Protein AF-A0A517Q427-F1 (afdb_monomer_lite)

pLDDT: mean 87.47, std 11.5, range [41.94, 98.62]

Foldseek 3Di:
DPPPDDDDDDDDCPPPPDDDDDDDDDDDDDDVPPQAWDKWKAFPPRTDDFPDAEAEQEEAEAQGKGKIKMKIAGQTQAKKFKDDKDADDDPQKDFPADWPDRIHHHGDMTMTMIMGHDQADWFKDKDKIWIAIRGPPPGGRIHIYIYTYAQKDKDWCPHPQKDKDWDWDKQAQCLLFPVRIWTKAWPPTWMKIKGKFWQDAFAWKWKKAFFRAAQFWWLFWWKQKPPPGTWGFGSNDGQFLDDDPSGRIHTSDLTDFAHGRGMIMIMTTPPDPTPGMDIGTMMMMGGAGFAFAPVKADPAAAAFDDVVLLVVLLVVLLVLVVVLPDDPVLSVLSVQAAEDEDQDDMGGQWGGRGSYIYGYRARSRQREDRDPCSVPLPQFDQDPNWTFGDPVGPQASHFYSNLSSNLNSCSSLSDGADCDPRESRHSYDYGRTHHGDHNCSVCSNLVSVVPPRTPVND

Organism: NCBI:txid2527978

Sequence (458 aa):
MTAGGTLTVTITDDGADGDLAADAMRLELIPPGLTAPEIDVQAGATALTSGVSNVDLGTAFFDETLSQTFTITNTGTNTLNLGAISLPGSGEYTVSSPLGTTNLAAGHSTTFEISFSSTGVAGPVGGVVSIVTNDSDENPFTFNIAAEMTDVLIIDDGDAAYNSVGNWDTQIFDSRYFQDDGQTLNFGQSGTATWDFTGLAAGTYTVSATWYGYPSPSSYAEFNVSGVGPVVIDQQVAPNDFTADGADWEILSAAVVVGGGGSITVTLSDSGPVDGALIADAIRIQRTGPLLAAAGASSTSAPSITQSDLDSVVDAALSYWESAGLSDAQLELLQSVNFVLADLPDAMLGGAAGTTVLIDVNAAGYGWFVDGTPLDSSEFTLIDGSLLAGSGSAAFGQMDLLTVVMHELGHTLGLEDLATDGTLMSDSLDVSERRLPTEDDLDAFFSAISGGDNPLLD

Secondary structure (DSSP, 8-state):
--TTPPP------TT--S-------------TT-----EEEEETTEEE-TTT-EEEEEEEETT-EEEEEEEEEE-SSS-EEEEEEE-STTTTEEEEE--S-SEE-TT-EEEEEEEEE--S-SEEEEEEEEEEES-SSSSSEEEEEEEEEESEEEE-TTSTTEEEEE-EEEEES-TTSGGGEEEEE-TT--EEEEEEEEEEPSEEEEEEE-----SSB-TTEEEEETTTEEEEE-TTSPP-SEEETTEEEEEEEEEEEE-TTEEEEEEEES-S---SBEEE--EEEEEPPPPEETT-S-SS-PPPPPHHHHHHHHHHHHHHHHHHT--HHHHHHHHTPEEEEE--STTB-EEEETTEEEEESSTTTT-EE--SSTTT-TT-EEETTEEE--TTSTTTTSEEHHHHHHHHHHHHTTPPPBSSTTSTTBSEE-TTEE----HHHHHHHHHHHTTSS-TTT-

InterPro domains:
  IPR013783 Immunoglobulin-like fold [G3DSA:2.60.40.10] (43-149)
  IPR024079 Metallopeptidase, catalytic domain superfamily [G3DSA:3.40.390.10] (295-448)
  IPR053879 HYDIN/VesB/CFA65-like, Ig-like domain [PF22544] (54-139)

Radius of gyration: 28.68 Å; chains: 1; bounding box: 87×37×72 Å

Structure (mmCIF, N/CA/C/O backbone):
data_AF-A0A517Q427-F1
#
_entry.id   AF-A0A517Q427-F1
#
loop_
_atom_site.group_PDB
_atom_site.id
_atom_site.type_symbol
_atom_site.label_atom_id
_atom_site.label_alt_id
_atom_site.label_comp_id
_atom_site.label_asym_id
_atom_site.label_entity_id
_atom_site.label_seq_id
_atom_site.pdbx_PDB_ins_code
_atom_site.Cartn_x
_atom_site.Cartn_y
_atom_site.Cartn_z
_atom_site.occupancy
_atom_site.B_iso_or_equiv
_atom_site.auth_seq_id
_atom_site.auth_comp_id
_atom_site.auth_asym_id
_atom_site.auth_atom_id
_atom_site.pdbx_PDB_model_num
ATOM 1 N N . MET A 1 1 ? -52.466 -9.907 24.251 1.00 53.50 1 MET A N 1
ATOM 2 C CA . MET A 1 1 ? -53.380 -11.067 24.144 1.00 53.50 1 MET A CA 1
ATOM 3 C C . MET A 1 1 ? -53.610 -11.656 25.528 1.00 53.50 1 MET A C 1
ATOM 5 O O . MET A 1 1 ? -52.717 -11.557 26.360 1.00 53.50 1 MET A O 1
ATOM 9 N N . THR A 1 2 ? -54.785 -12.216 25.812 1.00 43.97 2 THR A N 1
ATOM 10 C CA . THR A 1 2 ? -55.004 -12.999 27.040 1.00 43.97 2 THR A CA 1
ATOM 11 C C . THR A 1 2 ? -54.177 -14.285 26.998 1.00 43.97 2 THR A C 1
ATOM 13 O O . THR A 1 2 ? -53.948 -14.836 25.920 1.00 43.97 2 THR A O 1
ATOM 16 N N . ALA A 1 3 ? -53.726 -14.768 28.159 1.00 52.75 3 ALA A N 1
ATOM 17 C CA . ALA A 1 3 ? -53.042 -16.056 28.257 1.00 52.75 3 ALA A CA 1
ATOM 18 C C . ALA A 1 3 ? -53.906 -17.164 27.623 1.00 52.75 3 ALA A C 1
ATOM 20 O O . ALA A 1 3 ? -55.095 -17.268 27.926 1.00 52.75 3 ALA A O 1
ATOM 21 N N . GLY A 1 4 ? -53.313 -17.954 26.721 1.00 67.19 4 GLY A N 1
ATOM 22 C CA . GLY A 1 4 ? -54.007 -19.015 25.980 1.00 67.19 4 GLY A CA 1
ATOM 23 C C . GLY A 1 4 ? -54.699 -18.584 24.677 1.00 67.19 4 GLY A C 1
ATOM 24 O O . GLY A 1 4 ? -55.450 -19.377 24.118 1.00 67.19 4 GLY A O 1
ATOM 25 N N . GLY A 1 5 ? -54.483 -17.356 24.190 1.00 72.50 5 GLY A N 1
ATOM 26 C CA . GLY A 1 5 ? -54.934 -16.931 22.859 1.00 72.50 5 GLY A CA 1
ATOM 27 C C . GLY A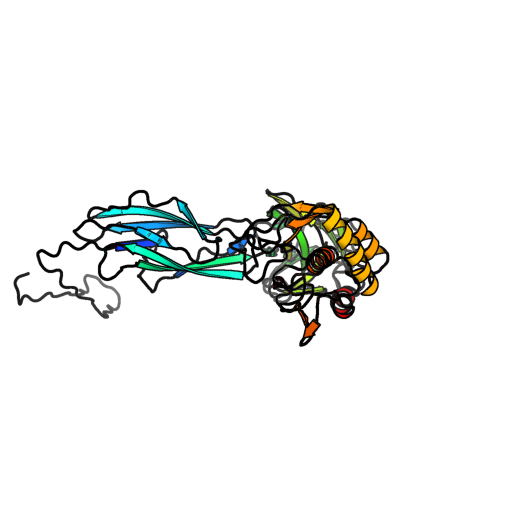 1 5 ? -54.071 -17.493 21.721 1.00 72.50 5 GLY A C 1
ATOM 28 O O . GLY A 1 5 ? -52.885 -17.757 21.906 1.00 72.50 5 GLY A O 1
ATOM 29 N N . THR A 1 6 ? -54.660 -17.652 20.535 1.00 78.38 6 THR A N 1
ATOM 30 C CA . THR A 1 6 ? -53.955 -18.083 19.318 1.00 78.38 6 THR A CA 1
ATOM 31 C C . THR A 1 6 ? -53.550 -16.863 18.490 1.00 78.38 6 THR A C 1
ATOM 33 O O . THR A 1 6 ? -54.405 -16.043 18.160 1.00 78.38 6 THR A O 1
ATOM 36 N N . LEU A 1 7 ? -52.262 -16.751 18.143 1.00 75.25 7 LEU A N 1
ATOM 37 C CA . LEU A 1 7 ? -51.790 -15.863 17.078 1.00 75.25 7 LEU A CA 1
ATOM 38 C C . LEU A 1 7 ? -51.803 -16.652 15.770 1.00 75.25 7 LEU A C 1
ATOM 40 O O . LEU A 1 7 ? -51.189 -17.715 15.690 1.00 75.25 7 LEU A O 1
ATOM 44 N N . THR A 1 8 ? -52.487 -16.141 14.754 1.00 82.25 8 THR A N 1
ATOM 45 C CA . THR A 1 8 ? -52.505 -16.752 13.425 1.00 82.25 8 THR A CA 1
ATOM 46 C C . THR A 1 8 ? -51.884 -15.779 12.440 1.00 82.25 8 THR A C 1
ATOM 48 O O . THR A 1 8 ? -52.422 -14.696 12.221 1.00 82.25 8 THR A O 1
ATOM 51 N N . VAL A 1 9 ? -50.756 -16.171 11.852 1.00 80.31 9 VAL A N 1
ATOM 52 C CA . VAL A 1 9 ? -50.171 -15.492 10.694 1.00 80.31 9 VAL A CA 1
ATOM 53 C C . VAL A 1 9 ? -50.677 -16.222 9.458 1.00 80.31 9 VAL A C 1
ATOM 55 O O . VAL A 1 9 ? -50.561 -17.442 9.376 1.00 80.31 9 VAL A O 1
ATOM 58 N N . THR A 1 10 ? -51.292 -15.487 8.535 1.00 86.00 10 THR A N 1
ATOM 59 C CA . THR A 1 10 ? -51.840 -16.049 7.297 1.00 86.00 10 THR A CA 1
ATOM 60 C C . THR A 1 10 ? -51.176 -15.347 6.130 1.00 86.00 10 THR A C 1
ATOM 62 O O . THR A 1 10 ? -51.262 -14.126 6.034 1.00 86.00 10 THR A O 1
ATOM 65 N N . ILE A 1 11 ? -50.527 -16.114 5.258 1.00 82.62 11 ILE A N 1
ATOM 66 C CA . ILE A 1 11 ? -50.197 -15.647 3.915 1.00 82.62 11 ILE A CA 1
ATOM 67 C C . ILE A 1 11 ? -51.430 -15.872 3.034 1.00 82.62 11 ILE A C 1
ATOM 69 O O . ILE A 1 11 ? -52.028 -16.950 3.063 1.00 82.62 11 ILE A O 1
ATOM 73 N N . THR A 1 12 ? -51.857 -14.833 2.323 1.00 82.00 12 THR A N 1
ATOM 74 C CA . THR A 1 12 ? -53.040 -14.844 1.453 1.00 82.00 12 THR A CA 1
ATOM 75 C C . THR A 1 12 ? -52.633 -14.558 0.020 1.00 82.00 12 THR A C 1
ATOM 77 O O . THR A 1 12 ? -51.691 -13.809 -0.223 1.00 82.00 12 THR A O 1
ATOM 80 N N . ASP A 1 13 ? -53.371 -15.116 -0.926 1.00 82.50 13 ASP A N 1
ATOM 81 C CA . ASP A 1 13 ? -53.101 -15.049 -2.358 1.00 82.50 13 ASP A CA 1
ATOM 82 C C . ASP A 1 13 ? -53.740 -13.848 -3.064 1.00 82.50 13 ASP A C 1
ATOM 84 O O . ASP A 1 13 ? -53.962 -13.932 -4.266 1.00 82.50 13 ASP A O 1
ATOM 88 N N . ASP A 1 14 ? -54.014 -12.749 -2.340 1.00 75.12 14 ASP A N 1
ATOM 89 C CA . ASP A 1 14 ? -54.729 -11.523 -2.759 1.00 75.12 14 ASP A CA 1
ATOM 90 C C . ASP A 1 14 ? -54.223 -10.919 -4.094 1.00 75.12 14 ASP A C 1
ATOM 92 O O . ASP A 1 14 ? -53.577 -9.874 -4.148 1.00 75.12 14 ASP A O 1
ATOM 96 N N . GLY A 1 15 ? -54.555 -11.570 -5.209 1.00 75.88 15 GLY A N 1
ATOM 97 C CA . GLY A 1 15 ? -54.102 -11.214 -6.552 1.00 75.88 15 GLY A CA 1
ATOM 98 C C . GLY A 1 15 ? -52.698 -11.699 -6.930 1.00 75.88 15 GLY A C 1
ATOM 99 O O . GLY A 1 15 ? -52.150 -11.164 -7.890 1.00 75.88 15 GLY A O 1
ATOM 100 N N . ALA A 1 16 ? -52.117 -12.676 -6.226 1.00 72.44 16 ALA A N 1
ATOM 101 C CA . ALA A 1 16 ? -50.817 -13.234 -6.603 1.00 72.44 16 ALA A CA 1
ATOM 102 C C . ALA A 1 16 ? -50.910 -13.986 -7.948 1.00 72.44 16 ALA A C 1
ATOM 104 O O . ALA A 1 16 ? -51.765 -14.852 -8.132 1.00 72.44 16 ALA A O 1
ATOM 105 N N . ASP A 1 17 ? -50.027 -13.657 -8.891 1.00 79.31 17 ASP A N 1
ATOM 106 C CA . ASP A 1 17 ? -49.939 -14.252 -10.232 1.00 79.31 17 ASP A CA 1
ATOM 107 C C . ASP A 1 17 ? -48.834 -15.326 -10.353 1.00 79.31 17 ASP A C 1
ATOM 109 O O . ASP A 1 17 ? -48.548 -15.804 -11.453 1.00 79.31 17 ASP A O 1
ATOM 113 N N . GLY A 1 18 ? -48.266 -15.755 -9.217 1.00 81.56 18 GLY A N 1
ATOM 114 C CA . GLY A 1 18 ? -47.233 -16.791 -9.097 1.00 81.56 18 GLY A CA 1
ATOM 115 C C . GLY A 1 18 ? -47.295 -17.580 -7.777 1.00 81.56 18 GLY A C 1
ATOM 116 O O . GLY A 1 18 ? -48.220 -17.409 -6.982 1.00 81.56 18 GLY A O 1
ATOM 117 N N . ASP A 1 19 ? -46.316 -18.466 -7.552 1.00 87.88 19 ASP A N 1
ATOM 118 C CA . ASP A 1 19 ? -46.279 -19.361 -6.384 1.00 87.88 19 ASP A CA 1
ATOM 119 C C . ASP A 1 19 ? -45.961 -18.611 -5.078 1.00 87.88 19 ASP A C 1
ATOM 121 O O . ASP A 1 19 ? -45.018 -17.822 -4.998 1.00 87.88 19 ASP A O 1
ATOM 125 N N . LEU A 1 20 ? -46.719 -18.912 -4.020 1.00 83.69 20 LEU A N 1
ATOM 126 C CA . LEU A 1 20 ? -46.460 -18.432 -2.661 1.00 83.69 20 LEU A CA 1
ATOM 127 C C . LEU A 1 20 ? -45.621 -19.462 -1.901 1.00 83.69 20 LEU A C 1
ATOM 129 O O . LEU A 1 20 ? -46.064 -20.591 -1.682 1.00 83.69 20 LEU A O 1
ATOM 133 N N . ALA A 1 21 ? -44.434 -19.057 -1.453 1.00 81.88 21 ALA A N 1
ATOM 134 C CA . ALA A 1 21 ? -43.584 -19.851 -0.573 1.00 81.88 21 ALA A CA 1
ATOM 135 C C . ALA A 1 21 ? -43.605 -19.272 0.848 1.00 81.88 21 ALA A C 1
ATOM 137 O O . ALA A 1 21 ? -43.517 -18.060 1.037 1.00 81.88 21 ALA A O 1
ATOM 138 N N . ALA A 1 22 ? -43.713 -20.146 1.846 1.00 83.69 22 ALA A N 1
ATOM 139 C CA . ALA A 1 22 ? -43.570 -19.798 3.253 1.00 83.69 22 ALA A CA 1
ATOM 140 C C . ALA A 1 22 ? -42.511 -20.703 3.889 1.00 83.69 22 ALA A C 1
ATOM 142 O O . ALA A 1 22 ? -42.450 -21.894 3.578 1.00 83.69 22 ALA A O 1
ATOM 143 N N . ASP A 1 23 ? -41.715 -20.131 4.787 1.00 85.88 23 ASP A N 1
ATOM 144 C CA . ASP A 1 23 ? -40.697 -20.828 5.573 1.00 85.88 23 ASP A CA 1
ATOM 145 C C . ASP A 1 23 ? -40.924 -20.549 7.077 1.00 85.88 23 ASP A C 1
ATOM 147 O O . ASP A 1 23 ? -42.062 -20.335 7.512 1.00 85.88 23 ASP A O 1
ATOM 151 N N . ALA A 1 24 ? -39.879 -20.581 7.902 1.00 81.94 24 ALA A N 1
ATOM 152 C CA . ALA A 1 24 ? -39.974 -20.381 9.339 1.00 81.94 24 ALA A CA 1
ATOM 153 C C . ALA A 1 24 ? -40.437 -18.965 9.733 1.00 81.94 24 ALA A C 1
ATOM 155 O O . ALA A 1 24 ? -39.979 -17.954 9.209 1.00 81.94 24 ALA A O 1
ATOM 156 N N . MET A 1 25 ? -41.301 -18.908 10.752 1.00 78.56 25 MET A N 1
ATOM 157 C CA . MET A 1 25 ? -41.709 -17.677 11.431 1.00 78.56 25 MET A CA 1
ATOM 158 C C . MET A 1 25 ? -41.160 -17.691 12.862 1.00 78.56 25 MET A C 1
ATOM 160 O O . MET A 1 25 ? -41.495 -18.589 13.640 1.00 78.56 25 MET A O 1
ATOM 164 N N . ARG A 1 26 ? -40.345 -16.696 13.235 1.00 80.75 26 ARG A N 1
ATOM 165 C CA . ARG A 1 26 ? -39.911 -16.487 14.628 1.00 80.75 26 ARG A CA 1
ATOM 166 C C . ARG A 1 26 ? -41.033 -15.789 15.402 1.00 80.75 26 ARG A C 1
ATOM 168 O O . ARG A 1 26 ? -41.533 -14.753 14.973 1.00 80.75 26 ARG A O 1
ATOM 175 N N . LEU A 1 27 ? -41.435 -16.365 16.536 1.00 73.31 27 LEU A N 1
ATOM 176 C CA . LEU A 1 27 ? -42.409 -15.777 17.457 1.00 73.31 27 LEU A CA 1
ATOM 177 C C . LEU A 1 27 ? -41.733 -15.478 18.793 1.00 73.31 27 LEU A C 1
ATOM 179 O O . LEU A 1 27 ? -41.248 -16.390 19.457 1.00 73.31 27 LEU A O 1
ATOM 183 N N . GLU A 1 28 ? -41.778 -14.216 19.202 1.00 68.38 28 GLU A N 1
ATOM 184 C CA . GLU A 1 28 ? -41.182 -13.730 20.444 1.00 68.38 28 GLU A CA 1
ATOM 185 C C . GLU A 1 28 ? -42.276 -13.238 21.399 1.00 68.38 28 GLU A C 1
ATOM 187 O O . GLU A 1 28 ? -43.166 -12.471 21.021 1.00 68.38 28 GLU A O 1
ATOM 192 N N . LEU A 1 29 ? -42.257 -13.719 22.644 1.00 63.53 29 LEU A N 1
ATOM 193 C CA . LEU A 1 29 ? -43.195 -13.280 23.673 1.00 63.53 29 LEU A CA 1
ATOM 194 C C . LEU A 1 29 ? -42.644 -12.020 24.340 1.00 63.53 29 LEU A C 1
ATOM 196 O O . LEU A 1 29 ? -41.681 -12.119 25.086 1.00 63.53 29 LEU A O 1
ATOM 200 N N . ILE A 1 30 ? -43.319 -10.881 24.171 1.00 58.25 30 ILE A N 1
ATOM 201 C CA . ILE A 1 30 ? -43.039 -9.660 24.942 1.00 58.25 30 ILE A CA 1
ATOM 202 C C . ILE A 1 30 ? -43.959 -9.640 26.175 1.00 58.25 30 ILE A C 1
ATOM 204 O O . ILE A 1 30 ? -45.173 -9.435 26.030 1.00 58.25 30 ILE A O 1
ATOM 208 N N . PRO A 1 31 ? -43.457 -9.879 27.401 1.00 51.69 31 PRO A N 1
ATOM 209 C CA . PRO A 1 31 ? -44.303 -9.883 28.586 1.00 51.69 31 PRO A CA 1
ATOM 210 C C . PRO A 1 31 ? -44.805 -8.461 28.888 1.00 51.69 31 PRO A C 1
ATOM 212 O O . PRO A 1 31 ? -44.014 -7.516 28.879 1.00 51.69 31 PRO A O 1
ATOM 215 N N . PRO A 1 32 ? -46.100 -8.266 29.202 1.00 44.81 32 PRO A N 1
ATOM 216 C CA . PRO A 1 32 ? -46.593 -6.959 29.614 1.00 44.81 32 PRO A CA 1
ATOM 217 C C . PRO A 1 32 ? -45.878 -6.513 30.899 1.00 44.81 32 PRO A C 1
ATOM 219 O O . PRO A 1 32 ? -46.051 -7.129 31.949 1.00 44.81 32 PRO A O 1
ATOM 222 N N . GLY A 1 33 ? -45.076 -5.446 30.800 1.00 49.59 33 GLY A N 1
ATOM 223 C CA . GLY A 1 33 ? -44.271 -4.894 31.899 1.00 49.59 33 GLY A CA 1
ATOM 224 C C . GLY A 1 33 ? -42.757 -5.121 31.793 1.00 49.59 33 GLY A C 1
ATOM 225 O O . GLY A 1 33 ? -42.032 -4.620 32.649 1.00 49.59 33 GLY A O 1
ATOM 226 N N . LEU A 1 34 ? -42.265 -5.819 30.765 1.00 51.22 34 LEU A N 1
ATOM 227 C CA . LEU A 1 34 ? -40.833 -5.907 30.472 1.00 51.22 34 LEU A CA 1
ATOM 228 C C . LEU A 1 34 ? -40.431 -4.718 29.592 1.00 51.22 34 LEU A C 1
ATOM 230 O O . LEU A 1 34 ? -40.510 -4.760 28.370 1.00 51.22 34 LEU A O 1
ATOM 234 N N . THR A 1 35 ? -40.067 -3.613 30.240 1.00 71.06 35 THR A N 1
ATOM 235 C CA . THR A 1 35 ? -39.369 -2.504 29.591 1.00 71.06 35 THR A CA 1
ATOM 236 C C . THR A 1 35 ? -37.917 -2.927 29.393 1.00 71.06 35 THR A C 1
ATOM 238 O O . THR A 1 35 ? -37.104 -2.757 30.309 1.00 71.06 35 THR A O 1
ATOM 241 N N . ALA A 1 36 ? -37.595 -3.488 28.232 1.00 84.69 36 ALA A N 1
ATOM 242 C CA . ALA A 1 36 ? -36.223 -3.800 27.844 1.00 84.69 36 ALA A CA 1
ATOM 243 C C . ALA A 1 36 ? -35.714 -2.773 26.813 1.00 84.69 36 ALA A C 1
ATOM 245 O O . ALA A 1 36 ? -36.508 -2.301 25.986 1.00 84.69 36 ALA A O 1
ATOM 246 N N . PRO A 1 37 ? -34.446 -2.346 26.907 1.00 94.44 37 PRO A N 1
ATOM 247 C CA . PRO A 1 37 ? -33.752 -1.782 25.754 1.00 94.44 37 PRO A CA 1
ATOM 248 C C . PRO A 1 37 ? -33.576 -2.871 24.684 1.00 94.44 37 PRO A C 1
ATOM 250 O O . PRO A 1 37 ? -33.459 -4.033 25.054 1.00 94.44 37 PRO A O 1
ATOM 253 N N . GLU A 1 38 ? -33.580 -2.479 23.412 1.00 95.19 38 GLU A N 1
ATOM 254 C CA . GLU A 1 38 ? -33.263 -3.352 22.269 1.00 95.19 38 GLU A CA 1
ATOM 255 C C . GLU A 1 38 ? -32.366 -2.551 21.321 1.00 95.19 38 GLU A C 1
ATOM 257 O O . GLU A 1 38 ? -32.733 -1.424 20.954 1.00 95.19 38 GLU A O 1
ATOM 262 N N . ILE A 1 39 ? -31.196 -3.075 20.970 1.00 98.25 39 ILE A N 1
ATOM 263 C CA . ILE A 1 39 ? -30.254 -2.437 20.051 1.00 98.25 39 ILE A CA 1
ATOM 264 C C . ILE A 1 39 ? -30.494 -2.901 18.608 1.00 98.25 39 ILE A C 1
ATOM 266 O O . ILE A 1 39 ? -30.569 -4.078 18.311 1.00 98.25 39 ILE A O 1
ATOM 270 N N . ASP A 1 40 ? -30.577 -1.957 17.675 1.00 97.75 40 ASP A N 1
ATOM 271 C CA . ASP A 1 40 ? -30.531 -2.229 16.235 1.00 97.75 40 ASP A CA 1
ATOM 272 C C . ASP A 1 40 ? -29.382 -1.419 15.637 1.00 97.75 40 ASP A C 1
ATOM 274 O O . ASP A 1 40 ? -29.303 -0.207 15.863 1.00 97.75 40 ASP A O 1
ATOM 278 N N . VAL A 1 41 ? -28.477 -2.070 14.904 1.00 98.56 41 VAL A N 1
ATOM 279 C CA . VAL A 1 41 ? -27.304 -1.421 14.299 1.00 98.56 41 VAL A CA 1
ATOM 280 C C . VAL A 1 41 ? -27.350 -1.579 12.785 1.00 98.56 41 VAL A C 1
ATOM 282 O O . VAL A 1 41 ? -27.556 -2.674 12.272 1.00 98.56 41 VAL A O 1
ATOM 285 N N . GLN A 1 42 ? -27.119 -0.486 12.059 1.00 98.31 42 GLN A N 1
ATOM 286 C CA . GLN A 1 42 ? -27.082 -0.458 10.597 1.00 98.31 42 GLN A CA 1
ATOM 287 C C . GLN A 1 42 ? -25.766 0.147 10.101 1.00 98.31 42 GLN A C 1
ATOM 289 O O . GLN A 1 42 ? -25.346 1.188 10.606 1.00 98.31 42 GLN A O 1
ATOM 294 N N . ALA A 1 43 ? -25.146 -0.468 9.092 1.00 97.44 43 ALA A N 1
ATOM 295 C CA . ALA A 1 43 ? -24.049 0.111 8.314 1.00 97.44 43 ALA A CA 1
ATOM 296 C C . ALA A 1 43 ? -24.629 0.719 7.030 1.00 97.44 43 ALA A C 1
ATOM 298 O O . ALA A 1 43 ? -25.104 -0.001 6.147 1.00 97.44 43 ALA A O 1
ATOM 299 N N . GLY A 1 44 ? -24.673 2.050 6.944 1.00 93.44 44 GLY A N 1
ATOM 300 C CA . GLY A 1 44 ? -25.408 2.729 5.877 1.00 93.44 44 GLY A CA 1
ATOM 301 C C . GLY A 1 44 ? -26.893 2.344 5.904 1.00 93.44 44 GLY A C 1
ATOM 302 O O . GLY A 1 44 ? -27.604 2.712 6.833 1.00 93.44 44 GLY A O 1
ATOM 303 N N . ALA A 1 45 ? -27.354 1.603 4.892 1.00 89.31 45 ALA A N 1
ATOM 304 C CA . ALA A 1 45 ? -28.730 1.096 4.801 1.00 89.31 45 ALA A CA 1
ATOM 305 C C . ALA A 1 45 ? -28.876 -0.396 5.176 1.00 89.31 45 ALA A C 1
ATOM 307 O O . ALA A 1 45 ? -29.983 -0.934 5.133 1.00 89.31 45 ALA A O 1
ATOM 308 N N . THR A 1 46 ? -27.777 -1.074 5.513 1.00 95.12 46 THR A N 1
ATOM 309 C CA . THR A 1 46 ? -27.748 -2.519 5.765 1.00 95.12 46 THR A CA 1
ATOM 310 C C . THR A 1 46 ? -27.864 -2.800 7.259 1.00 95.12 46 THR A C 1
ATOM 312 O O . THR A 1 46 ? -27.010 -2.373 8.032 1.00 95.12 46 THR A O 1
ATOM 315 N N . ALA A 1 47 ? -28.895 -3.542 7.669 1.00 96.38 47 ALA A N 1
ATOM 316 C CA . ALA A 1 47 ? -29.053 -3.994 9.052 1.00 96.38 47 ALA A CA 1
ATOM 317 C C . ALA A 1 47 ? -28.026 -5.073 9.416 1.00 96.38 47 ALA A C 1
ATOM 319 O O . ALA A 1 47 ? -27.772 -5.993 8.633 1.00 96.38 47 ALA A O 1
ATOM 320 N N . LEU A 1 48 ? -27.452 -4.956 10.611 1.00 97.94 48 LEU A N 1
ATOM 321 C CA . LEU A 1 48 ? -26.454 -5.873 11.143 1.00 97.94 48 LEU A CA 1
ATOM 322 C C . LEU A 1 48 ? -27.083 -6.804 12.182 1.00 97.94 48 LEU A C 1
ATOM 324 O O . LEU A 1 48 ? -27.965 -6.417 12.938 1.00 97.94 48 LEU A O 1
ATOM 328 N N . THR A 1 49 ? -26.603 -8.042 12.229 1.00 97.62 49 THR A N 1
ATOM 329 C CA . THR A 1 49 ? -26.959 -9.050 13.230 1.00 97.62 49 THR A CA 1
ATOM 330 C C . THR A 1 49 ? -25.758 -9.301 14.132 1.00 97.62 49 THR A C 1
ATOM 332 O O . THR A 1 49 ? -24.673 -9.629 13.633 1.00 97.62 49 THR A O 1
ATOM 335 N N . SER A 1 50 ? -25.955 -9.177 15.449 1.00 98.00 50 SER A N 1
ATOM 336 C CA . SER A 1 50 ? -24.885 -9.349 16.432 1.00 98.00 50 SER A CA 1
ATOM 337 C C . SER A 1 50 ? -24.220 -10.727 16.321 1.00 98.00 50 SER A C 1
ATOM 339 O O . SER A 1 50 ? -24.886 -11.757 16.210 1.00 98.00 50 SER A O 1
ATOM 341 N N . GLY A 1 51 ? -22.888 -10.749 16.325 1.00 96.31 51 GLY A N 1
ATOM 342 C CA . GLY A 1 51 ? -22.050 -11.944 16.227 1.00 96.31 51 GLY A CA 1
ATOM 343 C C . GLY A 1 51 ? -22.024 -12.615 14.850 1.00 96.31 51 GLY A C 1
ATOM 344 O O . GLY A 1 51 ? -21.399 -13.666 14.717 1.00 96.31 51 GLY A O 1
ATOM 345 N N . VAL A 1 52 ? -22.698 -12.049 13.839 1.00 96.94 52 VAL A N 1
ATOM 346 C CA . VAL A 1 52 ? -22.861 -12.678 12.514 1.00 96.94 52 VAL A CA 1
ATOM 347 C C . VAL A 1 52 ? -22.422 -11.768 11.374 1.00 96.94 52 VAL A C 1
ATOM 349 O O . VAL A 1 52 ? -21.752 -12.232 10.453 1.00 96.94 52 VAL A O 1
ATOM 352 N N . SER A 1 53 ? -22.823 -10.497 11.392 1.00 97.75 53 SER A N 1
ATOM 353 C CA . SER A 1 53 ? -22.589 -9.608 10.254 1.00 97.75 53 SER A CA 1
ATOM 354 C C . SER A 1 53 ? -21.109 -9.310 10.019 1.00 97.75 53 SER A C 1
ATOM 356 O O . SER A 1 53 ? -20.319 -9.209 10.958 1.00 97.75 53 SER A O 1
ATOM 358 N N . ASN A 1 54 ? -20.775 -9.115 8.744 1.00 96.88 54 ASN A N 1
ATOM 359 C CA . ASN A 1 54 ? -19.492 -8.613 8.278 1.00 96.88 54 ASN A CA 1
ATOM 360 C C . ASN A 1 54 ? -19.711 -7.295 7.533 1.00 96.88 54 ASN A C 1
ATOM 362 O O . ASN A 1 54 ? -20.639 -7.196 6.728 1.00 96.88 54 ASN A O 1
ATOM 366 N N . VAL A 1 55 ? -18.862 -6.310 7.795 1.00 98.00 55 VAL A N 1
ATOM 367 C CA . VAL A 1 55 ? -18.829 -5.030 7.092 1.00 98.00 55 VAL A CA 1
ATOM 368 C C . VAL A 1 55 ? -17.481 -4.920 6.404 1.00 98.00 55 VAL A C 1
ATOM 370 O O . VAL A 1 55 ? -16.452 -4.928 7.066 1.00 98.00 55 VAL A O 1
ATOM 373 N N . ASP A 1 56 ? -17.506 -4.839 5.083 1.00 97.38 56 ASP A N 1
ATOM 374 C CA . ASP A 1 56 ? -16.321 -4.618 4.267 1.00 97.38 56 ASP A CA 1
ATOM 375 C C . ASP A 1 56 ? -16.293 -3.148 3.844 1.00 97.38 56 ASP A C 1
ATOM 377 O O . ASP A 1 56 ? -17.271 -2.653 3.274 1.00 97.38 56 ASP A O 1
ATOM 381 N N . LEU A 1 57 ? -15.220 -2.440 4.195 1.00 97.38 57 LEU A N 1
ATOM 382 C CA . LEU A 1 57 ? -15.008 -1.052 3.790 1.00 97.38 57 LEU A CA 1
ATOM 383 C C . LEU A 1 57 ? -14.464 -0.947 2.360 1.00 97.38 57 LEU A C 1
ATOM 385 O O . LEU A 1 57 ? -14.571 0.125 1.765 1.00 97.38 57 LEU A O 1
ATOM 389 N N . GLY A 1 58 ? -13.938 -2.044 1.810 1.00 96.31 58 GLY A N 1
ATOM 390 C CA . GLY A 1 58 ? -13.263 -2.101 0.521 1.00 96.31 58 GLY A CA 1
ATOM 391 C C . GLY A 1 58 ? -11.748 -1.946 0.634 1.00 96.31 58 GLY A C 1
ATOM 392 O O . GLY A 1 58 ? -11.154 -2.133 1.700 1.00 96.31 58 GLY A O 1
ATOM 393 N N . THR A 1 59 ? -11.135 -1.602 -0.494 1.00 94.19 59 THR A N 1
ATOM 394 C CA . THR A 1 59 ? -9.687 -1.450 -0.644 1.00 94.19 59 THR A CA 1
ATOM 395 C C . THR A 1 59 ? -9.299 0.023 -0.559 1.00 94.19 59 THR A C 1
ATOM 397 O O . THR A 1 59 ? -9.922 0.859 -1.213 1.00 94.19 59 THR A O 1
ATOM 400 N N . ALA A 1 60 ? -8.295 0.336 0.255 1.00 92.88 60 ALA A N 1
ATOM 401 C CA . ALA A 1 60 ? -7.696 1.657 0.389 1.00 92.88 60 ALA A CA 1
ATOM 402 C C . ALA A 1 60 ? -6.270 1.604 -0.151 1.00 92.88 60 ALA A C 1
ATOM 404 O O . ALA A 1 60 ? -5.513 0.696 0.208 1.00 92.88 60 ALA A O 1
ATOM 405 N N . PHE A 1 61 ? -5.887 2.587 -0.959 1.00 89.75 61 PHE A N 1
ATOM 406 C CA . PHE A 1 61 ? -4.475 2.787 -1.252 1.00 89.75 61 PHE A CA 1
ATOM 407 C C . PHE A 1 61 ? -3.724 3.294 -0.007 1.00 89.75 61 PHE A C 1
ATOM 409 O O . PHE A 1 61 ? -4.330 3.825 0.925 1.00 89.75 61 PHE A O 1
ATOM 416 N N . PHE A 1 62 ? -2.399 3.157 0.026 1.00 84.19 62 PHE A N 1
ATOM 417 C CA . PHE A 1 62 ? -1.556 3.707 1.094 1.00 84.19 62 PHE A CA 1
ATOM 418 C C . PHE A 1 62 ? -1.899 5.182 1.403 1.00 84.19 62 PHE A C 1
ATOM 420 O O . PHE A 1 62 ? -1.939 6.008 0.490 1.00 84.19 62 PHE A O 1
ATOM 427 N N . ASP A 1 63 ? -2.103 5.518 2.687 1.00 79.44 63 ASP A N 1
ATOM 428 C CA . ASP A 1 63 ? -2.512 6.859 3.179 1.00 79.44 63 ASP A CA 1
ATOM 429 C C . ASP A 1 63 ? -3.917 7.324 2.715 1.00 79.44 63 ASP A C 1
ATOM 431 O O . ASP A 1 63 ? -4.337 8.457 2.964 1.00 79.44 63 ASP A O 1
ATOM 435 N N . GLU A 1 64 ? -4.696 6.450 2.070 1.00 88.75 64 GLU A N 1
ATOM 436 C CA . GLU A 1 64 ? -6.117 6.671 1.816 1.00 88.75 64 GLU A CA 1
ATOM 437 C C . GLU A 1 64 ? -6.951 6.307 3.052 1.00 88.75 64 GLU A C 1
ATOM 439 O O . GLU A 1 64 ? -6.641 5.392 3.818 1.00 88.75 64 GLU A O 1
ATOM 444 N N . THR A 1 65 ? -8.049 7.036 3.254 1.00 92.56 65 THR A N 1
ATOM 445 C CA . THR A 1 65 ? -8.998 6.766 4.335 1.00 92.56 65 THR A CA 1
ATOM 446 C C . THR A 1 65 ? -10.329 6.274 3.784 1.00 92.56 65 THR A C 1
ATOM 448 O O . THR A 1 65 ? -11.007 6.992 3.047 1.00 92.56 65 THR A O 1
ATOM 451 N N . LEU A 1 66 ? -10.762 5.101 4.243 1.00 96.56 66 LEU A N 1
ATOM 452 C CA . LEU A 1 66 ? -12.122 4.597 4.053 1.00 96.56 66 LEU A CA 1
ATOM 453 C C . LEU A 1 66 ? -12.956 4.890 5.297 1.00 96.56 66 LEU A C 1
ATOM 455 O O . LEU A 1 66 ? -12.454 4.813 6.415 1.00 96.56 66 LEU A O 1
ATOM 459 N N . SER A 1 67 ? -14.244 5.182 5.132 1.00 97.06 67 SER A N 1
ATOM 460 C CA . SER A 1 67 ? -15.130 5.492 6.260 1.00 97.06 67 SER A CA 1
ATOM 461 C C . SER A 1 67 ? -16.509 4.878 6.086 1.00 97.06 67 SER A C 1
ATOM 463 O O . SER A 1 67 ? -17.098 4.934 5.007 1.00 97.06 67 SER A O 1
ATOM 465 N N . GLN A 1 68 ? -17.072 4.372 7.183 1.00 98.00 68 GLN A N 1
ATOM 466 C CA . GLN A 1 68 ? -18.451 3.900 7.244 1.00 98.00 68 GLN A CA 1
ATOM 467 C C . GLN A 1 68 ? -19.173 4.507 8.444 1.00 98.00 68 GLN A C 1
ATOM 469 O O . GLN A 1 68 ? -18.785 4.337 9.601 1.00 98.00 68 GLN A O 1
ATOM 474 N N . THR A 1 69 ? -20.291 5.178 8.162 1.00 97.75 69 THR A N 1
ATOM 475 C CA . THR A 1 69 ? -21.227 5.635 9.192 1.00 97.75 69 THR A CA 1
ATOM 476 C C . THR A 1 69 ? -22.140 4.489 9.625 1.00 97.75 69 THR A C 1
ATOM 478 O O . THR A 1 69 ? -22.789 3.840 8.797 1.00 97.75 69 THR A O 1
ATOM 481 N N . PHE A 1 70 ? -22.246 4.296 10.933 1.00 98.50 70 PHE A N 1
ATOM 482 C CA . PHE A 1 70 ? -23.139 3.350 11.580 1.00 98.50 70 PHE A CA 1
ATOM 483 C C . PHE A 1 70 ? -24.261 4.092 12.298 1.00 98.50 70 PHE A C 1
ATOM 485 O O . PHE A 1 70 ? -24.030 5.103 12.965 1.00 98.50 70 PHE A O 1
ATOM 492 N N . THR A 1 71 ? -25.478 3.567 12.195 1.00 98.38 71 THR A N 1
ATOM 493 C CA . THR A 1 71 ? -26.649 4.072 12.917 1.00 98.38 71 THR A CA 1
ATOM 494 C C . THR A 1 71 ? -27.075 3.052 13.956 1.00 98.38 71 THR A C 1
ATOM 496 O O . THR A 1 71 ? -27.324 1.901 13.616 1.00 98.38 71 THR A O 1
ATOM 499 N N . ILE A 1 72 ? -27.187 3.480 15.212 1.00 98.62 72 ILE A N 1
ATOM 500 C CA . ILE A 1 72 ? -27.747 2.682 16.303 1.00 98.62 72 ILE A CA 1
ATOM 501 C C . ILE A 1 72 ? -29.133 3.221 16.620 1.00 98.62 72 ILE A C 1
ATOM 503 O O . ILE A 1 72 ? -29.273 4.406 16.924 1.00 98.62 72 ILE A O 1
ATOM 507 N N . THR A 1 73 ? -30.142 2.359 16.611 1.00 97.94 73 THR A N 1
ATOM 508 C CA . THR A 1 73 ? -31.521 2.682 16.980 1.00 97.94 73 THR A CA 1
ATOM 509 C C . THR A 1 73 ? -31.938 1.859 18.186 1.00 97.94 73 THR A C 1
ATOM 511 O O . THR A 1 73 ? -31.673 0.666 18.255 1.00 97.94 73 THR A O 1
ATOM 514 N N . ASN A 1 74 ? -32.627 2.486 19.138 1.00 97.44 74 ASN A N 1
ATOM 515 C CA . ASN A 1 74 ? -33.294 1.754 20.206 1.00 97.44 74 ASN A CA 1
ATOM 516 C C . ASN A 1 74 ? -34.698 1.340 19.750 1.00 97.44 74 ASN A C 1
ATOM 518 O O . ASN A 1 74 ? -35.626 2.154 19.787 1.00 97.44 74 ASN A O 1
ATOM 522 N N . THR A 1 75 ? -34.865 0.094 19.319 1.00 95.44 75 THR A N 1
ATOM 523 C CA . THR A 1 75 ? -36.160 -0.470 18.883 1.00 95.44 75 THR A CA 1
ATOM 524 C C . THR A 1 75 ? -36.993 -0.999 20.056 1.00 95.44 75 THR A C 1
ATOM 526 O O . THR A 1 75 ? -38.153 -1.384 19.883 1.00 95.44 75 THR A O 1
ATOM 529 N N . GLY A 1 76 ? -36.427 -0.957 21.264 1.00 91.50 76 GLY A N 1
ATOM 530 C CA . GLY 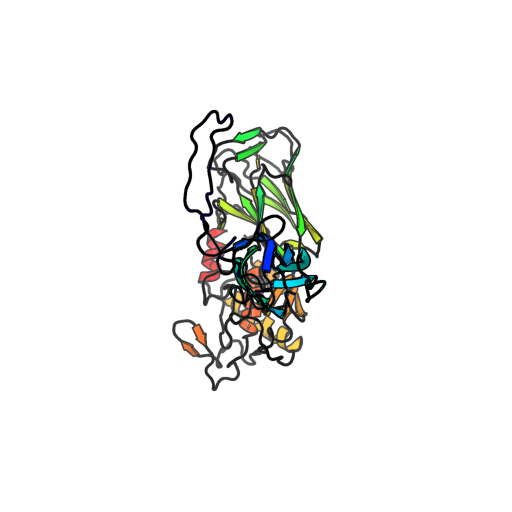A 1 76 ? -37.023 -1.449 22.492 1.00 91.50 76 GLY A CA 1
ATOM 531 C C . GLY A 1 76 ? -37.997 -0.459 23.117 1.00 91.50 76 GLY A C 1
ATOM 532 O O . GLY A 1 76 ? -38.493 0.487 22.504 1.00 91.50 76 GLY A O 1
ATOM 533 N N . THR A 1 77 ? -38.294 -0.681 24.395 1.00 89.44 77 THR A N 1
ATOM 534 C CA . THR A 1 77 ? -39.299 0.100 25.140 1.00 89.44 77 THR A CA 1
ATOM 535 C C . THR A 1 77 ? -38.744 0.795 26.384 1.00 89.44 77 THR A C 1
ATOM 537 O O . THR A 1 77 ? -39.457 1.579 27.014 1.00 89.44 77 THR A O 1
ATOM 540 N N . ASN A 1 78 ? -37.478 0.547 26.734 1.00 92.62 78 ASN A N 1
ATOM 541 C CA . ASN A 1 78 ? -36.738 1.231 27.800 1.00 92.62 78 ASN A CA 1
ATOM 542 C C . ASN A 1 78 ? -35.540 2.000 27.234 1.00 92.62 78 ASN A C 1
ATOM 544 O O . ASN A 1 78 ? -35.242 1.878 26.055 1.00 92.62 78 ASN A O 1
ATOM 548 N N . THR A 1 79 ? -34.837 2.773 28.060 1.00 95.44 79 THR A N 1
ATOM 549 C CA . THR A 1 79 ? -33.607 3.461 27.647 1.00 95.44 79 THR A CA 1
ATOM 550 C C . THR A 1 79 ? -32.478 2.466 27.361 1.00 95.44 79 THR A C 1
ATOM 552 O O . THR A 1 79 ? -32.074 1.707 28.249 1.00 95.44 79 THR A O 1
ATOM 555 N N . LEU A 1 80 ? -31.944 2.535 26.142 1.00 97.69 80 LEU A N 1
ATOM 556 C CA . LEU A 1 80 ? -30.725 1.863 25.701 1.00 97.69 80 LEU A CA 1
ATOM 557 C C . LEU A 1 80 ? -29.514 2.725 26.085 1.00 97.69 80 LEU A C 1
ATOM 559 O O . LEU A 1 80 ? -29.448 3.904 25.732 1.00 97.69 80 LEU A O 1
ATOM 563 N N . ASN A 1 81 ? -28.586 2.143 26.838 1.00 98.25 81 ASN A N 1
ATOM 564 C CA . ASN A 1 81 ? -27.351 2.766 27.297 1.00 98.25 81 ASN A CA 1
ATOM 565 C C . ASN A 1 81 ? -26.173 2.141 26.554 1.00 98.25 81 ASN A C 1
ATOM 567 O O . ASN A 1 81 ? -25.949 0.939 26.669 1.00 98.25 81 ASN A O 1
ATOM 571 N N . LEU A 1 82 ? -25.414 2.969 25.846 1.00 98.44 82 LEU A N 1
ATOM 572 C CA . LEU A 1 82 ? -24.240 2.582 25.073 1.00 98.44 82 LEU A CA 1
ATOM 573 C C . LEU A 1 82 ? -22.962 2.910 25.855 1.00 98.44 82 LEU A C 1
ATOM 575 O O . LEU A 1 82 ? -22.870 3.941 26.528 1.00 98.44 82 LEU A O 1
ATOM 579 N N . GLY A 1 83 ? -21.984 2.018 25.777 1.00 96.56 83 GLY A N 1
ATOM 580 C CA . GLY A 1 83 ? -20.676 2.138 26.409 1.00 96.56 83 GLY A CA 1
ATOM 581 C C . GLY A 1 83 ? -19.554 2.320 25.391 1.00 96.56 83 GLY A C 1
ATOM 582 O O . GLY A 1 83 ? -19.729 2.958 24.356 1.00 96.56 83 GLY A O 1
ATOM 583 N N . ALA A 1 84 ? -18.377 1.787 25.723 1.00 95.50 84 ALA A N 1
ATOM 584 C CA . ALA A 1 84 ? -17.211 1.850 24.851 1.00 95.50 84 ALA A CA 1
ATOM 585 C C . ALA A 1 84 ? -17.440 1.063 23.551 1.00 95.50 84 ALA A C 1
ATOM 587 O O . ALA A 1 84 ? -18.066 0.001 23.565 1.00 95.50 84 ALA A O 1
ATOM 588 N N . ILE A 1 85 ? -16.885 1.595 22.463 1.00 97.81 85 ILE A N 1
ATOM 589 C CA . ILE A 1 85 ? -16.716 0.899 21.190 1.00 97.81 85 ILE A CA 1
ATOM 590 C C . ILE A 1 85 ? -15.259 0.445 21.141 1.00 97.81 85 ILE A C 1
ATOM 592 O O . ILE A 1 85 ? -14.353 1.271 21.261 1.00 97.81 85 ILE A O 1
ATOM 596 N N . SER A 1 86 ? -15.036 -0.857 21.018 1.00 97.00 86 SER A N 1
ATOM 597 C CA . SER A 1 86 ? -13.715 -1.445 20.803 1.00 97.00 86 SER A CA 1
ATOM 598 C C . SER A 1 86 ? -13.576 -1.832 19.338 1.00 97.00 86 SER A C 1
ATOM 600 O O . SER A 1 86 ? -14.471 -2.476 18.788 1.00 97.00 86 SER A O 1
ATOM 602 N N . LEU A 1 87 ? -12.470 -1.414 18.727 1.00 96.94 87 LEU A N 1
ATOM 603 C CA . LEU A 1 87 ? -12.132 -1.668 17.330 1.00 96.94 87 LEU A CA 1
ATOM 604 C C . LEU A 1 87 ? -11.031 -2.736 17.241 1.00 96.94 87 LEU A C 1
ATOM 606 O O . LEU A 1 87 ? -10.276 -2.894 18.207 1.00 96.94 87 LEU A O 1
ATOM 610 N N . PRO A 1 88 ? -10.953 -3.480 16.126 1.00 92.00 88 PRO A N 1
ATOM 611 C CA . PRO A 1 88 ? -9.840 -4.384 15.870 1.00 92.00 88 PRO A CA 1
ATOM 612 C C . PRO A 1 88 ? -8.577 -3.621 15.448 1.00 92.00 88 PRO A C 1
ATOM 614 O O . PRO A 1 88 ? -8.618 -2.413 15.215 1.00 92.00 88 PRO A O 1
ATOM 617 N N . GLY A 1 89 ? -7.475 -4.359 15.306 1.00 78.25 89 GLY A N 1
ATOM 618 C CA . GLY A 1 89 ? -6.193 -3.820 14.856 1.00 78.25 89 GLY A CA 1
ATOM 619 C C . GLY A 1 89 ? -5.373 -3.167 15.968 1.00 78.25 89 GLY A C 1
ATOM 620 O O . GLY A 1 89 ? -5.712 -3.245 17.154 1.00 78.25 89 GLY A O 1
ATOM 621 N N . SER A 1 90 ? -4.275 -2.544 15.556 1.00 74.88 90 SER A N 1
ATOM 622 C CA . SER A 1 90 ? -3.307 -1.857 16.418 1.00 74.88 90 SER A CA 1
ATOM 623 C C . SER A 1 90 ? -3.354 -0.332 16.265 1.00 74.88 90 SER A C 1
ATOM 625 O O . SER A 1 90 ? -2.609 0.368 16.948 1.00 74.88 90 SER A O 1
ATOM 627 N N . GLY A 1 91 ? -4.254 0.190 15.426 1.00 83.12 91 GLY A N 1
ATOM 628 C CA . GLY A 1 91 ? -4.462 1.632 15.238 1.00 83.12 91 GLY A CA 1
ATOM 629 C C . GLY A 1 91 ? -5.105 2.027 13.906 1.00 83.12 91 GLY A C 1
ATOM 630 O O . GLY A 1 91 ? -5.543 3.165 13.765 1.00 83.12 91 GLY A O 1
ATOM 631 N N . GLU A 1 92 ? -5.220 1.085 12.970 1.00 90.06 92 GLU A N 1
ATOM 632 C CA . GLU A 1 92 ? -5.698 1.293 11.599 1.00 90.06 92 GLU A CA 1
ATOM 633 C C . GLU A 1 92 ? -7.180 1.685 11.565 1.00 90.06 92 GLU A C 1
ATOM 635 O O . GLU A 1 92 ? -7.620 2.446 10.705 1.00 90.06 92 GLU A O 1
ATOM 640 N N . TYR A 1 93 ? -7.958 1.183 12.529 1.00 95.06 93 TYR A N 1
ATOM 641 C CA . TYR A 1 93 ? -9.356 1.543 12.717 1.00 95.06 93 TYR A CA 1
ATOM 642 C C . TYR A 1 93 ? -9.513 2.578 13.826 1.00 95.06 93 TYR A C 1
ATOM 644 O O . TYR A 1 93 ? -9.120 2.361 14.975 1.00 95.06 93 TYR A O 1
ATOM 652 N N . THR A 1 94 ? -10.201 3.676 13.519 1.00 95.69 94 THR A N 1
ATOM 653 C CA . THR A 1 94 ? -10.516 4.728 14.492 1.00 95.69 94 THR A CA 1
ATOM 654 C C . THR A 1 94 ? -11.999 5.075 14.487 1.00 95.69 94 THR A C 1
ATOM 656 O O . THR A 1 94 ? -12.686 4.959 13.475 1.00 95.69 94 THR A O 1
ATOM 659 N N . VAL A 1 95 ? -12.517 5.523 15.636 1.00 97.00 95 VAL A N 1
ATOM 660 C CA . VAL A 1 95 ? -13.843 6.153 15.696 1.00 97.00 95 VAL A CA 1
ATOM 661 C C . VAL A 1 95 ? -13.671 7.626 15.327 1.00 97.00 95 VAL A C 1
ATOM 663 O O . VAL A 1 95 ? -13.423 8.462 16.200 1.00 97.00 95 VAL A O 1
ATOM 666 N N . SER A 1 96 ? -13.765 7.936 14.035 1.00 95.56 96 SER A N 1
ATOM 667 C CA . SER A 1 96 ? -13.558 9.285 13.483 1.00 95.56 96 SER A CA 1
ATOM 668 C C . SER A 1 96 ? -14.651 10.270 13.917 1.00 95.56 96 SER A C 1
ATOM 670 O O . SER A 1 96 ? -14.385 11.449 14.160 1.00 95.56 96 SER A O 1
ATOM 672 N N . SER A 1 97 ? -15.879 9.774 14.088 1.00 96.81 97 SER A N 1
ATOM 673 C CA . SER A 1 97 ? -17.014 10.517 14.635 1.00 96.81 97 SER A CA 1
ATOM 674 C C . SER A 1 97 ? -17.650 9.715 15.772 1.00 96.81 97 SER A C 1
ATOM 676 O O . SER A 1 97 ? -18.258 8.672 15.517 1.00 96.81 97 SER A O 1
ATOM 678 N N . PRO A 1 98 ? -17.507 10.140 17.041 1.00 95.81 98 PRO A N 1
ATOM 679 C CA . PRO A 1 98 ? -18.039 9.393 18.174 1.00 95.81 98 PRO A CA 1
ATOM 680 C C . PRO A 1 98 ? -19.569 9.472 18.251 1.00 95.81 98 PRO A C 1
ATOM 682 O O . PRO A 1 98 ? -20.201 10.340 17.649 1.00 95.81 98 PRO A O 1
ATOM 685 N N . LEU A 1 99 ? -20.162 8.596 19.070 1.00 95.56 99 LEU A N 1
ATOM 686 C CA . LEU A 1 99 ? -21.601 8.594 19.348 1.00 95.56 99 LEU A CA 1
ATOM 687 C C . LEU A 1 99 ? -22.089 9.985 19.780 1.00 95.56 99 LEU A C 1
ATOM 689 O O . LEU A 1 99 ? -21.608 10.549 20.766 1.00 95.56 99 LEU A O 1
ATOM 693 N N . GLY A 1 100 ? -23.108 10.506 19.095 1.00 89.69 100 GLY A N 1
ATOM 694 C CA . GLY A 1 100 ? -23.722 11.790 19.452 1.00 89.69 100 GLY A CA 1
ATOM 695 C C . GLY A 1 100 ? -24.436 11.775 20.814 1.00 89.69 100 GLY A C 1
ATOM 696 O O . GLY A 1 100 ? -24.538 12.805 21.479 1.00 89.69 100 GLY A O 1
ATOM 697 N N . THR A 1 101 ? -24.931 10.611 21.249 1.00 94.38 101 THR A N 1
ATOM 698 C CA . THR A 1 101 ? -25.458 10.368 22.601 1.00 94.38 101 THR A CA 1
ATOM 699 C C . THR A 1 101 ? -25.279 8.901 22.979 1.00 94.38 101 THR A C 1
ATOM 701 O O . THR A 1 101 ? -25.392 8.018 22.136 1.00 94.38 101 THR A O 1
ATOM 704 N N . THR A 1 102 ? -25.052 8.626 24.261 1.00 97.31 102 THR A N 1
ATOM 705 C CA . THR A 1 102 ? -24.948 7.259 24.798 1.00 97.31 102 THR A CA 1
ATOM 706 C C . THR A 1 102 ? -26.221 6.778 25.490 1.00 97.31 102 THR A C 1
ATOM 708 O O . THR A 1 102 ? -26.268 5.651 25.964 1.00 97.31 102 THR A O 1
ATOM 711 N N . ASN A 1 103 ? -27.258 7.616 25.577 1.00 97.56 103 ASN A N 1
ATOM 712 C CA . ASN A 1 103 ? -28.540 7.266 26.190 1.00 97.56 103 ASN A CA 1
ATOM 713 C C . ASN A 1 103 ? -29.649 7.501 25.164 1.00 97.56 103 ASN A C 1
ATOM 715 O O . ASN A 1 103 ? -29.965 8.650 24.839 1.00 97.56 103 ASN A O 1
ATOM 719 N N . LEU A 1 104 ? -30.241 6.423 24.661 1.00 97.12 104 LEU A N 1
ATOM 720 C CA . LEU A 1 104 ? -31.306 6.464 23.667 1.00 97.12 104 LEU A CA 1
ATOM 721 C C . LEU A 1 104 ? -32.634 6.080 24.308 1.00 97.12 104 LEU A C 1
ATOM 723 O O . LEU A 1 104 ? -32.814 4.953 24.766 1.00 97.12 104 LEU A O 1
ATOM 727 N N . ALA A 1 105 ? -33.593 7.004 24.317 1.00 95.19 105 ALA A N 1
ATOM 728 C CA . ALA A 1 105 ? -34.980 6.650 24.603 1.00 95.19 105 ALA A CA 1
ATOM 729 C C . ALA A 1 105 ? -35.536 5.748 23.487 1.00 95.19 105 ALA A C 1
ATOM 731 O O . ALA A 1 105 ? -35.019 5.749 22.371 1.00 95.19 105 ALA A O 1
ATOM 732 N N . ALA A 1 106 ? -36.608 5.010 23.778 1.00 92.12 106 ALA A N 1
ATOM 733 C CA . ALA A 1 106 ? -37.279 4.166 22.790 1.00 92.12 106 ALA A CA 1
ATOM 734 C C . ALA A 1 106 ? -37.579 4.944 21.491 1.00 92.12 106 ALA A C 1
ATOM 736 O O . ALA A 1 106 ? -38.050 6.088 21.534 1.00 92.12 106 ALA A O 1
ATOM 737 N N . GLY A 1 107 ? -37.266 4.334 20.348 1.00 91.19 107 GLY A N 1
ATOM 738 C CA . GLY A 1 107 ? -37.435 4.892 19.006 1.00 91.19 107 GLY A CA 1
ATOM 739 C C . GLY A 1 107 ? -36.439 5.984 18.602 1.00 91.19 107 GLY A C 1
ATOM 740 O O . GLY A 1 107 ? -36.590 6.543 17.519 1.00 91.19 107 GLY A O 1
ATOM 741 N N . HIS A 1 108 ? -35.460 6.331 19.445 1.00 95.38 108 HIS A N 1
ATOM 742 C CA . HIS A 1 108 ? -34.403 7.280 19.083 1.00 95.38 108 HIS A CA 1
ATOM 743 C C . HIS A 1 108 ? -33.171 6.559 18.541 1.00 95.38 108 HIS A C 1
ATOM 745 O O . HIS A 1 108 ? -32.899 5.414 18.909 1.00 95.38 108 HIS A O 1
ATOM 751 N N . SER A 1 109 ? -32.397 7.287 17.739 1.00 97.56 109 SER A N 1
ATOM 752 C CA . SER A 1 109 ? -31.157 6.801 17.144 1.00 97.56 109 SER A CA 1
ATOM 753 C C . SER A 1 109 ? -29.979 7.727 17.440 1.00 97.56 109 SER A C 1
ATOM 755 O O . SER A 1 109 ? -30.150 8.920 17.708 1.00 97.56 109 SER A O 1
ATOM 757 N N . THR A 1 110 ? -28.773 7.178 17.366 1.00 98.25 110 THR A N 1
ATOM 758 C CA . THR A 1 110 ? -27.512 7.920 17.291 1.00 98.25 110 THR A CA 1
ATOM 759 C C . THR A 1 110 ? -26.654 7.341 16.172 1.00 98.25 110 THR A C 1
ATOM 761 O O . THR A 1 110 ? -26.942 6.262 15.659 1.00 98.25 110 THR A O 1
ATOM 764 N N . THR A 1 111 ? -25.603 8.053 15.795 1.00 97.69 111 THR A N 1
ATOM 765 C CA . THR A 1 111 ? -24.652 7.613 14.778 1.00 97.69 111 THR A CA 1
ATOM 766 C C . THR A 1 111 ? -23.237 7.712 15.312 1.00 97.69 111 THR A C 1
ATOM 768 O O . THR A 1 111 ? -22.958 8.540 16.183 1.00 97.69 111 THR A O 1
ATOM 771 N N . PHE A 1 112 ? -22.356 6.893 14.759 1.00 98.00 112 PHE A N 1
ATOM 772 C CA . PHE A 1 112 ? -20.908 7.016 14.875 1.00 98.00 112 PHE A CA 1
ATOM 773 C C . PHE A 1 112 ? -20.284 6.641 13.529 1.00 98.00 112 PHE A C 1
ATOM 775 O O . PHE A 1 112 ? -20.939 6.013 12.698 1.00 98.00 112 PHE A O 1
ATOM 782 N N . GLU A 1 113 ? -19.043 7.034 13.295 1.00 98.25 113 GLU A N 1
ATOM 783 C CA . GLU A 1 113 ? -18.297 6.675 12.090 1.00 98.25 113 GLU A CA 1
ATOM 784 C C . GLU A 1 113 ? -17.027 5.932 12.490 1.00 98.25 113 GLU A C 1
ATOM 786 O O . GLU A 1 113 ? -16.345 6.334 13.438 1.00 98.25 113 GLU A O 1
ATOM 791 N N . ILE A 1 114 ? -16.761 4.825 11.797 1.00 98.31 114 ILE A N 1
ATOM 792 C CA . ILE A 1 114 ? -15.468 4.145 11.841 1.00 98.31 114 ILE A CA 1
ATOM 793 C C . ILE A 1 114 ? -14.736 4.503 10.555 1.00 98.31 114 ILE A C 1
ATOM 795 O O . ILE A 1 114 ? -15.309 4.369 9.472 1.00 98.31 114 ILE A O 1
ATOM 799 N N . SER A 1 115 ? -13.480 4.910 10.693 1.00 97.06 115 SER A N 1
ATOM 800 C CA . SER A 1 115 ? -12.555 5.097 9.581 1.00 97.06 115 SER A CA 1
ATOM 801 C C . SER A 1 115 ? -11.442 4.062 9.636 1.00 97.06 115 SER A C 1
ATOM 803 O O . SER A 1 115 ? -10.986 3.707 10.725 1.00 97.06 115 SER A O 1
ATOM 805 N N . PHE A 1 116 ? -11.015 3.610 8.465 1.00 96.25 116 PHE A N 1
ATOM 806 C CA . PHE A 1 116 ? -9.819 2.817 8.239 1.00 96.25 116 PHE A CA 1
ATOM 807 C C . PHE A 1 116 ? -8.787 3.677 7.515 1.00 96.25 116 PHE A C 1
ATOM 809 O O . PHE A 1 116 ? -9.108 4.283 6.496 1.00 96.25 116 PHE A O 1
ATOM 816 N N . SER A 1 117 ? -7.576 3.732 8.055 1.00 90.62 117 SER A N 1
ATOM 817 C CA . SER A 1 117 ? -6.407 4.365 7.449 1.00 90.62 117 SER A CA 1
ATOM 818 C C . SER A 1 117 ? -5.200 3.529 7.839 1.00 90.62 117 SER A C 1
ATOM 820 O O . SER A 1 117 ? -4.997 3.282 9.026 1.00 90.62 117 SER A O 1
ATOM 822 N N . SER A 1 118 ? -4.406 3.089 6.868 1.00 85.31 118 SER A N 1
ATOM 823 C CA . SER A 1 118 ? -3.208 2.297 7.140 1.00 85.31 118 SER A CA 1
ATOM 824 C C . SER A 1 118 ? -2.030 2.785 6.312 1.00 85.31 118 SER A C 1
ATOM 826 O O . SER A 1 118 ? -2.164 3.090 5.126 1.00 85.31 118 SER A O 1
ATOM 828 N N . THR A 1 119 ? -0.875 2.840 6.970 1.00 76.69 119 THR A N 1
ATOM 829 C CA . THR A 1 119 ? 0.444 3.032 6.357 1.00 76.69 119 THR A CA 1
ATOM 830 C C . THR A 1 119 ? 1.350 1.809 6.567 1.00 76.69 119 THR A C 1
ATOM 832 O O . THR A 1 119 ? 2.569 1.916 6.470 1.00 76.69 119 THR A O 1
ATOM 835 N N . GLY A 1 120 ? 0.750 0.660 6.914 1.00 73.19 120 GLY A N 1
ATOM 836 C CA . GLY A 1 120 ? 1.435 -0.599 7.227 1.00 73.19 120 GLY A CA 1
ATOM 837 C C . GLY A 1 120 ? 1.706 -1.482 6.004 1.00 73.19 120 GLY A C 1
ATOM 838 O O . GLY A 1 120 ? 1.971 -0.968 4.926 1.00 73.19 120 GLY A O 1
ATOM 839 N N . VAL A 1 121 ? 1.656 -2.811 6.177 1.00 75.38 121 VAL A N 1
ATOM 840 C CA . VAL A 1 121 ? 1.827 -3.794 5.085 1.00 75.38 121 VAL A CA 1
ATOM 841 C C . VAL A 1 121 ? 0.535 -3.893 4.281 1.00 75.38 121 VAL A C 1
ATOM 843 O O . VAL A 1 121 ? -0.557 -3.848 4.858 1.00 75.38 121 VAL A O 1
ATOM 846 N N . ALA A 1 122 ? 0.650 -4.043 2.961 1.00 83.44 122 ALA A N 1
ATOM 847 C CA . ALA A 1 122 ? -0.492 -4.329 2.105 1.00 83.44 122 ALA A CA 1
ATOM 848 C C . ALA A 1 122 ? -1.157 -5.663 2.493 1.00 83.44 122 ALA A C 1
ATOM 850 O O . ALA A 1 122 ? -0.501 -6.639 2.858 1.00 83.44 122 ALA A O 1
ATOM 851 N N . GLY A 1 123 ? -2.483 -5.710 2.420 1.00 86.44 123 GLY A N 1
ATOM 852 C CA . GLY A 1 123 ? -3.280 -6.895 2.702 1.00 86.44 123 GLY A CA 1
ATOM 853 C C . GLY A 1 123 ? -4.534 -6.628 3.537 1.00 86.44 123 GLY A C 1
ATOM 854 O O . GLY A 1 123 ? -4.860 -5.486 3.882 1.00 86.44 123 GLY A O 1
ATOM 855 N N . PRO A 1 124 ? -5.281 -7.697 3.864 1.00 91.06 124 PRO A N 1
ATOM 856 C CA . PRO A 1 124 ? -6.533 -7.588 4.594 1.00 91.06 124 PRO A CA 1
ATOM 857 C C . PRO A 1 124 ? -6.292 -7.265 6.072 1.00 91.06 124 PRO A C 1
ATOM 859 O O . PRO A 1 124 ? -5.641 -8.016 6.799 1.00 91.06 124 PRO A O 1
ATOM 862 N N . VAL A 1 125 ? -6.920 -6.194 6.552 1.00 91.88 125 VAL A N 1
ATOM 863 C CA . VAL A 1 125 ? -6.928 -5.795 7.961 1.00 91.88 125 VAL A CA 1
ATOM 864 C C . VAL A 1 125 ? -8.356 -5.890 8.475 1.00 91.88 125 VAL A C 1
ATOM 866 O O . VAL A 1 125 ? -9.263 -5.243 7.956 1.00 91.88 125 VAL A O 1
ATOM 869 N N . GLY A 1 126 ? -8.599 -6.673 9.523 1.00 94.25 126 GLY A N 1
ATOM 870 C CA . GLY A 1 126 ? -9.955 -6.831 10.038 1.00 94.25 126 GLY A CA 1
ATOM 871 C C . GLY A 1 126 ? -10.044 -7.481 11.408 1.00 94.25 126 GLY A C 1
ATOM 872 O O . GLY A 1 126 ? -9.060 -7.939 11.988 1.00 94.25 126 GLY A O 1
ATOM 873 N N . GLY A 1 127 ? -11.261 -7.515 11.939 1.00 96.69 127 GLY A N 1
ATOM 874 C CA . GLY A 1 127 ? -11.565 -8.172 13.202 1.00 96.69 127 GLY A CA 1
ATOM 875 C C . GLY A 1 127 ? -12.901 -7.741 13.793 1.00 96.69 127 GLY A C 1
ATOM 876 O O . GLY A 1 127 ? -13.753 -7.167 13.118 1.00 96.69 127 GLY A O 1
ATOM 877 N N . VAL A 1 128 ? -13.094 -8.046 15.074 1.00 98.12 128 VAL A N 1
ATOM 878 C CA . VAL A 1 128 ? -14.372 -7.828 15.760 1.00 98.12 128 VAL A CA 1
ATOM 879 C C . VAL A 1 128 ? -14.476 -6.391 16.263 1.00 98.12 128 VAL A C 1
ATOM 881 O O . VAL A 1 128 ? -13.684 -5.961 17.102 1.00 98.12 128 VAL A O 1
ATOM 884 N N . VAL A 1 129 ? -15.520 -5.687 15.831 1.00 98.56 129 VAL A N 1
ATOM 885 C CA . VAL A 1 129 ? -16.026 -4.489 16.506 1.00 98.56 129 VAL A CA 1
ATOM 886 C C . VAL A 1 129 ? -16.951 -4.924 17.637 1.00 98.56 129 VAL A C 1
ATOM 888 O O . VAL A 1 129 ? -17.806 -5.793 17.456 1.00 98.56 129 VAL A O 1
ATOM 891 N N . SER A 1 130 ? -16.797 -4.315 18.811 1.00 98.31 130 SER A N 1
ATOM 892 C CA . SER A 1 130 ? -17.602 -4.610 19.999 1.00 98.31 130 SER A CA 1
ATOM 893 C C . SER A 1 130 ? -18.166 -3.329 20.600 1.00 98.31 130 SER A C 1
ATOM 895 O O . SER A 1 130 ? -17.417 -2.413 20.940 1.00 98.31 130 SER A O 1
ATOM 897 N N . ILE A 1 131 ? -19.488 -3.264 20.739 1.00 98.56 131 ILE A N 1
ATOM 898 C CA . ILE A 1 131 ? -20.213 -2.131 21.314 1.00 98.56 131 ILE A CA 1
ATOM 899 C C . ILE A 1 131 ? -20.821 -2.586 22.637 1.00 98.56 131 ILE A C 1
ATOM 901 O O . ILE A 1 131 ? -21.719 -3.429 22.674 1.00 98.56 131 ILE A O 1
ATOM 905 N N . VAL A 1 132 ? -20.351 -2.016 23.744 1.00 98.56 132 VAL A N 1
ATOM 906 C CA . VAL A 1 132 ? -20.946 -2.282 25.060 1.00 98.56 132 VAL A CA 1
ATOM 907 C C . VAL A 1 132 ? -22.345 -1.667 25.114 1.00 98.56 132 VAL A C 1
ATOM 909 O O . VAL A 1 132 ? -22.525 -0.498 24.776 1.00 98.56 132 VAL A O 1
ATOM 912 N N . THR A 1 133 ? -23.334 -2.423 25.583 1.00 98.38 133 THR A N 1
ATOM 913 C CA . THR A 1 133 ? -24.729 -1.968 25.692 1.00 98.38 133 THR A CA 1
ATOM 914 C C . THR A 1 133 ? -25.404 -2.536 26.947 1.00 98.38 133 THR A C 1
ATOM 916 O O . THR A 1 133 ? -24.829 -3.360 27.650 1.00 98.38 133 THR A O 1
ATOM 919 N N . ASN A 1 134 ? -26.596 -2.066 27.311 1.00 97.00 134 ASN A N 1
ATOM 920 C CA . ASN A 1 134 ? -27.425 -2.676 28.361 1.00 97.00 134 ASN A CA 1
ATOM 921 C C . ASN A 1 134 ? -28.579 -3.529 27.812 1.00 97.00 134 ASN A C 1
ATOM 923 O O . ASN A 1 134 ? -29.454 -3.915 28.591 1.00 97.00 134 ASN A O 1
ATOM 927 N N . ASP A 1 135 ? -28.581 -3.788 26.507 1.00 97.00 135 ASP A N 1
ATOM 928 C CA . ASP A 1 135 ? -29.342 -4.874 25.897 1.00 97.00 135 ASP A CA 1
ATOM 929 C C . ASP A 1 135 ? -28.914 -6.217 26.514 1.00 97.00 135 ASP A C 1
ATOM 931 O O . ASP A 1 135 ? -27.728 -6.461 26.714 1.00 97.00 135 ASP A O 1
ATOM 935 N N . SER A 1 136 ? -29.856 -7.060 26.933 1.00 92.88 136 SER A N 1
ATOM 936 C CA . SER A 1 136 ? -29.522 -8.243 27.734 1.00 92.88 136 SER A CA 1
ATOM 937 C C . SER A 1 136 ? -28.988 -9.423 26.930 1.00 92.88 136 SER A C 1
ATOM 939 O O . SER A 1 136 ? -28.227 -10.223 27.479 1.00 92.88 136 SER A O 1
ATOM 941 N N . ASP A 1 137 ? -29.400 -9.552 25.676 1.00 93.12 137 ASP A N 1
ATOM 942 C CA . ASP A 1 137 ? -29.052 -10.655 24.783 1.00 93.12 137 ASP A CA 1
ATOM 943 C C . ASP A 1 137 ? -28.084 -10.236 23.678 1.00 93.12 137 ASP A C 1
ATOM 945 O O . ASP A 1 137 ? -27.426 -11.101 23.100 1.00 93.12 137 ASP A O 1
ATOM 949 N N . GLU A 1 138 ? -27.878 -8.931 23.492 1.00 96.00 138 GLU A N 1
ATOM 950 C CA . GLU A 1 138 ? -26.887 -8.382 22.566 1.00 96.00 138 GLU A CA 1
ATOM 951 C C . GLU A 1 138 ? -25.837 -7.497 23.262 1.00 96.00 138 GLU A C 1
ATOM 953 O O . GLU A 1 138 ? -25.447 -6.457 22.739 1.00 96.00 138 GLU A O 1
ATOM 958 N N . ASN A 1 139 ? -25.347 -7.898 24.445 1.00 95.88 139 ASN A N 1
ATOM 959 C CA . ASN A 1 139 ? -24.255 -7.201 25.141 1.00 95.88 139 ASN A CA 1
ATOM 960 C C . ASN A 1 139 ? -22.989 -8.063 25.339 1.00 95.88 139 ASN A C 1
ATOM 962 O O . ASN A 1 139 ? -23.000 -8.984 26.165 1.00 95.88 139 ASN A O 1
ATOM 966 N N . PRO A 1 140 ? -21.861 -7.706 24.697 1.00 98.12 140 PRO A N 1
ATOM 967 C CA . PRO A 1 140 ? -21.730 -6.622 23.716 1.00 98.12 140 PRO A CA 1
ATOM 968 C C . PRO A 1 140 ? -22.426 -6.946 22.384 1.00 98.12 140 PRO A C 1
ATOM 970 O O . PRO A 1 140 ? -22.549 -8.116 22.018 1.00 98.12 140 PRO A O 1
ATOM 973 N N . PHE A 1 141 ? -22.816 -5.908 21.637 1.00 98.62 141 PHE A N 1
ATOM 974 C CA . PHE A 1 141 ? -23.219 -6.064 20.240 1.00 98.62 141 PHE A CA 1
ATOM 975 C C . PHE A 1 141 ? -21.947 -6.158 19.405 1.00 98.62 141 PHE A C 1
ATOM 977 O O . PHE A 1 141 ? -21.079 -5.288 19.513 1.00 98.62 141 PHE A O 1
ATOM 984 N N . THR A 1 142 ? -21.811 -7.210 18.601 1.00 98.62 142 THR A N 1
ATOM 985 C CA . THR A 1 142 ? -20.563 -7.485 17.874 1.00 98.62 142 THR A CA 1
ATOM 986 C C . THR A 1 142 ? -20.796 -7.690 16.388 1.00 98.62 142 THR A C 1
ATOM 988 O O . THR A 1 142 ? -21.819 -8.228 15.984 1.00 98.62 142 THR A O 1
ATOM 991 N N . PHE A 1 143 ? -19.845 -7.282 15.560 1.00 98.62 143 PHE A N 1
ATOM 992 C CA . PHE A 1 143 ? -19.810 -7.605 14.132 1.00 98.62 143 PHE A CA 1
ATOM 993 C C . PHE A 1 143 ? -18.357 -7.590 13.655 1.00 98.62 143 PHE A C 1
ATOM 995 O O . PHE A 1 143 ? -17.503 -6.976 14.297 1.00 98.62 143 PHE A O 1
ATOM 1002 N N . ASN A 1 144 ? -18.063 -8.271 12.551 1.00 98.31 144 ASN A N 1
ATOM 1003 C CA . ASN A 1 144 ? -16.741 -8.205 11.935 1.00 98.31 144 ASN A CA 1
ATOM 1004 C C . ASN A 1 144 ? -16.660 -6.991 11.009 1.00 98.31 144 ASN A C 1
ATOM 1006 O O . ASN A 1 144 ? -17.613 -6.703 10.284 1.00 98.31 144 ASN A O 1
ATOM 1010 N N . ILE A 1 145 ? -15.526 -6.301 11.026 1.00 98.19 145 ILE A N 1
ATOM 1011 C CA . ILE A 1 145 ? -15.168 -5.277 10.048 1.00 98.19 145 ILE A CA 1
ATOM 1012 C C . ILE A 1 145 ? -13.883 -5.697 9.337 1.00 98.19 145 ILE A C 1
ATOM 1014 O O . ILE A 1 145 ? -12.998 -6.285 9.966 1.00 98.19 145 ILE A O 1
ATOM 1018 N N . ALA A 1 146 ? -13.799 -5.421 8.044 1.00 97.06 146 ALA A N 1
ATOM 1019 C CA . ALA A 1 146 ? -12.622 -5.659 7.226 1.00 97.06 146 ALA A CA 1
ATOM 1020 C C . ALA A 1 146 ? -12.414 -4.502 6.242 1.00 97.06 146 ALA A C 1
ATOM 1022 O O . ALA A 1 146 ? -13.363 -3.808 5.873 1.00 97.06 146 ALA A O 1
ATOM 1023 N N . ALA A 1 147 ? -11.163 -4.323 5.850 1.00 96.62 147 ALA A N 1
ATOM 1024 C CA . ALA A 1 147 ? -10.693 -3.449 4.793 1.00 96.62 147 ALA A CA 1
ATOM 1025 C C . ALA A 1 147 ? -9.424 -4.084 4.213 1.00 96.62 147 ALA A C 1
ATOM 1027 O O . ALA A 1 147 ? -8.780 -4.904 4.876 1.00 96.62 147 ALA A O 1
ATOM 1028 N N . GLU A 1 148 ? -9.054 -3.704 3.002 1.00 93.56 148 GLU A N 1
ATOM 1029 C CA . GLU A 1 148 ? -7.811 -4.134 2.367 1.00 93.56 148 GLU A CA 1
ATOM 1030 C C . GLU A 1 148 ? -6.911 -2.921 2.149 1.00 93.56 148 GLU A C 1
ATOM 1032 O O . GLU A 1 148 ? -7.353 -1.919 1.596 1.00 93.56 148 GLU A O 1
ATOM 1037 N N . MET A 1 149 ? -5.665 -2.984 2.614 1.00 91.12 149 MET A N 1
ATOM 1038 C CA . MET A 1 149 ? -4.648 -2.004 2.239 1.00 91.12 149 MET A CA 1
ATOM 1039 C C . MET A 1 149 ? -3.961 -2.497 0.968 1.00 91.12 149 MET A C 1
ATOM 1041 O O . MET A 1 149 ? -3.569 -3.660 0.907 1.00 91.12 149 MET A O 1
ATOM 1045 N N . THR A 1 150 ? -3.800 -1.637 -0.033 1.00 90.88 150 THR A N 1
ATOM 1046 C CA . THR A 1 150 ? -2.952 -1.925 -1.192 1.00 90.88 150 THR A CA 1
ATOM 1047 C C . THR A 1 150 ? -1.908 -0.835 -1.403 1.00 90.88 150 THR A C 1
ATOM 1049 O O . THR A 1 150 ? -2.156 0.357 -1.216 1.00 90.88 150 THR A O 1
ATOM 1052 N N . ASP A 1 151 ? -0.724 -1.260 -1.810 1.00 88.81 151 ASP A N 1
ATOM 1053 C CA . ASP A 1 151 ? 0.379 -0.435 -2.281 1.00 88.81 151 ASP A CA 1
ATOM 1054 C C . ASP A 1 151 ? 0.450 -0.407 -3.817 1.00 88.81 151 ASP A C 1
ATOM 1056 O O . ASP A 1 151 ? 1.313 0.269 -4.374 1.00 88.81 151 ASP A O 1
ATOM 1060 N N . VAL A 1 152 ? -0.489 -1.057 -4.514 1.00 92.31 152 VAL A N 1
ATOM 1061 C CA . VAL A 1 152 ? -0.541 -1.159 -5.978 1.00 92.31 152 VAL A CA 1
ATOM 1062 C C . VAL A 1 152 ? 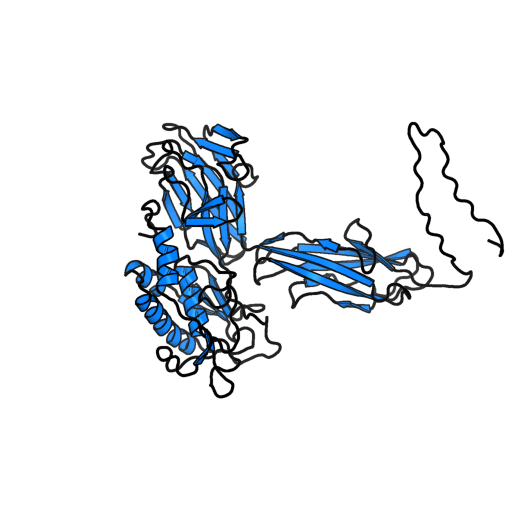-1.731 -0.385 -6.545 1.00 92.31 152 VAL A C 1
ATOM 1064 O O . VAL A 1 152 ? -2.847 -0.445 -6.033 1.00 92.31 152 VAL A O 1
ATOM 1067 N N . LEU A 1 153 ? -1.507 0.316 -7.656 1.00 95.56 153 LEU A N 1
ATOM 1068 C CA . LEU A 1 153 ? -2.557 0.842 -8.527 1.00 95.56 153 LEU A CA 1
ATOM 1069 C C . LEU A 1 153 ? -2.276 0.419 -9.965 1.00 95.56 153 LEU A C 1
ATOM 1071 O O . LEU A 1 153 ? -1.144 0.506 -10.437 1.00 95.56 153 LEU A O 1
ATOM 1075 N N . ILE A 1 154 ? -3.320 0.020 -10.683 1.00 97.69 154 ILE A N 1
ATOM 1076 C CA . ILE A 1 154 ? -3.245 -0.346 -12.098 1.00 97.69 154 ILE A CA 1
ATOM 1077 C C . ILE A 1 154 ? -4.270 0.496 -12.850 1.00 97.69 154 ILE A C 1
ATOM 1079 O O . ILE A 1 154 ? -5.391 0.671 -12.373 1.00 97.69 154 ILE A O 1
ATOM 1083 N N . ILE A 1 155 ? -3.868 1.047 -13.992 1.00 98.44 155 ILE A N 1
ATOM 1084 C CA . ILE A 1 155 ? -4.782 1.652 -14.961 1.00 98.44 155 ILE A CA 1
ATOM 1085 C C . ILE A 1 155 ? -4.645 0.841 -16.242 1.00 98.44 155 ILE A C 1
ATOM 1087 O O . ILE A 1 155 ? -3.561 0.772 -16.824 1.00 98.44 155 ILE A O 1
ATOM 1091 N N . ASP A 1 156 ? -5.752 0.251 -16.657 1.00 97.75 156 ASP A N 1
ATOM 1092 C CA . ASP A 1 156 ? -5.908 -0.481 -17.906 1.00 97.75 156 ASP A CA 1
ATOM 1093 C C . ASP A 1 156 ? -6.401 0.429 -19.052 1.00 97.75 156 ASP A C 1
ATOM 1095 O O . ASP A 1 156 ? -6.860 1.550 -18.807 1.00 97.75 156 ASP A O 1
ATOM 1099 N N . ASP A 1 157 ? -6.326 -0.003 -20.314 1.00 94.25 157 ASP A N 1
ATOM 1100 C CA . ASP A 1 157 ? -6.785 0.812 -21.449 1.00 94.25 157 ASP A CA 1
ATOM 1101 C C . ASP A 1 157 ? -8.317 0.968 -21.536 1.00 94.25 157 ASP A C 1
ATOM 1103 O O . ASP A 1 157 ? -8.816 1.850 -22.253 1.00 94.25 157 ASP A O 1
ATOM 1107 N N . GLY A 1 158 ? -9.071 0.175 -20.767 1.00 93.81 158 GLY A N 1
ATOM 1108 C CA . GLY A 1 158 ? -10.506 0.354 -20.535 1.00 93.81 158 GLY A CA 1
ATOM 1109 C C . GLY A 1 158 ? -10.866 1.351 -19.422 1.00 93.81 158 GLY A C 1
ATOM 1110 O O . GLY A 1 158 ? -12.030 1.768 -19.320 1.00 93.81 158 GLY A O 1
ATOM 1111 N N . ASP A 1 159 ? -9.901 1.758 -18.593 1.00 97.06 159 ASP A N 1
ATOM 1112 C CA . ASP A 1 159 ? -10.163 2.526 -17.377 1.00 97.06 159 ASP A CA 1
ATOM 1113 C C . ASP A 1 159 ? -10.375 4.024 -17.619 1.00 97.06 159 ASP A C 1
ATOM 1115 O O . ASP A 1 159 ? -9.866 4.647 -18.548 1.00 97.06 159 ASP A O 1
ATOM 1119 N N . ALA A 1 160 ? -11.114 4.664 -16.709 1.00 96.81 160 ALA A N 1
ATOM 1120 C CA . ALA A 1 160 ? -11.456 6.084 -16.821 1.00 96.81 160 ALA A CA 1
ATOM 1121 C C . ALA A 1 160 ? -10.239 7.030 -16.776 1.00 96.81 160 ALA A C 1
ATOM 1123 O O . ALA A 1 160 ? -10.342 8.174 -17.226 1.00 96.81 160 ALA A O 1
ATOM 1124 N N . ALA A 1 161 ? -9.126 6.576 -16.196 1.00 97.00 161 ALA A N 1
ATOM 1125 C CA . ALA A 1 161 ? -7.874 7.321 -16.089 1.00 97.00 161 ALA A CA 1
ATOM 1126 C C . ALA A 1 161 ? -6.907 7.056 -17.264 1.00 97.00 161 ALA A C 1
ATOM 1128 O O . ALA A 1 161 ? -5.812 7.622 -17.295 1.00 97.00 161 ALA A O 1
ATOM 1129 N N . TYR A 1 162 ? -7.322 6.241 -18.239 1.00 98.19 162 TYR A N 1
ATOM 1130 C CA . TYR A 1 162 ? -6.652 6.073 -19.519 1.00 98.19 162 TYR A CA 1
ATOM 1131 C C . TYR A 1 162 ? -7.237 7.011 -20.581 1.00 98.19 162 TYR A C 1
ATOM 1133 O O . TYR A 1 162 ? -8.446 7.247 -20.663 1.00 98.19 162 TYR A O 1
ATOM 1141 N N . ASN A 1 163 ? -6.377 7.542 -21.446 1.00 97.44 163 ASN A N 1
ATOM 1142 C CA . ASN A 1 163 ? -6.796 8.299 -22.616 1.00 97.44 163 ASN A CA 1
ATOM 1143 C C . ASN A 1 163 ? -5.833 8.100 -23.789 1.00 97.44 163 ASN A C 1
ATOM 1145 O O . ASN A 1 163 ? -4.617 8.179 -23.629 1.00 97.44 163 ASN A O 1
ATOM 1149 N N . SER A 1 164 ? -6.375 7.983 -25.004 1.00 96.75 164 SER A N 1
ATOM 1150 C CA . SER A 1 164 ? -5.581 7.913 -26.229 1.00 96.75 164 SER A CA 1
ATOM 1151 C C . SER A 1 164 ? -5.926 9.017 -27.237 1.00 96.75 164 SER A C 1
ATOM 1153 O O . SER A 1 164 ? -7.044 9.531 -27.320 1.00 96.75 164 SER A O 1
ATOM 1155 N N . VAL A 1 165 ? -4.921 9.440 -28.003 1.00 96.75 165 VAL A N 1
ATOM 1156 C CA . VAL A 1 165 ? -5.028 10.389 -29.118 1.00 96.75 165 VAL A CA 1
ATOM 1157 C C . VAL A 1 165 ? -4.454 9.720 -30.355 1.00 96.75 165 VAL A C 1
ATOM 1159 O O . VAL A 1 165 ? -3.379 9.136 -30.297 1.00 96.75 165 VAL A O 1
ATOM 1162 N N . GLY A 1 166 ? -5.136 9.838 -31.492 1.00 94.44 166 GLY A N 1
ATOM 1163 C CA . GLY A 1 166 ? -4.746 9.170 -32.735 1.00 94.44 166 GLY A CA 1
ATOM 1164 C C . GLY A 1 166 ? -5.706 8.040 -33.095 1.00 94.44 166 GLY A C 1
ATOM 1165 O O . GLY A 1 166 ? -6.798 7.944 -32.540 1.00 94.44 166 GLY A O 1
ATOM 1166 N N . ASN A 1 167 ? -5.319 7.219 -34.070 1.00 93.19 167 ASN A N 1
ATOM 1167 C CA . ASN A 1 167 ? -6.143 6.109 -34.554 1.00 93.19 167 ASN A CA 1
ATOM 1168 C C . ASN A 1 167 ? -5.694 4.800 -33.896 1.00 93.19 167 ASN A C 1
ATOM 1170 O O . ASN A 1 167 ? -5.046 3.982 -34.544 1.00 93.19 167 ASN A O 1
ATOM 1174 N N . TRP A 1 168 ? -6.008 4.644 -32.615 1.00 94.81 168 TRP A N 1
ATOM 1175 C CA . TRP A 1 168 ? -5.765 3.409 -31.878 1.00 94.81 168 TRP A CA 1
ATOM 1176 C C . TRP A 1 168 ? -6.877 2.395 -32.163 1.00 94.81 168 TRP A C 1
ATOM 1178 O O . TRP A 1 168 ? -8.062 2.711 -32.038 1.00 94.81 168 TRP A O 1
ATOM 1188 N N . ASP A 1 169 ? -6.492 1.192 -32.582 1.00 93.38 169 ASP A N 1
ATOM 1189 C CA . ASP A 1 169 ? -7.404 0.080 -32.840 1.00 93.38 169 ASP A CA 1
ATOM 1190 C C . ASP A 1 169 ? -7.517 -0.798 -31.586 1.00 93.38 169 ASP A C 1
ATOM 1192 O O . ASP A 1 169 ? -6.532 -1.409 -31.163 1.00 93.38 169 ASP A O 1
ATOM 1196 N 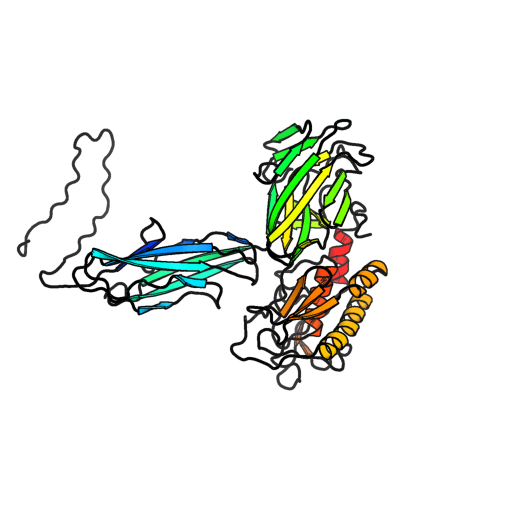N . THR A 1 170 ? -8.720 -0.895 -31.018 1.00 92.19 170 THR A N 1
ATOM 1197 C CA . THR A 1 170 ? -9.003 -1.742 -29.850 1.00 92.19 170 THR A CA 1
ATOM 1198 C C . THR A 1 170 ? -8.998 -3.228 -30.220 1.00 92.19 170 THR A C 1
ATOM 1200 O O . THR A 1 170 ? -9.675 -3.656 -31.162 1.00 92.19 170 THR A O 1
ATOM 1203 N N . GLN A 1 171 ? -8.262 -4.016 -29.449 1.00 88.19 171 GLN A N 1
ATOM 1204 C CA . GLN A 1 171 ? -8.304 -5.470 -29.380 1.00 88.19 171 GLN A CA 1
ATOM 1205 C C . GLN A 1 171 ? -9.225 -5.854 -28.221 1.00 88.19 171 GLN A C 1
ATOM 1207 O O . GLN A 1 171 ? -9.146 -5.253 -27.164 1.00 88.19 171 GLN A O 1
ATOM 1212 N N . ILE A 1 172 ? -10.128 -6.812 -28.422 1.00 87.69 172 ILE A N 1
ATOM 1213 C CA . ILE A 1 172 ? -11.098 -7.230 -27.397 1.00 87.69 172 ILE A CA 1
ATOM 1214 C C . ILE A 1 172 ? -11.201 -8.752 -27.343 1.00 87.69 172 ILE A C 1
ATOM 1216 O O . ILE A 1 172 ? -11.086 -9.415 -28.381 1.00 87.69 172 ILE A O 1
ATOM 1220 N N . PHE A 1 173 ? -11.535 -9.283 -26.165 1.00 84.75 173 PHE A N 1
ATOM 1221 C CA . PHE A 1 173 ? -11.693 -10.718 -25.892 1.00 84.75 173 PHE A CA 1
ATOM 1222 C C . PHE A 1 173 ? -10.436 -11.532 -26.207 1.00 84.75 173 PHE A C 1
ATOM 1224 O O . PHE A 1 173 ? -10.515 -12.647 -26.739 1.00 84.75 173 PHE A O 1
ATOM 1231 N N . ASP A 1 174 ? -9.281 -10.955 -25.910 1.00 86.31 174 ASP A N 1
ATOM 1232 C CA . ASP A 1 174 ? -7.980 -11.531 -26.176 1.00 86.31 174 ASP A CA 1
ATOM 1233 C C . ASP A 1 174 ? -7.194 -11.653 -24.877 1.00 86.31 174 ASP A C 1
ATOM 1235 O O . ASP A 1 174 ? -6.526 -10.720 -24.450 1.00 86.31 174 ASP A O 1
ATOM 1239 N N . SER A 1 175 ? -7.226 -12.845 -24.284 1.00 86.88 175 SER A N 1
ATOM 1240 C CA . SER A 1 175 ? -6.611 -13.155 -22.985 1.00 86.88 175 SER A CA 1
ATOM 1241 C C . SER A 1 175 ? -5.082 -13.112 -22.955 1.00 86.88 175 SER A C 1
ATOM 1243 O O . SER A 1 175 ? -4.453 -13.743 -22.107 1.00 86.88 175 SER A O 1
ATOM 1245 N N . ARG A 1 176 ? -4.472 -12.512 -23.972 1.00 88.12 176 ARG A N 1
ATOM 1246 C CA . ARG A 1 176 ? -3.041 -12.226 -24.054 1.00 88.12 176 ARG A CA 1
ATOM 1247 C C . ARG A 1 176 ? -2.721 -10.803 -23.603 1.00 88.12 176 ARG A C 1
ATOM 1249 O O . ARG A 1 176 ? -1.548 -10.525 -23.395 1.00 88.12 176 ARG A O 1
ATOM 1256 N N . TYR A 1 177 ? -3.733 -9.948 -23.514 1.00 91.12 177 TYR A N 1
ATOM 1257 C CA . TYR A 1 177 ? -3.650 -8.619 -22.932 1.00 91.12 177 TYR A CA 1
ATOM 1258 C C . TYR A 1 177 ? -4.193 -8.638 -21.503 1.00 91.12 177 TYR A C 1
ATOM 1260 O O . TYR A 1 177 ? -4.919 -9.575 -21.130 1.00 91.12 177 TYR A O 1
ATOM 1268 N N . PHE A 1 178 ? -3.844 -7.632 -20.704 1.00 94.12 178 PHE A N 1
ATOM 1269 C CA . PHE A 1 178 ? -4.443 -7.470 -19.384 1.00 94.12 178 PHE A CA 1
ATOM 1270 C C . PHE A 1 178 ? -5.962 -7.296 -19.521 1.00 94.12 178 PHE A C 1
ATOM 1272 O O . PHE A 1 178 ? -6.455 -6.766 -20.504 1.00 94.12 178 PHE A O 1
ATOM 1279 N N . GLN A 1 179 ? -6.724 -7.874 -18.589 1.00 95.00 179 GLN A N 1
ATOM 1280 C CA . GLN A 1 179 ? -8.200 -7.843 -18.586 1.00 95.00 179 GLN A CA 1
ATOM 1281 C C . GLN A 1 179 ? -8.919 -8.267 -19.893 1.00 95.00 179 GLN A C 1
ATOM 1283 O O . GLN A 1 179 ? -10.132 -8.098 -20.020 1.00 95.00 179 GLN A O 1
ATOM 1288 N N . ASP A 1 180 ? -8.221 -8.991 -20.776 1.00 93.81 180 ASP A N 1
ATOM 1289 C CA . ASP A 1 180 ? -8.692 -9.494 -22.072 1.00 93.81 180 ASP A CA 1
ATOM 1290 C C . ASP A 1 180 ? -8.891 -8.419 -23.179 1.00 93.81 180 ASP A C 1
ATOM 1292 O O . ASP A 1 180 ? -9.552 -8.710 -24.191 1.00 93.81 180 ASP A O 1
ATOM 1296 N N . ASP A 1 181 ? -8.326 -7.212 -23.056 1.00 93.56 181 ASP A N 1
ATOM 1297 C CA . ASP A 1 181 ? -8.364 -6.144 -24.072 1.00 93.56 181 ASP A CA 1
ATOM 1298 C C . ASP A 1 181 ? -7.113 -5.241 -24.104 1.00 93.56 181 ASP A C 1
ATOM 1300 O O . ASP A 1 181 ? -6.237 -5.341 -23.269 1.00 93.56 181 ASP A O 1
ATOM 1304 N N . GLY A 1 182 ? -6.948 -4.475 -25.189 1.00 93.75 182 GLY A N 1
ATOM 1305 C CA . GLY A 1 182 ? -5.768 -3.633 -25.419 1.00 93.75 182 GLY A CA 1
ATOM 1306 C C . GLY A 1 182 ? -5.930 -2.705 -26.622 1.00 93.75 182 GLY A C 1
ATOM 1307 O O . GLY A 1 182 ? -6.841 -2.868 -27.437 1.00 93.75 182 GLY A O 1
ATOM 1308 N N . GLN A 1 183 ? -5.005 -1.768 -26.847 1.00 94.75 183 GLN A N 1
ATOM 1309 C CA . GLN A 1 183 ? -4.989 -0.899 -28.033 1.00 94.75 183 GLN A CA 1
ATOM 1310 C C . GLN A 1 183 ? -3.711 -1.022 -28.857 1.00 94.75 183 GLN A C 1
ATOM 1312 O O . GLN A 1 183 ? -2.604 -1.188 -28.355 1.00 94.75 183 GLN A O 1
ATOM 1317 N N . THR A 1 184 ? -3.853 -0.897 -30.176 1.00 93.75 184 THR A N 1
ATOM 1318 C CA . THR A 1 184 ? -2.728 -0.913 -31.118 1.00 93.75 184 THR A CA 1
ATOM 1319 C C . THR A 1 184 ? -2.720 0.337 -31.990 1.00 93.75 184 THR A C 1
ATOM 1321 O O . THR A 1 184 ? -3.702 0.631 -32.671 1.00 93.75 184 THR A O 1
ATOM 1324 N N . LEU A 1 185 ? -1.593 1.046 -32.036 1.00 93.56 185 LEU A N 1
ATOM 1325 C CA . LEU A 1 185 ? -1.329 2.090 -33.024 1.00 93.56 185 LEU A CA 1
ATOM 1326 C C . LEU A 1 185 ? -0.526 1.485 -34.175 1.00 93.56 185 LEU A C 1
ATOM 1328 O O . LEU A 1 185 ? 0.611 1.046 -33.992 1.00 93.56 185 LEU A O 1
ATOM 1332 N N . ASN A 1 186 ? -1.102 1.450 -35.378 1.00 91.00 186 ASN A N 1
ATOM 1333 C CA . ASN A 1 186 ? -0.436 0.816 -36.515 1.00 91.00 186 ASN A CA 1
ATOM 1334 C C . ASN A 1 186 ? 0.806 1.604 -36.952 1.00 91.00 186 ASN A C 1
ATOM 1336 O O . ASN A 1 186 ? 0.815 2.836 -36.966 1.00 91.00 186 ASN A O 1
ATOM 1340 N N . PHE A 1 187 ? 1.822 0.881 -37.425 1.00 89.56 187 PHE A N 1
ATOM 1341 C CA . PHE A 1 187 ? 3.056 1.477 -37.931 1.00 89.56 187 PHE A CA 1
ATOM 1342 C C . PHE A 1 187 ? 2.800 2.564 -38.994 1.00 89.56 187 PHE A C 1
ATOM 1344 O O . PHE A 1 187 ? 2.052 2.367 -39.958 1.00 89.56 187 PHE A O 1
ATOM 1351 N N . GLY A 1 188 ? 3.458 3.715 -38.829 1.00 87.19 188 GLY A N 1
ATOM 1352 C CA . GLY A 1 188 ? 3.318 4.881 -39.705 1.00 87.19 188 GLY A CA 1
ATOM 1353 C C . GLY A 1 188 ? 2.110 5.777 -39.400 1.00 87.19 188 GLY A C 1
ATOM 1354 O O . GLY A 1 188 ? 1.863 6.726 -40.150 1.00 87.19 188 GLY A O 1
ATOM 1355 N N . GLN A 1 189 ? 1.355 5.489 -38.337 1.00 91.38 189 GLN A N 1
ATOM 1356 C CA . GLN A 1 189 ? 0.385 6.410 -37.742 1.00 91.38 189 GLN A CA 1
ATOM 1357 C C . GLN A 1 189 ? 1.028 7.197 -36.597 1.00 91.38 189 GLN A C 1
ATOM 1359 O O . GLN A 1 189 ? 2.080 6.812 -36.100 1.00 91.38 189 GLN A O 1
ATOM 1364 N N . SER A 1 190 ? 0.366 8.280 -36.183 1.00 92.00 190 SER A N 1
ATOM 1365 C CA . SER A 1 190 ? 0.789 9.081 -35.035 1.00 92.00 190 SER A CA 1
ATOM 1366 C C . SER A 1 190 ? -0.281 9.119 -33.966 1.00 92.00 190 SER A C 1
ATOM 1368 O O . SER A 1 190 ? -1.477 9.207 -34.278 1.00 92.00 190 SER A O 1
ATOM 1370 N N . GLY A 1 191 ? 0.159 9.075 -32.716 1.00 93.94 191 GLY A N 1
ATOM 1371 C CA . GLY A 1 191 ? -0.735 8.986 -31.579 1.00 93.94 191 GLY A CA 1
ATOM 1372 C C . GLY A 1 191 ? -0.010 8.858 -30.249 1.00 93.94 191 GLY A C 1
ATOM 1373 O O . GLY A 1 191 ? 1.188 8.599 -30.185 1.00 93.94 191 GLY A O 1
ATOM 1374 N N . THR A 1 192 ? -0.774 9.049 -29.182 1.00 96.38 192 THR A N 1
ATOM 1375 C CA . THR A 1 192 ? -0.329 8.872 -27.801 1.00 96.38 192 THR A CA 1
ATOM 1376 C C . THR A 1 192 ? -1.339 8.024 -27.043 1.00 96.38 192 THR A C 1
ATOM 1378 O O . THR A 1 192 ? -2.537 8.147 -27.296 1.00 96.38 192 THR A O 1
ATOM 1381 N N . ALA A 1 193 ? -0.867 7.214 -26.107 1.00 97.88 193 ALA A N 1
ATOM 1382 C CA . ALA A 1 193 ? -1.670 6.568 -25.074 1.00 97.88 193 ALA A CA 1
ATOM 1383 C C . ALA A 1 193 ? -1.148 7.042 -23.712 1.00 97.88 193 ALA A C 1
ATOM 1385 O O . ALA A 1 193 ? 0.066 7.122 -23.522 1.00 97.88 193 ALA A O 1
ATOM 1386 N N . THR A 1 194 ? -2.043 7.436 -22.811 1.00 98.31 194 THR A N 1
ATOM 1387 C CA . THR A 1 194 ? -1.703 8.112 -21.556 1.00 98.31 194 THR A CA 1
ATOM 1388 C C . THR A 1 194 ? -2.467 7.490 -20.395 1.00 98.31 194 THR A C 1
ATOM 1390 O O . THR A 1 194 ? -3.684 7.351 -20.478 1.00 98.31 194 THR A O 1
ATOM 1393 N N . TRP A 1 195 ? -1.749 7.183 -19.315 1.00 98.62 195 TRP A N 1
ATOM 1394 C CA . TRP A 1 195 ? -2.286 6.694 -18.045 1.00 98.62 195 TRP A CA 1
ATOM 1395 C C . TRP A 1 195 ? -1.954 7.716 -16.954 1.00 98.62 195 TRP A C 1
ATOM 1397 O O . TRP A 1 195 ? -0.776 8.032 -16.746 1.00 98.62 195 TRP A O 1
ATOM 1407 N N . ASP A 1 196 ? -2.981 8.258 -16.295 1.00 97.94 196 ASP A N 1
ATOM 1408 C CA . ASP A 1 196 ? -2.853 9.343 -15.315 1.00 97.94 196 ASP A CA 1
ATOM 1409 C C . ASP A 1 196 ? -3.201 8.877 -13.891 1.00 97.94 196 ASP A C 1
ATOM 1411 O O . ASP A 1 196 ? -4.362 8.866 -13.478 1.00 97.94 196 ASP A O 1
ATOM 1415 N N . PHE A 1 197 ? -2.178 8.576 -13.091 1.00 97.00 197 PHE A N 1
ATOM 1416 C CA . PHE A 1 197 ? -2.321 8.328 -11.657 1.00 97.00 197 PHE A CA 1
ATOM 1417 C C . PHE A 1 197 ? -2.315 9.664 -10.915 1.00 97.00 197 PHE A C 1
ATOM 1419 O O . PHE A 1 197 ? -1.360 10.433 -11.026 1.00 97.00 197 PHE A O 1
ATOM 1426 N N . THR A 1 198 ? -3.361 9.970 -10.145 1.00 95.12 198 THR A N 1
ATOM 1427 C CA . THR A 1 198 ? -3.511 11.270 -9.464 1.00 95.12 198 THR A CA 1
ATOM 1428 C C . THR A 1 198 ? -3.901 11.102 -8.001 1.00 95.12 198 THR A C 1
ATOM 1430 O O . THR A 1 198 ? -4.454 10.077 -7.621 1.00 95.12 198 THR A O 1
ATOM 1433 N N . GLY A 1 199 ? -3.624 12.116 -7.176 1.00 89.50 199 GLY A N 1
ATOM 1434 C CA . GLY A 1 199 ? -3.960 12.074 -5.750 1.00 89.50 199 GLY A CA 1
ATOM 1435 C C . GLY A 1 199 ? -3.072 11.125 -4.946 1.00 89.50 199 GLY A C 1
ATOM 1436 O O . GLY A 1 199 ? -3.472 10.687 -3.875 1.00 89.50 199 GLY A O 1
ATOM 1437 N N . LEU A 1 200 ? -1.878 10.822 -5.456 1.00 88.81 200 LEU A N 1
ATOM 1438 C CA . LEU A 1 200 ? -0.978 9.839 -4.868 1.00 88.81 200 LEU A CA 1
ATOM 1439 C C . LEU A 1 200 ? -0.416 10.312 -3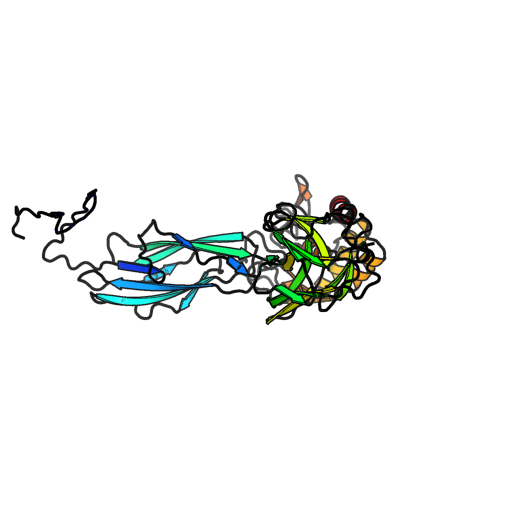.524 1.00 88.81 200 LEU A C 1
ATOM 1441 O O . LEU A 1 200 ? -0.079 11.490 -3.347 1.00 88.81 200 LEU A O 1
ATOM 1445 N N . ALA A 1 201 ? -0.270 9.371 -2.594 1.00 83.19 201 ALA A N 1
ATOM 1446 C CA . ALA A 1 201 ? 0.434 9.590 -1.341 1.00 83.19 201 ALA A CA 1
ATOM 1447 C C . ALA A 1 201 ? 1.907 9.944 -1.594 1.00 83.19 201 ALA A C 1
ATOM 1449 O O . ALA A 1 201 ? 2.487 9.597 -2.629 1.00 83.19 201 ALA A O 1
ATOM 1450 N N . ALA A 1 202 ? 2.536 10.622 -0.635 1.00 78.38 202 ALA A N 1
ATOM 1451 C CA . ALA A 1 202 ? 3.967 10.882 -0.726 1.00 78.38 202 ALA A CA 1
ATOM 1452 C C . ALA A 1 202 ? 4.753 9.559 -0.669 1.00 78.38 202 ALA A C 1
ATOM 1454 O O . ALA A 1 202 ? 4.499 8.714 0.197 1.00 78.38 202 ALA A O 1
ATOM 1455 N N . GLY A 1 203 ? 5.723 9.382 -1.562 1.00 74.69 203 GLY A N 1
ATOM 1456 C CA . GLY A 1 203 ? 6.552 8.179 -1.586 1.00 74.69 203 GLY A CA 1
ATOM 1457 C C . GLY A 1 203 ? 7.322 7.986 -2.884 1.00 74.69 203 GLY A C 1
ATOM 1458 O O . GLY A 1 203 ? 7.271 8.820 -3.795 1.00 74.69 203 GLY A O 1
ATOM 1459 N N . THR A 1 204 ? 8.041 6.870 -2.934 1.00 76.44 204 THR A N 1
ATOM 1460 C CA . THR A 1 204 ? 8.634 6.320 -4.153 1.00 76.44 204 THR A CA 1
ATOM 1461 C C . THR A 1 204 ? 7.700 5.277 -4.744 1.00 76.44 204 THR A C 1
ATOM 1463 O O . THR A 1 204 ? 7.072 4.519 -4.006 1.00 76.44 204 THR A O 1
ATOM 1466 N N . TYR A 1 205 ? 7.612 5.255 -6.069 1.00 84.50 205 TYR A N 1
ATOM 1467 C CA . TYR A 1 205 ? 6.813 4.294 -6.810 1.00 84.50 205 TYR A CA 1
ATOM 1468 C C . TYR A 1 205 ? 7.666 3.606 -7.871 1.00 84.50 205 TYR A C 1
ATOM 1470 O O . TYR A 1 205 ? 8.351 4.289 -8.640 1.00 84.50 205 TYR A O 1
ATOM 1478 N N . THR A 1 206 ? 7.562 2.286 -7.954 1.00 86.19 206 THR A N 1
ATOM 1479 C CA . THR A 1 206 ? 7.935 1.525 -9.147 1.00 86.19 206 THR A CA 1
ATOM 1480 C C . THR A 1 206 ? 6.841 1.718 -10.190 1.00 86.19 206 THR A C 1
ATOM 1482 O O . THR A 1 206 ? 5.656 1.724 -9.855 1.00 86.19 206 THR A O 1
ATOM 1485 N N . VAL A 1 207 ? 7.224 1.907 -11.451 1.00 92.31 207 VAL A N 1
ATOM 1486 C CA . VAL A 1 207 ? 6.305 2.024 -12.588 1.00 92.31 207 VAL A CA 1
ATOM 1487 C C . VAL A 1 207 ? 6.614 0.911 -13.570 1.00 92.31 207 VAL A C 1
ATOM 1489 O O . VAL A 1 207 ? 7.745 0.818 -14.048 1.00 92.31 207 VAL A O 1
ATOM 1492 N N . SER A 1 208 ? 5.597 0.131 -13.914 1.00 93.69 208 SER A N 1
ATOM 1493 C CA . SER A 1 208 ? 5.701 -1.021 -14.800 1.00 93.69 208 SER A CA 1
ATOM 1494 C C . SER A 1 208 ? 4.620 -1.000 -15.877 1.00 93.69 208 SER A C 1
ATOM 1496 O O . SER A 1 208 ? 3.546 -0.428 -15.688 1.00 93.69 208 SER A O 1
ATOM 1498 N N . ALA A 1 209 ? 4.897 -1.623 -17.014 1.00 95.81 209 ALA A N 1
ATOM 1499 C CA . ALA A 1 209 ? 3.976 -1.774 -18.129 1.00 95.81 209 ALA A CA 1
ATOM 1500 C C . ALA A 1 209 ? 3.799 -3.247 -18.479 1.00 95.81 209 ALA A C 1
ATOM 1502 O O . ALA A 1 209 ? 4.712 -4.051 -18.305 1.00 95.81 209 ALA A O 1
ATOM 1503 N N . THR A 1 210 ? 2.632 -3.589 -19.006 1.00 95.50 210 THR A N 1
ATOM 1504 C CA . THR A 1 210 ? 2.395 -4.885 -19.639 1.00 95.50 210 THR A CA 1
ATOM 1505 C C . THR A 1 210 ? 1.927 -4.672 -21.073 1.00 95.50 210 THR A C 1
ATOM 1507 O O . THR A 1 210 ? 1.496 -3.577 -21.438 1.00 95.50 210 THR A O 1
ATOM 1510 N N . TRP A 1 211 ? 2.111 -5.678 -21.922 1.00 93.56 211 TRP A N 1
ATOM 1511 C CA . TRP A 1 211 ? 1.628 -5.699 -23.300 1.00 93.56 211 TRP A CA 1
ATOM 1512 C C . TRP A 1 211 ? 1.703 -7.116 -23.862 1.00 93.56 211 TRP A C 1
ATOM 1514 O O . TRP A 1 211 ? 2.490 -7.961 -23.429 1.00 93.56 211 TRP A O 1
ATOM 1524 N N . TYR A 1 212 ? 0.965 -7.357 -24.944 1.00 89.06 212 TYR A N 1
ATOM 1525 C CA . TYR A 1 212 ? 1.141 -8.578 -25.715 1.00 89.06 212 TYR A CA 1
ATOM 1526 C C . TYR A 1 212 ? 2.399 -8.530 -26.608 1.00 89.06 212 TYR A C 1
ATOM 1528 O O . TYR A 1 212 ? 2.409 -7.886 -27.662 1.00 89.06 212 TYR A O 1
ATOM 1536 N N . GLY A 1 213 ? 3.446 -9.268 -26.220 1.00 76.56 213 GLY A N 1
ATOM 1537 C CA . GLY A 1 213 ? 4.660 -9.469 -27.021 1.00 76.56 213 GLY A CA 1
ATOM 1538 C C . GLY A 1 213 ? 4.451 -10.447 -28.186 1.00 76.56 213 GLY A C 1
ATOM 1539 O O . GLY A 1 213 ? 4.157 -11.633 -28.002 1.00 76.56 213 GLY A O 1
ATOM 1540 N N . TYR A 1 214 ? 4.614 -9.974 -29.421 1.00 70.75 214 TYR A N 1
ATOM 1541 C CA . TYR A 1 214 ? 4.636 -10.810 -30.630 1.00 70.75 214 TYR A CA 1
ATOM 1542 C C . TYR A 1 214 ? 5.570 -10.187 -31.677 1.00 70.75 214 TYR A C 1
ATOM 1544 O O . TYR A 1 214 ? 5.956 -9.047 -31.518 1.00 70.75 214 TYR A O 1
ATOM 1552 N N . PRO A 1 215 ? 5.993 -10.860 -32.759 1.00 60.69 215 PRO A N 1
ATOM 1553 C CA . PRO A 1 215 ? 7.093 -10.359 -33.603 1.00 60.69 215 PRO A CA 1
ATOM 1554 C C . PRO A 1 215 ? 6.702 -9.240 -34.605 1.00 60.69 215 PRO A C 1
ATOM 1556 O O . PRO A 1 215 ? 7.155 -9.251 -35.748 1.00 60.69 215 PRO A O 1
ATOM 1559 N N . SER A 1 216 ? 5.823 -8.303 -34.228 1.00 69.31 216 SER A N 1
ATOM 1560 C CA . SER A 1 216 ? 5.338 -7.197 -35.083 1.00 69.31 216 SER A CA 1
ATOM 1561 C C . SER A 1 216 ? 5.267 -5.793 -34.444 1.00 69.31 216 SER A C 1
ATOM 1563 O O . SER A 1 216 ? 5.200 -4.832 -35.223 1.00 69.31 216 SER A O 1
ATOM 1565 N N . PRO A 1 217 ? 5.213 -5.611 -33.111 1.00 78.88 217 PRO A N 1
ATOM 1566 C CA . PRO A 1 217 ? 5.375 -4.317 -32.467 1.00 78.88 217 PRO A CA 1
ATOM 1567 C C . PRO A 1 217 ? 6.785 -3.742 -32.633 1.00 78.88 217 PRO A C 1
ATOM 1569 O O . PRO A 1 217 ? 7.708 -4.395 -33.125 1.00 78.88 217 PRO A O 1
ATOM 1572 N N . SER A 1 218 ? 6.909 -2.471 -32.272 1.00 82.44 218 SER A N 1
ATOM 1573 C CA . SER A 1 218 ? 8.141 -1.695 -32.348 1.00 82.44 218 SER A CA 1
ATOM 1574 C C . SER A 1 218 ? 9.172 -2.189 -31.339 1.00 82.44 218 SER A C 1
ATOM 1576 O O . SER A 1 218 ? 8.828 -2.384 -30.175 1.00 82.44 218 SER A O 1
ATOM 1578 N N . SER A 1 219 ? 10.438 -2.278 -31.750 1.00 84.81 219 SER A N 1
ATOM 1579 C CA . SER A 1 219 ? 11.558 -2.436 -30.812 1.00 84.81 219 SER A CA 1
ATOM 1580 C C . SER A 1 219 ? 12.025 -1.099 -30.209 1.00 84.81 219 SER A C 1
ATOM 1582 O O . SER A 1 219 ? 13.070 -1.018 -29.573 1.00 84.81 219 SER A O 1
ATOM 1584 N N . TYR A 1 220 ? 11.297 -0.014 -30.497 1.00 85.81 220 TYR A N 1
ATOM 1585 C CA . TYR A 1 220 ? 11.588 1.360 -30.080 1.00 85.81 220 TYR A CA 1
ATOM 1586 C C . TYR A 1 220 ? 10.342 2.052 -29.507 1.00 85.81 220 TYR A C 1
ATOM 1588 O O . TYR A 1 220 ? 10.055 3.203 -29.848 1.00 85.81 220 TYR A O 1
ATOM 1596 N N . ALA A 1 221 ? 9.531 1.341 -28.723 1.00 89.19 221 ALA A N 1
ATOM 1597 C CA . ALA A 1 221 ? 8.374 1.943 -28.066 1.00 89.19 221 ALA A CA 1
ATOM 1598 C C . ALA A 1 221 ? 8.853 2.922 -26.982 1.00 89.19 221 ALA A C 1
ATOM 1600 O O . ALA A 1 221 ? 9.561 2.525 -26.063 1.00 89.19 221 ALA A O 1
ATOM 1601 N N . GLU A 1 222 ? 8.509 4.207 -27.102 1.00 91.31 222 GLU A N 1
ATOM 1602 C CA . GLU A 1 222 ? 8.947 5.236 -26.153 1.00 91.31 222 GLU A CA 1
ATOM 1603 C C . GLU A 1 222 ? 7.860 5.486 -25.101 1.00 91.31 222 GLU A C 1
ATOM 1605 O O . GLU A 1 222 ? 6.831 6.107 -25.391 1.00 91.31 222 GLU A O 1
ATOM 1610 N N . PHE A 1 223 ? 8.111 5.021 -23.878 1.00 93.25 223 PHE A N 1
ATOM 1611 C CA . PHE A 1 223 ? 7.317 5.316 -22.691 1.00 93.25 223 PHE A CA 1
ATOM 1612 C C . PHE A 1 223 ? 7.931 6.496 -21.946 1.00 93.25 223 PHE A C 1
ATOM 1614 O O . PHE A 1 223 ? 9.007 6.400 -21.371 1.00 93.25 223 PHE A O 1
ATOM 1621 N N . ASN A 1 224 ? 7.245 7.630 -21.921 1.00 93.38 224 ASN A N 1
ATOM 1622 C CA . ASN A 1 224 ? 7.656 8.781 -21.133 1.00 93.38 224 ASN A CA 1
ATOM 1623 C C . ASN A 1 224 ? 6.980 8.754 -19.760 1.00 93.38 224 ASN A C 1
ATOM 1625 O O . ASN A 1 224 ? 5.768 8.965 -19.665 1.00 93.38 224 ASN A O 1
ATOM 1629 N N . VAL A 1 225 ? 7.770 8.542 -18.707 1.00 92.94 225 VAL A N 1
ATOM 1630 C CA . VAL A 1 225 ? 7.313 8.555 -17.311 1.00 92.94 225 VAL A CA 1
ATOM 1631 C C . VAL A 1 225 ? 7.567 9.941 -16.714 1.00 92.94 225 VAL A C 1
ATOM 1633 O O . VAL A 1 225 ? 8.696 10.445 -16.718 1.00 92.94 225 VAL A O 1
ATOM 1636 N N . SER A 1 226 ? 6.522 10.603 -16.213 1.00 89.25 226 SER A N 1
ATOM 1637 C CA . SER A 1 226 ? 6.629 11.960 -15.666 1.00 89.25 226 SER A CA 1
ATOM 1638 C C . SER A 1 226 ? 7.647 12.035 -14.523 1.00 89.25 226 SER A C 1
ATOM 1640 O O . SER A 1 226 ? 7.533 11.305 -13.545 1.00 89.25 226 SER A O 1
ATOM 1642 N N . GLY A 1 227 ? 8.614 12.950 -14.622 1.00 76.62 227 GLY A N 1
ATOM 1643 C CA . GLY A 1 227 ? 9.673 13.114 -13.619 1.00 76.62 227 GLY A CA 1
ATOM 1644 C C . GLY A 1 227 ? 10.923 12.263 -13.862 1.00 76.62 227 GLY A C 1
ATOM 1645 O O . GLY A 1 227 ? 11.962 12.583 -13.293 1.00 76.62 227 GLY A O 1
ATOM 1646 N N . VAL A 1 228 ? 10.852 11.271 -14.755 1.00 82.94 228 VAL A N 1
ATOM 1647 C CA . VAL A 1 228 ? 11.991 10.430 -15.163 1.00 82.94 228 VAL A CA 1
ATOM 1648 C C . VAL A 1 228 ? 12.427 10.784 -16.584 1.00 82.94 228 VAL A C 1
ATOM 1650 O O . VAL A 1 228 ? 13.566 11.192 -16.803 1.00 82.94 228 VAL A O 1
ATOM 1653 N N . GLY A 1 229 ? 11.498 10.740 -17.539 1.00 83.19 229 GLY A N 1
ATOM 1654 C CA . GLY A 1 229 ? 11.771 10.952 -18.959 1.00 83.19 229 GLY A CA 1
ATOM 1655 C C . GLY A 1 229 ? 11.432 9.726 -19.814 1.00 83.19 229 GLY A C 1
ATOM 1656 O O . GLY A 1 229 ? 10.736 8.825 -19.339 1.00 83.19 229 GLY A O 1
ATOM 1657 N N . PRO A 1 230 ? 11.870 9.711 -21.085 1.00 86.81 230 PRO A N 1
ATOM 1658 C CA . PRO A 1 230 ? 11.576 8.629 -22.014 1.00 86.81 230 PRO A CA 1
ATOM 1659 C C . PRO A 1 230 ? 12.408 7.379 -21.719 1.00 86.81 230 PRO A C 1
ATOM 1661 O O . PRO A 1 230 ? 13.626 7.454 -21.552 1.00 86.81 230 PRO A O 1
ATOM 1664 N N . VAL A 1 231 ? 11.734 6.236 -21.741 1.00 85.62 231 VAL A N 1
ATOM 1665 C CA . VAL A 1 231 ? 12.275 4.881 -21.655 1.00 85.62 231 VAL A CA 1
ATOM 1666 C C . VAL A 1 231 ? 11.931 4.183 -22.961 1.00 85.62 231 VAL A C 1
ATOM 1668 O O . VAL A 1 231 ? 10.785 4.232 -23.409 1.00 85.62 231 VAL A O 1
ATOM 1671 N N . VAL A 1 232 ? 12.930 3.597 -23.612 1.00 87.50 232 VAL A N 1
ATOM 1672 C CA . VAL A 1 232 ? 12.747 2.897 -24.886 1.00 87.50 232 VAL A CA 1
ATOM 1673 C C . VAL A 1 232 ? 12.679 1.408 -24.597 1.00 87.50 232 VAL A C 1
ATOM 1675 O O . VAL A 1 232 ? 13.638 0.873 -24.055 1.00 87.50 232 VAL A O 1
ATOM 1678 N N . ILE A 1 233 ? 11.569 0.783 -24.982 1.00 87.19 233 ILE A N 1
ATOM 1679 C CA . ILE A 1 233 ? 11.251 -0.622 -24.719 1.00 87.19 233 ILE A CA 1
ATOM 1680 C C . ILE A 1 233 ? 11.093 -1.387 -26.036 1.00 87.19 233 ILE A C 1
ATOM 1682 O O . ILE A 1 233 ? 10.515 -0.869 -27.005 1.00 87.19 233 ILE A O 1
ATOM 1686 N N . ASP A 1 234 ? 11.576 -2.633 -26.063 1.00 87.56 234 ASP A N 1
ATOM 1687 C CA . ASP A 1 234 ? 11.348 -3.566 -27.167 1.00 87.56 234 ASP A CA 1
ATOM 1688 C C . ASP A 1 234 ? 10.058 -4.378 -26.970 1.00 87.56 234 ASP A C 1
ATOM 1690 O O . ASP A 1 234 ? 10.053 -5.437 -26.350 1.00 87.56 234 ASP A O 1
ATOM 1694 N N . GLN A 1 235 ? 8.950 -3.927 -27.570 1.00 90.69 235 GLN A N 1
ATOM 1695 C CA . GLN A 1 235 ? 7.660 -4.620 -27.452 1.00 90.69 235 GLN A CA 1
ATOM 1696 C C . GLN A 1 235 ? 7.573 -5.934 -28.255 1.00 90.69 235 GLN A C 1
ATOM 1698 O O . GLN A 1 235 ? 6.528 -6.595 -28.256 1.00 90.69 235 GLN A O 1
ATOM 1703 N N . GLN A 1 236 ? 8.626 -6.333 -28.978 1.00 87.69 236 GLN A N 1
ATOM 1704 C CA . GLN A 1 236 ? 8.694 -7.662 -29.601 1.00 87.69 236 GLN A CA 1
ATOM 1705 C C . GLN A 1 236 ? 8.972 -8.751 -28.567 1.00 87.69 236 GLN A C 1
ATOM 1707 O O . GLN A 1 236 ? 8.606 -9.914 -28.783 1.00 87.69 236 GLN A O 1
ATOM 1712 N N . VAL A 1 237 ? 9.606 -8.369 -27.461 1.00 86.94 237 VAL A N 1
ATOM 1713 C CA . VAL A 1 237 ? 9.778 -9.195 -26.276 1.00 86.94 237 VAL A CA 1
ATOM 1714 C C . VAL A 1 237 ? 8.522 -9.031 -25.419 1.00 86.94 237 VAL A C 1
ATOM 1716 O O . VAL A 1 237 ? 7.939 -7.951 -25.341 1.00 86.94 237 VAL A O 1
ATOM 1719 N N . ALA A 1 238 ? 8.007 -10.136 -24.881 1.00 87.81 238 ALA A N 1
ATOM 1720 C CA . ALA A 1 238 ? 6.922 -10.051 -23.908 1.00 87.81 238 ALA A CA 1
ATOM 1721 C C . ALA A 1 238 ? 7.491 -9.516 -22.583 1.00 87.81 238 ALA A C 1
ATOM 1723 O O . ALA A 1 238 ? 8.638 -9.866 -22.285 1.00 87.81 238 ALA A O 1
ATOM 1724 N N . PRO A 1 239 ? 6.714 -8.742 -21.801 1.00 89.75 239 PRO A N 1
ATOM 1725 C CA . PRO A 1 239 ? 7.127 -8.324 -20.463 1.00 89.75 239 PRO A CA 1
ATOM 1726 C C . PRO A 1 239 ? 7.633 -9.524 -19.667 1.00 89.75 239 PRO A C 1
ATOM 1728 O O . PRO A 1 239 ? 7.025 -10.600 -19.739 1.00 89.75 239 PRO A O 1
ATOM 1731 N N . ASN A 1 240 ? 8.765 -9.381 -18.983 1.00 85.06 240 ASN A N 1
ATOM 1732 C CA . ASN A 1 240 ? 9.413 -10.540 -18.368 1.00 85.06 240 ASN A CA 1
ATOM 1733 C C . ASN A 1 240 ? 10.180 -10.263 -17.065 1.00 85.06 240 ASN A C 1
ATOM 1735 O O . ASN A 1 240 ? 10.774 -11.202 -16.531 1.00 85.06 240 ASN A O 1
ATOM 1739 N N . ASP A 1 241 ? 10.089 -9.054 -16.504 1.00 74.69 241 ASP A N 1
ATOM 1740 C CA . ASP A 1 241 ? 10.783 -8.714 -15.257 1.00 74.69 241 ASP A CA 1
ATOM 1741 C C . ASP A 1 241 ? 10.158 -9.406 -14.038 1.00 74.69 241 ASP A C 1
ATOM 1743 O O . ASP A 1 241 ? 10.868 -9.916 -13.170 1.00 74.69 241 ASP A O 1
ATOM 1747 N N . PHE A 1 242 ? 8.823 -9.457 -13.961 1.00 78.50 242 PHE A N 1
ATOM 1748 C CA . PHE A 1 242 ? 8.105 -10.166 -12.896 1.00 78.50 242 PHE A CA 1
ATOM 1749 C C . PHE A 1 242 ? 6.666 -10.525 -13.286 1.00 78.50 242 PHE A C 1
ATOM 1751 O O . PHE A 1 242 ? 6.104 -9.985 -14.236 1.00 78.50 242 PHE A O 1
ATOM 1758 N N . THR A 1 243 ? 6.041 -11.424 -12.518 1.00 84.62 243 THR A N 1
ATOM 1759 C CA . THR A 1 243 ? 4.636 -11.826 -12.693 1.00 84.62 243 THR A CA 1
ATOM 1760 C C . THR A 1 243 ? 3.825 -11.437 -11.457 1.00 84.62 243 THR A C 1
ATOM 1762 O O . THR A 1 243 ? 4.091 -11.935 -10.361 1.00 84.62 243 THR A O 1
ATOM 1765 N N . ALA A 1 244 ? 2.799 -10.604 -11.630 1.00 87.00 244 ALA A N 1
ATOM 1766 C CA . ALA A 1 244 ? 1.889 -10.163 -10.569 1.00 87.00 244 ALA A CA 1
ATOM 1767 C C . ALA A 1 244 ? 0.522 -9.781 -11.151 1.00 87.00 244 ALA A C 1
ATOM 1769 O O . ALA A 1 244 ? 0.388 -9.555 -12.351 1.00 87.00 244 ALA A O 1
ATOM 1770 N N . ASP A 1 245 ? -0.517 -9.723 -10.314 1.00 91.25 245 ASP A N 1
ATOM 1771 C CA . ASP A 1 245 ? -1.848 -9.218 -10.702 1.00 91.25 245 ASP A CA 1
ATOM 1772 C C . ASP A 1 245 ? -2.489 -9.932 -11.916 1.00 91.25 245 ASP A C 1
ATOM 1774 O O . ASP A 1 245 ? -3.423 -9.434 -12.534 1.00 91.25 245 ASP A O 1
ATOM 1778 N N . GLY A 1 246 ? -2.017 -11.142 -12.242 1.00 90.81 246 GLY A N 1
ATOM 1779 C CA . GLY A 1 246 ? -2.486 -11.934 -13.383 1.00 90.81 246 GLY A CA 1
ATOM 1780 C C . GLY A 1 246 ? -1.777 -11.659 -14.715 1.00 90.81 246 GLY A C 1
ATOM 1781 O O . GLY A 1 246 ? -2.194 -12.237 -15.718 1.00 90.81 246 GLY A O 1
ATOM 1782 N N . ALA A 1 247 ? -0.717 -10.847 -14.732 1.00 92.00 247 ALA A N 1
ATOM 1783 C CA . ALA A 1 247 ? 0.080 -10.531 -15.917 1.00 92.00 247 ALA A CA 1
ATOM 1784 C C . ALA A 1 247 ? 1.590 -10.594 -15.646 1.00 92.00 247 ALA A C 1
ATOM 1786 O O . ALA A 1 247 ? 2.041 -10.601 -14.498 1.00 92.00 247 ALA A O 1
ATOM 1787 N N . ASP A 1 248 ? 2.356 -10.640 -16.732 1.00 90.62 248 ASP A N 1
ATOM 1788 C CA . ASP A 1 248 ? 3.793 -10.386 -16.708 1.00 90.62 248 ASP A CA 1
ATOM 1789 C C . ASP A 1 248 ? 4.029 -8.884 -16.924 1.00 90.62 248 ASP A C 1
ATOM 1791 O O . ASP A 1 248 ? 3.316 -8.240 -17.703 1.00 90.62 248 ASP A O 1
ATOM 1795 N N . TRP A 1 249 ? 5.011 -8.324 -16.226 1.00 90.25 249 TRP A N 1
ATOM 1796 C CA . TRP A 1 249 ? 5.274 -6.891 -16.159 1.00 90.25 249 TRP A CA 1
ATOM 1797 C C . TRP A 1 249 ? 6.722 -6.576 -16.508 1.00 90.25 249 TRP A C 1
ATOM 1799 O O . TRP A 1 249 ? 7.631 -7.335 -16.184 1.00 90.25 249 TRP A O 1
ATOM 1809 N N . GLU A 1 250 ? 6.904 -5.421 -17.137 1.00 87.81 250 GLU A N 1
ATOM 1810 C CA . GLU A 1 250 ? 8.188 -4.796 -17.435 1.00 87.81 250 GLU A CA 1
ATOM 1811 C C . GLU A 1 250 ? 8.325 -3.525 -16.601 1.00 87.81 250 GLU A C 1
ATOM 1813 O O . GLU A 1 250 ? 7.433 -2.675 -16.614 1.00 87.81 250 GLU A O 1
ATOM 1818 N N . ILE A 1 251 ? 9.435 -3.341 -15.905 1.00 85.44 251 ILE A N 1
ATOM 1819 C CA . ILE A 1 251 ? 9.733 -2.154 -15.111 1.00 85.44 251 ILE A CA 1
ATOM 1820 C C . ILE A 1 251 ? 10.169 -1.022 -16.046 1.00 85.44 251 ILE A C 1
ATOM 1822 O O . ILE A 1 251 ? 11.260 -1.013 -16.595 1.00 85.44 251 ILE A O 1
ATOM 1826 N N . LEU A 1 252 ? 9.351 0.021 -16.172 1.00 86.19 252 LEU A N 1
ATOM 1827 C CA . LEU A 1 252 ? 9.740 1.245 -16.880 1.00 86.19 252 LEU A CA 1
ATOM 1828 C C . LEU A 1 252 ? 10.659 2.121 -16.024 1.00 86.19 252 LEU A C 1
ATOM 1830 O O . LEU A 1 252 ? 11.549 2.797 -16.532 1.00 86.19 252 LEU A O 1
ATOM 1834 N N . SER A 1 253 ? 10.416 2.159 -14.716 1.00 82.88 253 SER A N 1
ATOM 1835 C CA . SER A 1 253 ? 11.225 2.926 -13.775 1.00 82.88 253 SER A CA 1
ATOM 1836 C C . SER A 1 253 ? 11.120 2.330 -12.381 1.00 82.88 253 SER A C 1
ATOM 1838 O O . SER A 1 253 ? 10.031 2.275 -11.816 1.00 82.88 253 SER A O 1
ATOM 1840 N N . ALA A 1 254 ? 12.265 1.988 -11.794 1.00 71.12 254 ALA A N 1
ATOM 1841 C CA . ALA A 1 254 ? 12.355 1.484 -10.426 1.00 71.12 254 ALA A CA 1
ATOM 1842 C C . ALA A 1 254 ? 12.015 2.542 -9.359 1.00 71.12 254 ALA A C 1
ATOM 1844 O O . ALA A 1 254 ? 11.612 2.195 -8.256 1.00 71.12 254 ALA A O 1
ATOM 1845 N N . ALA A 1 255 ? 12.171 3.838 -9.665 1.00 72.94 255 ALA A N 1
ATOM 1846 C CA . ALA A 1 255 ? 11.944 4.893 -8.679 1.00 72.94 255 ALA A CA 1
ATOM 1847 C C . ALA A 1 255 ? 11.374 6.180 -9.288 1.00 72.94 255 ALA A C 1
ATOM 1849 O O . ALA A 1 255 ? 12.076 6.958 -9.937 1.00 72.94 255 ALA A O 1
ATOM 1850 N N . VAL A 1 256 ? 10.099 6.453 -9.008 1.00 78.00 256 VAL A N 1
ATOM 1851 C CA . VAL A 1 256 ? 9.432 7.730 -9.294 1.00 78.00 256 VAL A CA 1
ATOM 1852 C C . VAL A 1 256 ? 9.017 8.397 -7.992 1.00 78.00 256 VAL A C 1
ATOM 1854 O O . VAL A 1 256 ? 8.272 7.837 -7.194 1.00 78.00 256 VAL A O 1
ATOM 1857 N N . VAL A 1 257 ? 9.504 9.617 -7.775 1.00 74.06 257 VAL A N 1
ATOM 1858 C CA . VAL A 1 257 ? 9.298 10.357 -6.524 1.00 74.06 257 VAL A CA 1
ATOM 1859 C C . VAL A 1 257 ? 8.063 11.228 -6.623 1.00 74.06 257 VAL A C 1
ATOM 1861 O O . VAL A 1 257 ? 8.000 12.126 -7.466 1.00 74.06 257 VAL A O 1
ATOM 1864 N N . VAL A 1 258 ? 7.120 11.029 -5.710 1.00 78.62 258 VAL A N 1
ATOM 1865 C CA . VAL A 1 258 ? 5.872 11.790 -5.683 1.00 78.62 258 VAL A CA 1
ATOM 1866 C C . VAL A 1 258 ? 5.687 12.424 -4.308 1.00 78.62 258 VAL A C 1
ATOM 1868 O O . VAL A 1 258 ? 5.852 11.784 -3.274 1.00 78.62 258 VAL A O 1
ATOM 1871 N N . GLY A 1 259 ? 5.372 13.721 -4.283 1.00 73.00 259 GLY A N 1
ATOM 1872 C CA . GLY A 1 259 ? 4.927 14.404 -3.065 1.00 73.00 259 GLY A CA 1
ATOM 1873 C C . GLY A 1 259 ? 3.438 14.160 -2.806 1.00 73.00 259 GLY A C 1
ATOM 1874 O O . GLY A 1 259 ? 2.705 13.825 -3.729 1.00 73.00 259 GLY A O 1
ATOM 1875 N N . GLY A 1 260 ? 2.970 14.372 -1.574 1.00 76.25 260 GLY A N 1
ATOM 1876 C CA . GLY A 1 260 ? 1.570 14.115 -1.209 1.00 76.25 260 GLY A CA 1
ATOM 1877 C C . GLY A 1 260 ? 0.565 14.880 -2.082 1.00 76.25 260 GLY A C 1
ATOM 1878 O O . GLY A 1 260 ? 0.704 16.090 -2.289 1.00 76.25 260 GLY A O 1
ATOM 1879 N N . GLY A 1 261 ? -0.438 14.165 -2.596 1.00 77.88 261 GLY A N 1
ATOM 1880 C CA . GLY A 1 261 ? -1.422 14.662 -3.562 1.00 77.88 261 GLY A CA 1
ATOM 1881 C C . GLY A 1 261 ? -0.880 14.813 -4.989 1.00 77.88 261 GLY A C 1
ATOM 1882 O O . GLY A 1 261 ? -1.499 15.503 -5.801 1.00 77.88 261 GLY A O 1
ATOM 1883 N N . GLY A 1 262 ? 0.288 14.237 -5.281 1.00 87.50 262 GLY A N 1
ATOM 1884 C CA . GLY A 1 262 ? 0.948 14.307 -6.580 1.00 87.50 262 GLY A CA 1
ATOM 1885 C C . GLY A 1 262 ? 0.354 13.359 -7.623 1.00 87.50 262 GLY A C 1
ATOM 1886 O O . GLY A 1 262 ? -0.733 12.802 -7.452 1.00 87.50 262 GLY A O 1
ATOM 1887 N N . SER A 1 263 ? 1.068 13.209 -8.736 1.00 94.00 263 SER A N 1
ATOM 1888 C CA . SER A 1 263 ? 0.637 12.397 -9.874 1.00 94.00 263 SER A CA 1
ATOM 1889 C C . SER A 1 263 ? 1.815 11.733 -10.578 1.00 94.00 263 SER A C 1
ATOM 1891 O O . SER A 1 263 ? 2.893 12.327 -10.650 1.00 94.00 263 SER A O 1
ATOM 1893 N N . ILE A 1 264 ? 1.572 10.559 -11.158 1.00 95.75 264 ILE A N 1
ATOM 1894 C CA . ILE A 1 264 ? 2.450 9.914 -12.138 1.00 95.75 264 ILE A CA 1
ATOM 1895 C C . ILE A 1 264 ? 1.665 9.817 -13.441 1.00 95.75 264 ILE A C 1
ATOM 1897 O O . ILE A 1 264 ? 0.587 9.234 -13.476 1.00 95.75 264 ILE A O 1
ATOM 1901 N N . THR A 1 265 ? 2.214 10.384 -14.508 1.00 97.69 265 THR A N 1
ATOM 1902 C CA . THR A 1 265 ? 1.672 10.244 -15.858 1.00 97.69 265 THR A CA 1
ATOM 1903 C C . THR A 1 265 ? 2.650 9.431 -16.686 1.00 97.69 265 THR A C 1
ATOM 1905 O O . THR A 1 265 ? 3.816 9.818 -16.824 1.00 97.69 265 THR A O 1
ATOM 1908 N N . VAL A 1 266 ? 2.170 8.341 -17.277 1.00 98.12 266 VAL A N 1
ATOM 1909 C CA . VAL A 1 266 ? 2.919 7.566 -18.271 1.00 98.12 266 VAL A CA 1
ATOM 1910 C C . VAL A 1 266 ? 2.322 7.841 -19.640 1.00 98.12 266 VAL A C 1
ATOM 1912 O O . VAL A 1 266 ? 1.105 7.834 -19.805 1.00 98.12 266 VAL A O 1
ATOM 1915 N N . THR A 1 267 ? 3.160 8.143 -20.630 1.00 97.38 267 THR A N 1
ATOM 1916 C CA . THR A 1 267 ? 2.723 8.359 -22.015 1.00 97.38 267 THR A CA 1
ATOM 1917 C C . THR A 1 267 ? 3.529 7.505 -22.977 1.00 97.38 267 THR A C 1
ATOM 1919 O O . THR A 1 267 ? 4.731 7.707 -23.108 1.00 97.38 267 THR A O 1
ATOM 1922 N N . LEU A 1 268 ? 2.856 6.613 -23.698 1.00 96.31 268 LEU A N 1
ATOM 1923 C CA . LEU A 1 268 ? 3.405 5.894 -24.844 1.00 96.31 268 LEU A CA 1
ATOM 1924 C C . LEU A 1 268 ? 3.157 6.710 -26.117 1.00 96.31 268 LEU A C 1
ATOM 1926 O O . LEU A 1 268 ? 2.031 7.161 -26.348 1.00 96.31 268 LEU A O 1
ATOM 1930 N N . SER A 1 269 ? 4.179 6.915 -26.950 1.00 90.69 269 SER A N 1
ATOM 1931 C CA . SER A 1 269 ? 4.027 7.706 -28.182 1.00 90.69 269 SER A CA 1
ATOM 1932 C C . SER A 1 269 ? 4.956 7.300 -29.326 1.00 90.69 269 SER A C 1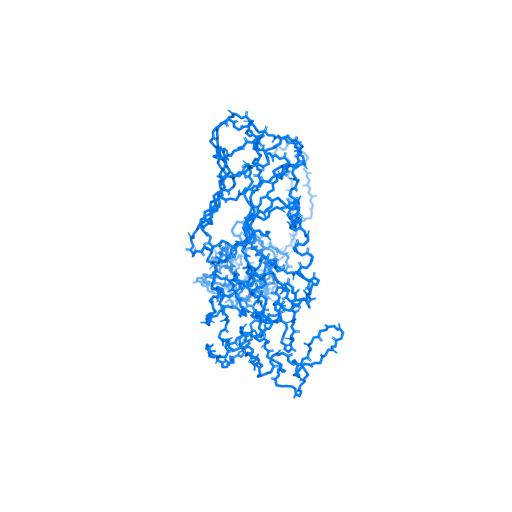
ATOM 1934 O O . SER A 1 269 ? 5.923 6.567 -29.134 1.00 90.69 269 SER A O 1
ATOM 1936 N N . ASP A 1 270 ? 4.662 7.807 -30.530 1.00 84.81 270 ASP A N 1
ATOM 1937 C CA . ASP A 1 270 ? 5.439 7.577 -31.755 1.00 84.81 270 ASP A CA 1
ATOM 1938 C C . ASP A 1 270 ? 6.604 8.563 -31.977 1.00 84.81 270 ASP A C 1
ATOM 1940 O O . ASP A 1 270 ? 7.099 8.706 -33.094 1.00 84.81 270 ASP A O 1
ATOM 1944 N N . SER A 1 271 ? 7.048 9.272 -30.935 1.00 77.00 271 SER A N 1
ATOM 1945 C CA . SER A 1 271 ? 8.109 10.294 -31.006 1.00 77.00 271 SER A CA 1
ATOM 1946 C C . SER A 1 271 ? 9.498 9.745 -31.356 1.00 77.00 271 SER A C 1
ATOM 1948 O O . SER A 1 271 ? 10.331 10.496 -31.877 1.00 77.00 271 SER A O 1
ATOM 1950 N N . GLY A 1 272 ? 9.749 8.464 -31.075 1.00 70.75 272 GLY A N 1
ATOM 1951 C CA . GLY A 1 272 ? 11.012 7.770 -31.334 1.00 70.75 272 GLY A CA 1
ATOM 1952 C C . GLY A 1 272 ? 11.167 7.247 -32.773 1.00 70.75 272 GLY A C 1
ATOM 1953 O O . GLY A 1 272 ? 10.295 7.435 -33.623 1.00 70.75 272 GLY A O 1
ATOM 1954 N N . PRO A 1 273 ? 12.279 6.557 -33.096 1.00 78.06 273 PRO A N 1
ATOM 1955 C CA . PRO A 1 273 ? 12.481 5.889 -34.382 1.00 78.06 273 PRO A CA 1
ATOM 1956 C C . PRO A 1 273 ? 11.678 4.578 -34.458 1.00 78.06 273 PRO A C 1
ATOM 1958 O O . PRO A 1 273 ? 12.240 3.527 -34.755 1.00 78.06 273 PRO A O 1
ATOM 1961 N N . VAL A 1 274 ? 10.376 4.652 -34.172 1.00 77.38 274 VAL A N 1
ATOM 1962 C CA . VAL A 1 274 ? 9.453 3.514 -34.144 1.00 77.38 274 VAL A CA 1
ATOM 1963 C C . VAL A 1 274 ? 9.581 2.721 -35.443 1.00 77.38 274 VAL A C 1
ATOM 1965 O O . VAL A 1 274 ? 9.547 3.304 -36.529 1.00 77.38 274 VAL A O 1
ATOM 1968 N N . ASP A 1 275 ? 9.734 1.403 -35.341 1.00 84.38 275 ASP A N 1
ATOM 1969 C CA . ASP A 1 275 ? 9.942 0.493 -36.476 1.00 84.38 275 ASP A CA 1
ATOM 1970 C C . ASP A 1 275 ? 8.830 -0.563 -36.631 1.00 84.38 275 ASP A C 1
ATOM 1972 O O . ASP A 1 275 ? 8.830 -1.333 -37.595 1.00 84.38 275 ASP A O 1
ATOM 1976 N N . GLY A 1 276 ? 7.837 -0.530 -35.739 1.00 88.56 276 GLY A N 1
ATOM 1977 C CA . GLY A 1 276 ? 6.659 -1.395 -35.736 1.00 88.56 276 GLY A CA 1
ATOM 1978 C C . GLY A 1 276 ? 5.405 -0.703 -35.191 1.00 88.56 276 GLY A C 1
ATOM 1979 O O . GLY A 1 276 ? 5.338 0.521 -35.093 1.00 88.56 276 GLY A O 1
ATOM 1980 N N . ALA A 1 277 ? 4.365 -1.479 -34.891 1.00 90.94 277 ALA A N 1
ATOM 1981 C CA . ALA A 1 277 ? 3.178 -0.957 -34.207 1.00 90.94 277 ALA A CA 1
ATOM 1982 C C . ALA A 1 277 ? 3.482 -0.657 -32.726 1.00 90.94 277 ALA A C 1
ATOM 1984 O O . ALA A 1 277 ? 4.389 -1.264 -32.162 1.00 90.94 277 ALA A O 1
ATOM 1985 N N . LEU A 1 278 ? 2.724 0.239 -32.092 1.00 93.44 278 LEU A N 1
ATOM 1986 C CA . LEU A 1 278 ? 2.779 0.435 -30.637 1.00 93.44 278 LEU A CA 1
ATOM 1987 C C . LEU A 1 278 ? 1.592 -0.257 -29.981 1.00 93.44 278 LEU A C 1
ATOM 1989 O O . LEU A 1 278 ? 0.474 -0.161 -30.490 1.00 93.44 278 LEU A O 1
ATOM 1993 N N . ILE A 1 279 ? 1.839 -0.920 -28.858 1.00 93.75 279 ILE A N 1
ATOM 1994 C CA . ILE A 1 279 ? 0.816 -1.591 -28.061 1.00 93.75 279 ILE A CA 1
ATOM 1995 C C . ILE A 1 279 ? 0.631 -0.840 -26.745 1.00 93.75 279 ILE A C 1
ATOM 1997 O O . ILE A 1 279 ? 1.596 -0.630 -26.016 1.00 93.75 279 ILE A O 1
ATOM 2001 N N . ALA A 1 280 ? -0.601 -0.430 -26.465 1.00 95.81 280 ALA A N 1
ATOM 2002 C CA . ALA A 1 280 ? -1.031 0.106 -25.183 1.00 95.81 280 ALA A CA 1
ATOM 2003 C C . ALA A 1 280 ? -1.967 -0.913 -24.531 1.00 95.81 280 ALA A C 1
ATOM 2005 O O . ALA A 1 280 ? -2.819 -1.469 -25.213 1.00 95.81 280 ALA A O 1
ATOM 2006 N N . ASP A 1 281 ? -1.781 -1.155 -23.247 1.00 96.12 281 ASP A N 1
ATOM 2007 C CA . ASP A 1 281 ? -2.516 -2.142 -22.455 1.00 96.12 281 ASP A CA 1
ATOM 2008 C C . ASP A 1 281 ? -2.611 -1.532 -21.038 1.00 96.12 281 ASP A C 1
ATOM 2010 O O . ASP A 1 281 ? -3.104 -0.405 -20.907 1.00 96.12 281 ASP A O 1
ATOM 2014 N N . ALA A 1 282 ? -2.000 -2.131 -20.016 1.00 98.19 282 ALA A N 1
ATOM 2015 C CA . ALA A 1 282 ? -1.995 -1.575 -18.665 1.00 98.19 282 ALA A CA 1
ATOM 2016 C C . ALA A 1 282 ? -0.647 -1.002 -18.192 1.00 98.19 282 ALA A C 1
ATOM 2018 O O . ALA A 1 282 ? 0.443 -1.462 -18.551 1.00 98.19 282 ALA A O 1
ATOM 2019 N N . ILE A 1 283 ? -0.746 -0.006 -17.305 1.00 98.50 283 ILE A N 1
ATOM 2020 C CA . ILE A 1 283 ? 0.355 0.491 -16.474 1.00 98.50 283 ILE A CA 1
ATOM 2021 C C . ILE A 1 283 ? 0.051 0.159 -15.017 1.00 98.50 283 ILE A C 1
ATOM 2023 O O . ILE A 1 283 ? -1.051 0.416 -14.530 1.00 98.50 283 ILE A O 1
ATOM 2027 N N . ARG A 1 284 ? 1.057 -0.352 -14.312 1.00 97.00 284 ARG A N 1
ATOM 2028 C CA . ARG A 1 284 ? 1.049 -0.626 -12.875 1.00 97.00 284 ARG A CA 1
ATOM 2029 C C . ARG A 1 284 ? 1.999 0.336 -12.183 1.00 97.00 284 ARG A C 1
ATOM 2031 O O . ARG A 1 284 ? 3.135 0.506 -12.620 1.00 97.00 284 ARG A O 1
ATOM 2038 N N . ILE A 1 285 ? 1.554 0.943 -11.092 1.00 94.44 285 ILE A N 1
ATOM 2039 C CA . ILE A 1 285 ? 2.450 1.574 -10.130 1.00 94.44 285 ILE A CA 1
ATOM 2040 C C . ILE A 1 285 ? 2.347 0.844 -8.804 1.00 94.44 285 ILE A C 1
ATOM 2042 O O . ILE A 1 285 ? 1.252 0.502 -8.363 1.00 94.44 285 ILE A O 1
ATOM 2046 N N . GLN A 1 286 ? 3.484 0.635 -8.161 1.00 89.62 286 GLN A N 1
ATOM 2047 C CA . GLN A 1 286 ? 3.537 0.120 -6.803 1.00 89.62 286 GLN A CA 1
ATOM 2048 C C . GLN A 1 286 ? 4.315 1.101 -5.953 1.00 89.62 286 GLN A C 1
ATOM 2050 O O . GLN A 1 286 ? 5.445 1.457 -6.287 1.00 89.62 286 GLN A O 1
ATOM 2055 N N . ARG A 1 287 ? 3.705 1.573 -4.871 1.00 85.12 287 ARG A N 1
ATOM 2056 C CA . ARG A 1 287 ? 4.417 2.340 -3.862 1.00 85.12 287 ARG A CA 1
ATOM 2057 C C . ARG A 1 287 ? 5.349 1.385 -3.141 1.00 85.12 287 ARG A C 1
ATOM 2059 O O . ARG A 1 287 ? 4.906 0.384 -2.601 1.00 85.12 287 ARG A O 1
ATOM 2066 N N . THR A 1 288 ? 6.619 1.734 -3.077 1.00 77.31 288 THR A N 1
ATOM 2067 C CA . THR A 1 288 ? 7.567 0.971 -2.277 1.00 77.31 288 THR A CA 1
ATOM 2068 C C . THR A 1 288 ? 7.194 1.090 -0.797 1.00 77.31 288 THR A C 1
ATOM 2070 O O . THR A 1 288 ? 6.973 2.205 -0.294 1.00 77.31 288 THR A O 1
ATOM 2073 N N . GLY A 1 289 ? 7.038 -0.051 -0.126 1.00 70.25 289 GLY A N 1
ATOM 2074 C CA . GLY A 1 289 ? 6.664 -0.125 1.277 1.00 70.25 289 GLY A CA 1
ATOM 2075 C C . GLY A 1 289 ? 7.770 0.415 2.187 1.00 70.25 289 GLY A C 1
ATOM 2076 O O . GLY A 1 289 ? 8.929 0.500 1.791 1.00 70.25 289 GLY A O 1
ATOM 2077 N N . PRO A 1 290 ? 7.429 0.891 3.391 1.00 78.81 290 PRO A N 1
ATOM 2078 C CA . PRO A 1 290 ? 8.408 1.003 4.459 1.00 78.81 290 PRO A CA 1
ATOM 2079 C C . PRO A 1 290 ? 8.718 -0.379 5.041 1.00 78.81 290 PRO A C 1
ATOM 2081 O O . PRO A 1 290 ? 7.786 -1.145 5.297 1.00 78.81 290 PRO A O 1
ATOM 2084 N N . LEU A 1 291 ? 9.973 -0.655 5.398 1.00 88.75 291 LEU A N 1
ATOM 2085 C CA . LEU A 1 291 ? 10.247 -1.816 6.243 1.00 88.75 291 LEU A CA 1
ATOM 2086 C C . LEU A 1 291 ? 9.552 -1.643 7.599 1.00 88.75 291 LEU A C 1
ATOM 2088 O O . LEU A 1 291 ? 9.734 -0.618 8.267 1.00 88.75 291 LEU A O 1
ATOM 2092 N N . LEU A 1 292 ? 8.787 -2.643 8.041 1.00 89.38 292 LEU A N 1
ATOM 2093 C CA . LEU A 1 292 ? 8.061 -2.585 9.313 1.00 89.38 292 LEU A CA 1
ATOM 2094 C C . LEU A 1 292 ? 8.683 -3.431 10.425 1.00 89.38 292 LEU A C 1
ATOM 2096 O O . LEU A 1 292 ? 9.310 -4.463 10.206 1.00 89.38 292 LEU A O 1
ATOM 2100 N N . ALA A 1 293 ? 8.412 -3.043 11.667 1.00 90.81 293 ALA A N 1
ATOM 2101 C CA . ALA A 1 293 ? 8.574 -3.898 12.830 1.00 90.81 293 ALA A CA 1
ATOM 2102 C C . ALA A 1 293 ? 7.539 -5.033 12.785 1.00 90.81 293 ALA A C 1
ATOM 2104 O O . ALA A 1 293 ? 6.337 -4.779 12.900 1.00 90.81 293 ALA A O 1
ATOM 2105 N N . ALA A 1 294 ? 7.988 -6.288 12.700 1.00 90.38 294 ALA A N 1
ATOM 2106 C CA . ALA A 1 294 ? 7.103 -7.452 12.557 1.00 90.38 294 ALA A CA 1
ATOM 2107 C C . ALA A 1 294 ? 6.080 -7.595 13.704 1.00 90.38 294 ALA A C 1
ATOM 2109 O O . ALA A 1 294 ? 4.955 -8.054 13.515 1.00 90.38 294 ALA A O 1
ATOM 2110 N N . ALA A 1 295 ? 6.443 -7.154 14.912 1.00 88.81 295 ALA A N 1
ATOM 2111 C CA . ALA A 1 295 ? 5.573 -7.190 16.088 1.00 88.81 295 ALA A CA 1
ATOM 2112 C C . ALA A 1 295 ? 4.632 -5.969 16.226 1.00 88.81 295 ALA A C 1
ATOM 2114 O O . ALA A 1 295 ? 3.947 -5.847 17.247 1.00 88.81 295 ALA A O 1
ATOM 2115 N N . GLY A 1 296 ? 4.584 -5.082 15.227 1.00 85.81 296 GLY A N 1
ATOM 2116 C CA . GLY A 1 296 ? 3.882 -3.798 15.292 1.00 85.81 296 GLY A CA 1
ATOM 2117 C C . GLY A 1 296 ? 4.652 -2.754 16.104 1.00 85.81 296 GLY A C 1
ATOM 2118 O O . GLY A 1 296 ? 5.792 -2.980 16.483 1.00 85.81 296 GLY A O 1
ATOM 2119 N N . ALA A 1 297 ? 4.038 -1.604 16.391 1.00 85.38 297 ALA A N 1
ATOM 2120 C CA . ALA A 1 297 ? 4.667 -0.556 17.197 1.00 85.38 297 ALA A CA 1
ATOM 2121 C C . ALA A 1 297 ? 4.831 -0.973 18.671 1.00 85.38 297 ALA A C 1
ATOM 2123 O O . ALA A 1 297 ? 3.917 -1.524 19.297 1.00 85.38 297 ALA A O 1
ATOM 2124 N N . SER A 1 298 ? 5.971 -0.644 19.276 1.00 88.94 298 SER A N 1
ATOM 2125 C CA . SER A 1 298 ? 6.208 -0.902 20.692 1.00 88.94 298 SER A CA 1
ATOM 2126 C C . SER A 1 298 ? 5.378 0.022 21.584 1.00 88.94 298 SER A C 1
ATOM 2128 O O . SER A 1 298 ? 5.278 1.230 21.383 1.00 88.94 298 SER A O 1
ATOM 2130 N N . SER A 1 299 ? 4.846 -0.534 22.675 1.00 83.69 299 SER A N 1
ATOM 2131 C CA . SER A 1 299 ? 4.173 0.253 23.725 1.00 83.69 299 SER A CA 1
ATOM 2132 C C . SER A 1 299 ? 5.131 1.098 24.582 1.00 83.69 299 SER A C 1
ATOM 2134 O O . SER A 1 299 ? 4.689 1.892 25.418 1.00 83.69 299 SER A O 1
ATOM 2136 N N . THR A 1 300 ? 6.443 0.915 24.415 1.00 83.69 300 THR A N 1
ATOM 2137 C CA . THR A 1 300 ? 7.490 1.696 25.079 1.00 83.69 300 THR A CA 1
ATOM 2138 C C . THR A 1 300 ? 8.177 2.616 24.082 1.00 83.69 300 THR A C 1
ATOM 2140 O O . THR A 1 300 ? 8.310 2.264 22.923 1.00 83.69 300 THR A O 1
ATOM 2143 N N . SER A 1 301 ? 8.669 3.767 24.539 1.00 86.25 301 SER A N 1
ATOM 2144 C CA . SER A 1 301 ? 9.434 4.691 23.697 1.00 86.25 301 SER A CA 1
ATOM 2145 C C . SER A 1 301 ? 10.921 4.596 24.038 1.00 86.25 301 SER A C 1
ATOM 2147 O O . SER A 1 301 ? 11.334 4.938 25.153 1.00 86.25 301 SER A O 1
ATOM 2149 N N . ALA A 1 302 ? 11.710 4.093 23.090 1.00 92.75 302 ALA A N 1
ATOM 2150 C CA . ALA A 1 302 ? 13.163 4.087 23.160 1.00 92.75 302 ALA A CA 1
ATOM 2151 C C . ALA A 1 302 ? 13.754 5.474 22.816 1.00 92.75 302 ALA A C 1
ATOM 2153 O O . ALA A 1 302 ? 13.094 6.288 22.166 1.00 92.75 302 ALA A O 1
ATOM 2154 N N . PRO A 1 303 ? 14.988 5.787 23.255 1.00 93.12 303 PRO A N 1
ATOM 2155 C CA . PRO A 1 303 ? 15.665 7.023 22.871 1.00 93.12 303 PRO A CA 1
ATOM 2156 C C . PRO A 1 303 ? 15.936 7.096 21.366 1.00 93.12 303 PRO A C 1
ATOM 2158 O O . PRO A 1 303 ? 16.267 6.088 20.747 1.00 93.12 303 PRO A O 1
ATOM 2161 N N . SER A 1 304 ? 15.882 8.308 20.812 1.00 95.19 304 SER A N 1
ATOM 2162 C CA . SER A 1 304 ? 16.239 8.545 19.415 1.00 95.19 304 SER A CA 1
ATOM 2163 C C . SER A 1 304 ? 17.746 8.446 19.162 1.00 95.19 304 SER A C 1
ATOM 2165 O O . SER A 1 304 ? 18.538 8.899 19.997 1.00 95.19 304 SER A O 1
ATOM 2167 N N . ILE A 1 305 ? 18.134 7.935 17.992 1.00 96.56 305 ILE A N 1
ATOM 2168 C CA . ILE A 1 305 ? 19.523 7.982 17.501 1.00 96.56 305 ILE A CA 1
ATOM 2169 C C . ILE A 1 305 ? 19.868 9.342 16.879 1.00 96.56 305 ILE A C 1
ATOM 2171 O O . ILE A 1 305 ? 19.007 10.207 16.695 1.00 96.56 305 ILE A O 1
ATOM 2175 N N . THR A 1 306 ? 21.148 9.559 16.580 1.00 96.50 306 THR A N 1
ATOM 2176 C CA . THR A 1 306 ? 21.632 10.763 15.896 1.00 96.50 306 THR A CA 1
ATOM 2177 C C . THR A 1 306 ? 21.943 10.491 14.427 1.00 96.50 306 THR A C 1
ATOM 2179 O O . THR A 1 306 ? 22.236 9.363 14.044 1.00 96.50 306 THR A O 1
ATOM 2182 N N . GLN A 1 307 ? 21.965 11.542 13.601 1.00 94.38 307 GLN A N 1
ATOM 2183 C CA . GLN A 1 307 ? 22.365 11.413 12.193 1.00 94.38 307 GLN A CA 1
ATOM 2184 C C . GLN A 1 307 ? 23.777 10.821 12.048 1.00 94.38 307 GLN A C 1
ATOM 2186 O O . GLN A 1 307 ? 24.023 10.045 11.143 1.00 94.38 307 GLN A O 1
ATOM 2191 N N . SER A 1 308 ? 24.688 11.118 12.984 1.00 94.62 308 SER A N 1
ATOM 2192 C CA . SER A 1 308 ? 26.038 10.543 12.961 1.00 94.62 308 SER A CA 1
ATOM 2193 C C . SER A 1 308 ? 26.048 9.029 13.185 1.00 94.62 308 SER A C 1
ATOM 2195 O O . SER A 1 308 ? 26.972 8.372 12.713 1.00 94.62 308 SER A O 1
ATOM 2197 N N . ASP A 1 309 ? 25.079 8.496 13.935 1.00 95.06 309 ASP A N 1
ATOM 2198 C CA . ASP A 1 309 ? 24.927 7.053 14.125 1.00 95.06 309 ASP A CA 1
ATOM 2199 C C . ASP A 1 309 ? 24.444 6.412 12.818 1.00 95.06 309 ASP A C 1
ATOM 2201 O O . ASP A 1 309 ? 25.025 5.425 12.375 1.00 95.06 309 ASP A O 1
ATOM 2205 N N . LEU A 1 310 ? 23.455 7.028 12.158 1.00 95.75 310 LEU A N 1
ATOM 2206 C CA . LEU A 1 310 ? 22.947 6.593 10.856 1.00 95.75 310 LEU A CA 1
ATOM 2207 C C . LEU A 1 310 ? 24.031 6.628 9.770 1.00 95.75 310 LEU A C 1
ATOM 2209 O O . LEU A 1 310 ? 24.280 5.610 9.129 1.00 95.75 310 LEU A O 1
ATOM 2213 N N . ASP A 1 311 ? 24.740 7.748 9.620 1.00 92.62 311 ASP A N 1
ATOM 2214 C CA . ASP A 1 311 ? 25.801 7.903 8.616 1.00 92.62 311 ASP A CA 1
ATOM 2215 C C . ASP A 1 311 ? 26.894 6.825 8.776 1.00 92.62 311 ASP A C 1
ATOM 2217 O O . ASP A 1 311 ? 27.406 6.306 7.788 1.00 92.62 311 ASP A O 1
ATOM 2221 N N . SER A 1 312 ? 27.216 6.430 10.018 1.00 90.00 312 SER A N 1
ATOM 2222 C CA . SER A 1 312 ? 28.216 5.384 10.289 1.00 90.00 312 SER A CA 1
ATOM 2223 C C . SER A 1 312 ? 27.800 3.990 9.811 1.00 90.00 312 SER A C 1
ATOM 2225 O O . SER A 1 312 ? 28.654 3.149 9.530 1.00 90.00 312 SER A O 1
ATOM 2227 N N . VAL A 1 313 ? 26.492 3.749 9.719 1.00 95.31 313 VAL A N 1
ATOM 2228 C CA . VAL A 1 313 ? 25.913 2.483 9.266 1.00 95.31 313 VAL A CA 1
ATOM 2229 C C . VAL A 1 313 ? 25.761 2.460 7.745 1.00 95.31 313 VAL A C 1
ATOM 2231 O O . VAL A 1 313 ? 25.995 1.415 7.141 1.00 95.31 313 VAL A O 1
ATOM 2234 N N . VAL A 1 314 ? 25.451 3.601 7.117 1.00 94.94 314 VAL A N 1
ATOM 2235 C CA . VAL A 1 314 ? 25.326 3.723 5.651 1.00 94.94 314 VAL A CA 1
ATOM 2236 C C . VAL A 1 314 ? 26.612 3.297 4.937 1.00 94.94 314 VAL A C 1
ATOM 2238 O O . VAL A 1 314 ? 26.553 2.527 3.981 1.00 94.94 314 VAL A O 1
ATOM 2241 N N . ASP A 1 315 ? 27.780 3.702 5.443 1.00 90.75 315 ASP A N 1
ATOM 2242 C CA . ASP A 1 315 ? 29.075 3.294 4.874 1.00 90.75 315 ASP A CA 1
ATOM 2243 C C . ASP A 1 315 ? 29.257 1.760 4.870 1.00 90.75 315 ASP A C 1
ATOM 2245 O O . ASP A 1 315 ? 29.775 1.172 3.913 1.00 90.75 315 ASP A O 1
ATOM 2249 N N . ALA A 1 316 ? 28.815 1.091 5.939 1.00 94.00 316 ALA A N 1
ATOM 2250 C CA . ALA A 1 316 ? 28.876 -0.363 6.039 1.00 94.00 316 ALA A CA 1
ATOM 2251 C C . ALA A 1 316 ? 27.856 -1.042 5.117 1.00 94.00 316 ALA A C 1
ATOM 2253 O O . ALA A 1 316 ? 28.194 -2.030 4.469 1.00 94.00 316 ALA A O 1
ATOM 2254 N N . ALA A 1 317 ? 26.644 -0.492 5.012 1.00 95.31 317 ALA A N 1
ATOM 2255 C CA . ALA A 1 317 ? 25.605 -0.982 4.112 1.00 95.31 317 ALA A CA 1
ATOM 2256 C C . ALA A 1 317 ? 26.057 -0.952 2.642 1.00 95.31 317 ALA A C 1
ATOM 2258 O O . ALA A 1 317 ? 25.928 -1.953 1.939 1.00 95.31 317 ALA A O 1
ATOM 2259 N N . LEU A 1 318 ? 26.667 0.154 2.197 1.00 93.12 318 LEU A N 1
ATOM 2260 C CA . LEU A 1 318 ? 27.245 0.266 0.851 1.00 93.12 318 LEU A CA 1
ATOM 2261 C C . LEU A 1 318 ? 28.347 -0.774 0.610 1.00 93.12 318 LEU A C 1
ATOM 2263 O O . LEU A 1 318 ? 28.413 -1.354 -0.469 1.00 93.12 318 LEU A O 1
ATOM 2267 N N . SER A 1 319 ? 29.176 -1.053 1.622 1.00 92.88 319 SER A N 1
ATOM 2268 C CA . SER A 1 319 ? 30.232 -2.073 1.528 1.00 92.88 319 SER A CA 1
ATOM 2269 C C . SER A 1 319 ? 29.662 -3.488 1.362 1.00 92.88 319 SER A C 1
ATOM 2271 O O . SER A 1 319 ? 30.216 -4.291 0.612 1.00 92.88 319 SER A O 1
ATOM 2273 N N . TYR A 1 320 ? 28.556 -3.806 2.045 1.00 93.62 320 TYR A N 1
ATOM 2274 C CA . TYR A 1 320 ? 27.867 -5.087 1.872 1.00 93.62 320 TYR A CA 1
ATOM 2275 C C . TYR A 1 320 ? 27.259 -5.215 0.474 1.00 93.62 320 TYR A C 1
ATOM 2277 O O . TYR A 1 320 ? 27.476 -6.235 -0.177 1.00 93.62 320 TYR A O 1
ATOM 2285 N N . TRP A 1 321 ? 26.577 -4.178 -0.016 1.00 91.69 321 TRP A N 1
ATOM 2286 C CA . TRP A 1 321 ? 26.017 -4.167 -1.368 1.00 91.69 321 TRP A CA 1
ATOM 2287 C C . TRP A 1 321 ? 27.093 -4.270 -2.460 1.00 91.69 321 TRP A C 1
ATOM 2289 O O . TRP A 1 321 ? 26.961 -5.082 -3.371 1.00 91.69 321 TRP A O 1
ATOM 2299 N N . GLU A 1 322 ? 28.206 -3.540 -2.339 1.00 90.69 322 GLU A N 1
ATOM 2300 C CA . GLU A 1 322 ? 29.361 -3.691 -3.240 1.00 90.69 322 GLU A CA 1
ATOM 2301 C C . GLU A 1 322 ? 29.877 -5.141 -3.238 1.00 90.69 322 GLU A C 1
ATOM 2303 O O . GLU A 1 322 ? 30.130 -5.719 -4.294 1.00 90.69 322 GLU A O 1
ATOM 2308 N N . SER A 1 323 ? 29.975 -5.766 -2.057 1.00 89.19 323 SER A N 1
ATOM 2309 C CA . SER A 1 323 ? 30.424 -7.158 -1.932 1.00 89.19 323 SER A CA 1
ATOM 2310 C C . SER A 1 323 ? 29.436 -8.190 -2.476 1.00 89.19 323 SER A C 1
ATOM 2312 O O . SER A 1 323 ? 29.859 -9.295 -2.805 1.00 89.19 323 SER A O 1
ATOM 2314 N N . ALA A 1 324 ? 28.155 -7.830 -2.583 1.00 87.69 324 ALA A N 1
ATOM 2315 C CA . ALA A 1 324 ? 27.114 -8.672 -3.157 1.00 87.69 324 ALA A CA 1
ATOM 2316 C C . ALA A 1 324 ? 27.123 -8.644 -4.699 1.00 87.69 324 ALA A C 1
ATOM 2318 O O . ALA A 1 324 ? 26.459 -9.466 -5.316 1.00 87.69 324 ALA A O 1
ATOM 2319 N N . GLY A 1 325 ? 27.909 -7.759 -5.328 1.00 86.00 325 GLY A N 1
ATOM 2320 C CA . GLY A 1 325 ? 28.167 -7.803 -6.771 1.00 86.00 325 GLY A CA 1
ATOM 2321 C C . GLY A 1 325 ? 27.597 -6.645 -7.590 1.00 86.00 325 GLY A C 1
ATOM 2322 O O . GLY A 1 325 ? 27.481 -6.785 -8.806 1.00 86.00 325 GLY A O 1
ATOM 2323 N N . LEU A 1 326 ? 27.267 -5.507 -6.967 1.00 83.25 326 LEU A N 1
ATOM 2324 C CA . LEU A 1 326 ? 26.802 -4.326 -7.704 1.00 83.25 326 LEU A CA 1
ATOM 2325 C C . LEU A 1 326 ? 27.799 -3.844 -8.769 1.00 83.25 326 LEU A C 1
ATOM 2327 O O . LEU A 1 326 ? 29.018 -3.869 -8.580 1.00 83.25 326 LEU A O 1
ATOM 2331 N N . SER A 1 327 ? 27.261 -3.331 -9.875 1.00 82.19 327 SER A N 1
ATOM 2332 C CA . SER A 1 327 ? 28.026 -2.612 -10.892 1.00 82.19 327 SER A CA 1
ATOM 2333 C C . SER A 1 327 ? 28.455 -1.222 -10.404 1.00 82.19 327 SER A C 1
ATOM 2335 O O . SER A 1 327 ? 27.863 -0.651 -9.485 1.00 82.19 327 SER A O 1
ATOM 2337 N N . ASP A 1 328 ? 29.456 -0.627 -11.063 1.00 80.00 328 ASP A N 1
ATOM 2338 C CA . ASP A 1 328 ? 29.921 0.733 -10.744 1.00 80.00 328 ASP A CA 1
ATOM 2339 C C . ASP A 1 328 ? 28.779 1.770 -10.823 1.00 80.00 328 ASP A C 1
ATOM 2341 O O . ASP A 1 328 ? 28.715 2.688 -10.007 1.00 80.00 328 ASP A O 1
ATOM 2345 N N . ALA A 1 329 ? 27.857 1.611 -11.782 1.00 75.06 329 ALA A N 1
ATOM 2346 C CA . ALA A 1 329 ? 26.721 2.515 -11.965 1.00 75.06 329 ALA A CA 1
ATOM 2347 C C . ALA A 1 329 ? 25.679 2.367 -10.845 1.00 75.06 329 ALA A C 1
ATOM 2349 O O . ALA A 1 329 ? 25.168 3.365 -10.334 1.00 75.06 329 ALA A O 1
ATOM 2350 N N . GLN A 1 330 ? 25.400 1.132 -10.421 1.00 78.62 330 GLN A N 1
ATOM 2351 C CA . GLN A 1 330 ? 24.491 0.850 -9.306 1.00 78.62 330 GLN A CA 1
ATOM 2352 C C . GLN A 1 330 ? 25.063 1.360 -7.982 1.00 78.62 330 GLN A C 1
ATOM 2354 O O . GLN A 1 330 ? 24.346 1.950 -7.175 1.00 78.62 330 GLN A O 1
ATOM 2359 N N . LEU A 1 331 ? 26.370 1.204 -7.767 1.00 84.44 331 LEU A N 1
ATOM 2360 C CA . LEU A 1 331 ? 27.024 1.743 -6.580 1.00 84.44 331 LEU A CA 1
ATOM 2361 C C . LEU A 1 331 ? 26.980 3.281 -6.556 1.00 84.44 331 LEU A C 1
ATOM 2363 O O . LEU A 1 331 ? 26.724 3.866 -5.504 1.00 84.44 331 LEU A O 1
ATOM 2367 N N . GLU A 1 332 ? 27.179 3.943 -7.701 1.00 83.88 332 GLU A N 1
ATOM 2368 C CA . GLU A 1 332 ? 27.059 5.405 -7.814 1.00 83.88 332 GLU A CA 1
ATOM 2369 C C . GLU A 1 332 ? 25.618 5.883 -7.545 1.00 83.88 332 GLU A C 1
ATOM 2371 O O . GLU A 1 332 ? 25.421 6.906 -6.882 1.00 83.88 332 GLU A O 1
ATOM 2376 N N . LEU A 1 333 ? 24.611 5.108 -7.968 1.00 81.06 333 LEU A N 1
ATOM 2377 C CA . LEU A 1 333 ? 23.207 5.350 -7.628 1.00 81.06 333 LEU A CA 1
ATOM 2378 C C . LEU A 1 333 ? 22.983 5.295 -6.111 1.00 81.06 333 LEU A C 1
ATOM 2380 O O . LEU A 1 333 ? 22.446 6.252 -5.548 1.00 81.06 333 LEU A O 1
ATOM 2384 N N . LEU A 1 334 ? 23.436 4.238 -5.430 1.00 87.00 334 LEU A N 1
ATOM 2385 C CA . LEU A 1 334 ? 23.267 4.112 -3.976 1.00 87.00 334 LEU A CA 1
ATOM 2386 C C . LEU A 1 334 ? 24.011 5.200 -3.197 1.00 87.00 334 LEU A C 1
ATOM 2388 O O . LEU A 1 334 ? 23.499 5.717 -2.208 1.00 87.00 334 LEU A O 1
ATOM 2392 N N . GLN A 1 335 ? 25.185 5.618 -3.670 1.00 90.25 335 GLN A N 1
ATOM 2393 C CA . GLN A 1 335 ? 25.932 6.735 -3.079 1.00 90.25 335 GLN A CA 1
ATOM 2394 C C . GLN A 1 335 ? 25.231 8.094 -3.239 1.00 90.25 335 GLN A C 1
ATOM 2396 O O . GLN A 1 335 ? 25.558 9.041 -2.521 1.00 90.25 335 GLN A O 1
ATOM 2401 N N . SER A 1 336 ? 24.279 8.215 -4.168 1.00 85.50 336 SER A N 1
ATOM 2402 C CA . SER A 1 336 ? 23.479 9.432 -4.345 1.00 85.50 336 SER A CA 1
ATOM 2403 C C . SER A 1 336 ? 22.321 9.554 -3.345 1.00 85.50 336 SER A C 1
ATOM 2405 O O . SER A 1 336 ? 21.719 10.629 -3.231 1.00 85.50 336 SER A O 1
ATOM 2407 N N . VAL A 1 337 ? 22.023 8.480 -2.604 1.00 87.69 337 VAL A N 1
ATOM 2408 C CA . VAL A 1 337 ? 20.936 8.435 -1.623 1.00 87.69 337 VAL A CA 1
ATOM 2409 C C . VAL A 1 337 ? 21.283 9.271 -0.393 1.00 87.69 337 VAL A C 1
ATOM 2411 O O . VAL A 1 337 ? 22.356 9.172 0.198 1.00 87.69 337 VAL A O 1
ATOM 2414 N N . ASN A 1 338 ? 20.336 10.104 0.016 1.00 88.50 338 ASN A N 1
ATOM 2415 C CA . ASN A 1 338 ? 20.391 10.938 1.201 1.00 88.50 338 ASN A CA 1
ATOM 2416 C C . ASN A 1 338 ? 19.607 10.277 2.341 1.00 88.50 338 ASN A C 1
ATOM 2418 O O . ASN A 1 338 ? 18.412 10.044 2.216 1.00 88.50 338 ASN A O 1
ATOM 2422 N N . PHE A 1 339 ? 20.240 10.027 3.479 1.00 92.19 339 PHE A N 1
ATOM 2423 C CA . PHE A 1 339 ? 19.575 9.416 4.630 1.00 92.19 339 PHE A CA 1
ATOM 2424 C C . PHE A 1 339 ? 19.165 10.472 5.650 1.00 92.19 339 PHE A C 1
ATOM 2426 O O . PHE A 1 339 ? 19.979 11.310 6.043 1.00 92.19 339 PHE A O 1
ATOM 2433 N N . VAL A 1 340 ? 17.913 10.436 6.103 1.00 91.25 340 VAL A N 1
ATOM 2434 C CA . VAL A 1 340 ? 17.378 11.403 7.071 1.00 91.25 340 VAL A CA 1
ATOM 2435 C C . VAL A 1 340 ? 16.592 10.683 8.157 1.00 91.25 340 VAL A C 1
ATOM 2437 O O . VAL A 1 340 ? 15.758 9.831 7.875 1.00 91.25 340 VAL A O 1
ATOM 2440 N N . LEU A 1 341 ? 16.811 11.076 9.410 1.00 92.62 341 LEU A N 1
ATOM 2441 C CA . LEU A 1 341 ? 15.986 10.619 10.525 1.00 92.62 341 LEU A CA 1
ATOM 2442 C C . LEU A 1 341 ? 14.653 11.380 10.595 1.00 92.62 341 LEU A C 1
ATOM 2444 O O . LEU A 1 341 ? 14.635 12.616 10.586 1.00 92.62 341 LEU A O 1
ATOM 2448 N N . ALA A 1 342 ? 13.553 10.647 10.737 1.00 87.19 342 ALA A N 1
ATOM 2449 C CA . ALA A 1 342 ? 12.204 11.176 10.940 1.00 87.19 342 ALA A CA 1
ATOM 2450 C C . ALA A 1 342 ? 11.449 10.338 11.985 1.00 87.19 342 ALA A C 1
ATOM 2452 O O . ALA A 1 342 ? 11.800 9.195 12.210 1.00 87.19 342 ALA A O 1
ATOM 2453 N N . ASP A 1 343 ? 10.444 10.906 12.651 1.00 84.62 343 ASP A N 1
ATOM 2454 C CA . ASP A 1 343 ? 9.532 10.135 13.514 1.00 84.62 343 ASP A CA 1
ATOM 2455 C C . ASP A 1 343 ? 8.434 9.563 12.617 1.00 84.62 343 ASP A C 1
ATOM 2457 O O . ASP A 1 343 ? 7.563 10.311 12.158 1.00 84.62 343 ASP A O 1
ATOM 2461 N N . LEU A 1 344 ? 8.572 8.285 12.261 1.00 83.56 344 LEU A N 1
ATOM 2462 C CA . LEU A 1 344 ? 7.678 7.600 11.334 1.00 83.56 344 LEU A CA 1
ATOM 2463 C C . LEU A 1 344 ? 6.468 7.025 12.096 1.00 83.56 344 LEU A C 1
ATOM 2465 O O . LEU A 1 344 ? 6.589 6.652 13.264 1.00 83.56 344 LEU A O 1
ATOM 2469 N N . PRO A 1 345 ? 5.272 6.998 11.481 1.00 77.06 345 PRO A N 1
ATOM 2470 C CA . PRO A 1 345 ? 4.079 6.469 12.129 1.00 77.06 345 PRO A CA 1
ATOM 2471 C C . PRO A 1 345 ? 4.109 4.937 12.254 1.00 77.06 345 PRO A C 1
ATOM 2473 O O . PRO A 1 345 ? 4.896 4.239 11.616 1.00 77.06 345 PRO A O 1
ATOM 2476 N N . ASP A 1 346 ? 3.185 4.420 13.063 1.00 82.75 346 ASP A N 1
ATOM 2477 C CA . ASP A 1 346 ? 2.925 2.993 13.240 1.00 82.75 346 ASP A CA 1
ATOM 2478 C C . ASP A 1 346 ? 4.189 2.169 13.557 1.00 82.75 346 ASP A C 1
ATOM 2480 O O . ASP A 1 346 ? 4.911 2.450 14.515 1.00 82.75 346 ASP A O 1
ATOM 2484 N N . ALA A 1 347 ? 4.405 1.100 12.792 1.00 87.62 347 ALA A N 1
ATOM 2485 C CA . ALA A 1 347 ? 5.494 0.147 12.940 1.00 87.62 347 ALA A CA 1
ATOM 2486 C C . ALA A 1 347 ? 6.671 0.443 11.997 1.00 87.62 347 ALA A C 1
ATOM 2488 O O . ALA A 1 347 ? 7.559 -0.395 11.874 1.00 87.62 347 ALA A O 1
ATOM 2489 N N . MET A 1 348 ? 6.670 1.581 11.296 1.00 88.56 348 MET A N 1
ATOM 2490 C CA . MET A 1 348 ? 7.655 1.874 10.255 1.00 88.56 348 MET A CA 1
ATOM 2491 C C . MET A 1 348 ? 9.064 2.017 10.839 1.00 88.56 348 MET A C 1
ATOM 2493 O O . MET A 1 348 ? 9.284 2.743 11.808 1.00 88.56 348 MET A O 1
ATOM 2497 N N . LEU A 1 349 ? 10.026 1.333 10.224 1.00 92.31 349 LEU A N 1
ATOM 2498 C CA . LEU A 1 349 ? 11.446 1.364 10.579 1.00 92.31 349 LEU A CA 1
ATOM 2499 C C . LEU A 1 349 ? 12.258 2.202 9.591 1.00 92.31 349 LEU A C 1
ATOM 2501 O O . LEU A 1 349 ? 13.141 2.960 9.997 1.00 92.31 349 LEU A O 1
ATOM 2505 N N . GLY A 1 350 ? 11.944 2.086 8.307 1.00 89.75 350 GLY A N 1
ATOM 2506 C CA . GLY A 1 350 ? 12.548 2.841 7.219 1.00 89.75 350 GLY A CA 1
ATOM 2507 C C . GLY A 1 350 ? 11.541 3.034 6.095 1.00 89.75 350 GLY A C 1
ATOM 2508 O O . GLY A 1 350 ? 10.482 2.422 6.115 1.00 89.75 350 GLY A O 1
ATOM 2509 N N . GLY A 1 351 ? 11.822 3.941 5.169 1.00 81.31 351 GLY A N 1
ATOM 2510 C CA . GLY A 1 351 ? 11.066 4.053 3.930 1.00 81.31 351 GLY A CA 1
ATOM 2511 C C . GLY A 1 351 ? 11.719 5.016 2.947 1.00 81.31 351 GLY A C 1
ATOM 2512 O O . GLY A 1 351 ? 12.174 6.105 3.321 1.00 81.31 351 GLY A O 1
ATOM 2513 N N . ALA A 1 352 ? 11.727 4.654 1.669 1.00 70.12 352 ALA A N 1
ATOM 2514 C CA . ALA A 1 352 ? 12.236 5.507 0.604 1.00 70.12 352 ALA A CA 1
ATOM 2515 C C . ALA A 1 352 ? 11.211 6.571 0.151 1.00 70.12 352 ALA A C 1
ATOM 2517 O O . ALA A 1 352 ? 10.035 6.301 -0.103 1.00 70.12 352 ALA A O 1
ATOM 2518 N N . ALA A 1 353 ? 11.685 7.808 -0.007 1.00 59.00 353 ALA A N 1
ATOM 2519 C CA . ALA A 1 353 ? 10.983 8.930 -0.624 1.00 59.00 353 ALA A CA 1
ATOM 2520 C C . ALA A 1 353 ? 11.924 9.632 -1.620 1.00 59.00 353 ALA A C 1
ATOM 2522 O O . ALA A 1 353 ? 12.590 10.631 -1.329 1.00 59.00 353 ALA A O 1
ATOM 2523 N N . GLY A 1 354 ? 11.992 9.081 -2.825 1.00 60.34 354 GLY A N 1
ATOM 2524 C CA . GLY A 1 354 ? 12.936 9.451 -3.866 1.00 60.34 354 GLY A CA 1
ATOM 2525 C C . GLY A 1 354 ? 14.367 9.062 -3.564 1.00 60.34 354 GLY A C 1
ATOM 2526 O O . GLY A 1 354 ? 14.607 7.984 -3.047 1.00 60.34 354 GLY A O 1
ATOM 2527 N N . THR A 1 355 ? 15.330 9.946 -3.841 1.00 66.94 355 THR A N 1
ATOM 2528 C CA . THR A 1 355 ? 16.727 9.734 -3.419 1.00 66.94 355 THR A CA 1
ATOM 2529 C C . THR A 1 355 ? 16.924 10.027 -1.932 1.00 66.94 355 THR A C 1
ATOM 2531 O O . THR A 1 355 ? 18.051 10.250 -1.506 1.00 66.94 355 THR A O 1
ATOM 2534 N N . THR A 1 356 ? 15.851 10.152 -1.144 1.00 78.31 356 THR A N 1
ATOM 2535 C CA . THR A 1 356 ? 15.939 10.293 0.307 1.00 78.31 356 THR A CA 1
ATOM 2536 C C . THR A 1 356 ? 15.342 9.070 0.971 1.00 78.31 356 THR A C 1
ATOM 2538 O O . THR A 1 356 ? 14.164 8.793 0.783 1.00 78.31 356 THR A O 1
ATOM 2541 N N . VAL A 1 357 ? 16.131 8.376 1.780 1.00 86.50 357 VAL A N 1
ATOM 2542 C CA . VAL A 1 357 ? 15.635 7.320 2.660 1.00 86.50 357 VAL A CA 1
ATOM 2543 C C . VAL A 1 357 ? 15.374 7.929 4.029 1.00 86.50 357 VAL A C 1
ATOM 2545 O O . VAL A 1 357 ? 16.257 8.549 4.633 1.00 86.50 357 VAL A O 1
ATOM 2548 N N . LEU A 1 358 ? 14.140 7.783 4.501 1.00 88.19 358 LEU A N 1
ATOM 2549 C CA . LEU A 1 358 ? 13.744 8.146 5.850 1.00 88.19 358 LEU A CA 1
ATOM 2550 C C . LEU A 1 358 ? 13.942 6.938 6.757 1.00 88.19 358 LEU A C 1
ATOM 2552 O O . LEU A 1 358 ? 13.491 5.848 6.436 1.00 88.19 358 LEU A O 1
ATOM 2556 N N . ILE A 1 359 ? 14.593 7.139 7.895 1.00 94.31 359 ILE A N 1
ATOM 2557 C CA . ILE A 1 359 ? 14.752 6.118 8.933 1.00 94.31 359 ILE A CA 1
ATOM 2558 C C . ILE A 1 359 ? 14.052 6.609 10.191 1.00 94.31 359 ILE A C 1
ATOM 2560 O O . ILE A 1 359 ? 14.198 7.780 10.562 1.00 94.31 359 ILE A O 1
ATOM 2564 N N . ASP A 1 360 ? 13.303 5.725 10.847 1.00 94.38 360 ASP A N 1
ATOM 2565 C CA . ASP A 1 360 ? 12.604 6.092 12.068 1.00 94.38 360 ASP A CA 1
ATOM 2566 C C . ASP A 1 360 ? 13.589 6.492 13.174 1.00 94.38 360 ASP A C 1
ATOM 2568 O O . ASP A 1 360 ? 14.643 5.885 13.358 1.00 94.38 360 ASP A O 1
ATOM 2572 N N . VAL A 1 361 ? 13.269 7.520 13.956 1.00 94.94 361 VAL A N 1
ATOM 2573 C CA . VAL A 1 361 ? 14.181 8.022 14.992 1.00 94.94 361 VAL A CA 1
ATOM 2574 C C . VAL A 1 361 ? 14.378 7.023 16.127 1.00 94.94 361 VAL A C 1
ATOM 2576 O O . VAL A 1 361 ? 15.442 7.056 16.747 1.00 94.94 361 VAL A O 1
ATOM 2579 N N . ASN A 1 362 ? 13.386 6.179 16.438 1.00 94.50 362 ASN A N 1
ATOM 2580 C CA . ASN A 1 362 ? 13.379 5.330 17.637 1.00 94.50 362 ASN A CA 1
ATOM 2581 C C . ASN A 1 362 ? 13.022 3.849 17.378 1.00 94.50 362 ASN A C 1
ATOM 2583 O O . ASN A 1 362 ? 12.823 3.102 18.343 1.00 94.50 362 ASN A O 1
ATOM 2587 N N . ALA A 1 363 ? 13.004 3.428 16.113 1.00 95.56 363 ALA A N 1
ATOM 2588 C CA . ALA A 1 363 ? 12.680 2.083 15.648 1.00 95.56 363 ALA A CA 1
ATOM 2589 C C . ALA A 1 363 ? 11.285 1.611 16.090 1.00 95.56 363 ALA A C 1
ATOM 2591 O O . ALA A 1 363 ? 11.163 0.569 16.741 1.00 95.56 363 ALA A O 1
ATOM 2592 N N . ALA A 1 364 ? 10.251 2.417 15.835 1.00 91.75 364 ALA A N 1
ATOM 2593 C CA . ALA A 1 364 ? 8.876 2.174 16.276 1.00 91.75 364 ALA A CA 1
ATOM 2594 C C . ALA A 1 364 ? 8.778 1.871 17.790 1.00 91.75 364 ALA A C 1
ATOM 2596 O O . ALA A 1 364 ? 7.982 1.053 18.253 1.00 91.75 364 ALA A O 1
ATOM 2597 N N . GLY A 1 365 ? 9.647 2.502 18.583 1.00 93.62 365 GLY A N 1
ATOM 2598 C CA . GLY A 1 365 ? 9.739 2.377 20.035 1.00 93.62 365 GLY A CA 1
ATOM 2599 C C . GLY A 1 365 ? 10.600 1.221 20.566 1.00 93.62 365 GLY A C 1
ATOM 2600 O O . GLY A 1 365 ? 10.778 1.122 21.785 1.00 93.62 365 GLY A O 1
ATOM 2601 N N . TYR A 1 366 ? 11.169 0.366 19.709 1.00 96.25 366 TYR A N 1
ATOM 2602 C CA . TYR A 1 366 ? 12.066 -0.726 20.130 1.00 96.25 366 TYR A CA 1
ATOM 2603 C C . TYR A 1 366 ? 13.506 -0.275 20.392 1.00 96.25 366 TYR A C 1
ATOM 2605 O O . TYR A 1 366 ? 14.216 -0.901 21.180 1.00 96.25 366 TYR A O 1
ATOM 2613 N N . GLY A 1 367 ? 13.923 0.836 19.787 1.00 96.81 367 GLY A N 1
ATOM 2614 C CA . GLY A 1 367 ? 15.301 1.308 19.805 1.00 96.81 367 GLY A CA 1
ATOM 2615 C C . GLY A 1 367 ? 16.180 0.602 18.776 1.00 96.81 367 GLY A C 1
ATOM 2616 O O . GLY A 1 367 ? 15.965 -0.558 18.420 1.00 96.81 367 GLY A O 1
ATOM 2617 N N . TRP A 1 368 ? 17.190 1.331 18.310 1.00 97.75 368 TRP A N 1
ATOM 2618 C CA . TRP A 1 368 ? 18.141 0.857 17.314 1.00 97.75 368 TRP A CA 1
ATOM 2619 C C . TRP A 1 368 ? 19.361 0.206 17.952 1.00 97.75 368 TRP A C 1
ATOM 2621 O O . TRP A 1 368 ? 20.047 0.809 18.781 1.00 97.75 368 TRP A O 1
ATOM 2631 N N . PHE A 1 369 ? 19.708 -0.981 17.469 1.00 97.56 369 PHE A N 1
ATOM 2632 C CA . PHE A 1 369 ? 21.064 -1.480 17.570 1.00 97.56 369 PHE A CA 1
ATOM 2633 C C . PHE A 1 369 ? 21.925 -0.809 16.492 1.00 97.56 369 PHE A C 1
ATOM 2635 O O . PHE A 1 369 ? 21.799 -1.088 15.300 1.00 97.56 369 PHE A O 1
ATOM 2642 N N . VAL A 1 370 ? 22.799 0.094 16.939 1.00 96.56 370 VAL A N 1
ATOM 2643 C CA . VAL A 1 370 ? 23.845 0.714 16.119 1.00 96.56 370 VAL A CA 1
ATOM 2644 C C . VAL A 1 370 ? 25.134 -0.063 16.355 1.00 96.56 370 VAL A C 1
ATOM 2646 O O . VAL A 1 370 ? 25.727 0.004 17.435 1.00 96.56 370 VAL A O 1
ATOM 2649 N N . ASP A 1 371 ? 25.544 -0.835 15.357 1.00 93.00 371 ASP A N 1
ATOM 2650 C CA . ASP A 1 371 ? 26.709 -1.702 15.460 1.00 93.00 371 ASP A CA 1
ATOM 2651 C C . ASP A 1 371 ? 28.011 -0.900 15.342 1.00 93.00 371 ASP A C 1
ATOM 2653 O O . ASP A 1 371 ? 28.233 -0.182 14.370 1.00 93.00 371 ASP A O 1
ATOM 2657 N N . GLY A 1 372 ? 28.898 -1.036 16.330 1.00 92.12 372 GLY A N 1
ATOM 2658 C CA . GLY A 1 372 ? 30.230 -0.427 16.287 1.00 92.12 372 GLY A CA 1
ATOM 2659 C C . GLY A 1 372 ? 31.225 -1.186 15.402 1.00 92.12 372 GLY A C 1
ATOM 2660 O O . GLY A 1 372 ? 32.299 -0.664 15.099 1.00 92.12 372 GLY A O 1
ATOM 2661 N N . THR A 1 373 ? 30.884 -2.414 15.011 1.00 92.25 373 THR A N 1
ATOM 2662 C CA . THR A 1 373 ? 31.657 -3.339 14.171 1.00 92.25 373 THR A CA 1
ATOM 2663 C C . THR A 1 373 ? 30.752 -4.014 13.123 1.00 92.25 373 THR A C 1
ATOM 2665 O O . THR A 1 373 ? 30.688 -5.244 13.054 1.00 92.25 373 THR A O 1
ATOM 2668 N N . PRO A 1 374 ? 30.069 -3.234 12.258 1.00 90.06 374 PRO A N 1
ATOM 2669 C CA . PRO A 1 374 ? 28.990 -3.729 11.390 1.00 90.06 374 PRO A CA 1
ATOM 2670 C C . PRO A 1 374 ? 29.423 -4.811 10.388 1.00 90.06 374 PRO A C 1
ATOM 2672 O O . PRO A 1 374 ? 28.606 -5.626 9.962 1.00 90.06 374 PRO A O 1
ATOM 2675 N N . LEU A 1 375 ? 30.711 -4.862 10.035 1.00 89.88 375 LEU A N 1
ATOM 2676 C CA . LEU A 1 375 ? 31.266 -5.853 9.106 1.00 89.88 375 LEU A CA 1
ATOM 2677 C C . LEU A 1 375 ? 31.618 -7.203 9.764 1.00 89.88 375 LEU A C 1
ATOM 2679 O O . LEU A 1 375 ? 31.904 -8.164 9.056 1.00 89.88 375 LEU A O 1
ATOM 2683 N N . ASP A 1 376 ? 31.595 -7.293 11.099 1.00 91.19 376 ASP A N 1
ATOM 2684 C CA . ASP A 1 376 ? 31.967 -8.513 11.832 1.00 91.19 376 ASP A CA 1
ATOM 2685 C C . ASP A 1 376 ? 30.744 -9.317 12.310 1.00 91.19 376 ASP A C 1
ATOM 2687 O O . ASP A 1 376 ? 30.848 -10.525 12.529 1.00 91.19 376 ASP A O 1
ATOM 2691 N N . SER A 1 377 ? 29.589 -8.658 12.494 1.00 91.12 377 SER A N 1
ATOM 2692 C CA . SER A 1 377 ? 28.341 -9.248 13.018 1.00 91.12 377 SER A CA 1
ATOM 2693 C C . SER A 1 377 ? 28.512 -10.048 14.319 1.00 91.12 377 SER A C 1
ATOM 2695 O O . SER A 1 377 ? 27.847 -11.061 14.544 1.00 91.12 377 SER A O 1
ATOM 2697 N N . SER A 1 378 ? 29.414 -9.602 15.197 1.00 94.00 378 SER A N 1
ATOM 2698 C CA . SER A 1 378 ? 29.856 -10.359 16.378 1.00 94.00 378 SER A CA 1
ATOM 2699 C C . SER A 1 378 ? 28.788 -10.500 17.474 1.00 94.00 378 SER A C 1
ATOM 2701 O O . SER A 1 378 ? 28.865 -11.375 18.339 1.00 94.00 378 SER A O 1
ATOM 2703 N N . GLU A 1 379 ? 27.768 -9.650 17.414 1.00 96.00 379 GLU A N 1
ATOM 2704 C CA . GLU A 1 379 ? 26.621 -9.565 18.310 1.00 96.00 379 GLU A CA 1
ATOM 2705 C C . GLU A 1 379 ? 25.544 -10.605 17.993 1.00 96.00 379 GLU A C 1
ATOM 2707 O O . GLU A 1 379 ? 24.628 -10.813 18.798 1.00 96.00 379 GLU A O 1
ATOM 2712 N N . PHE A 1 380 ? 25.673 -11.279 16.851 1.00 96.31 380 PHE A N 1
ATOM 2713 C CA . PHE A 1 380 ? 24.699 -12.220 16.330 1.00 96.31 380 PHE A CA 1
ATOM 2714 C C . PHE A 1 380 ? 25.287 -13.625 16.250 1.00 96.31 380 PHE A C 1
ATOM 2716 O O . PHE A 1 380 ? 26.493 -13.847 16.146 1.00 96.31 380 PHE A O 1
ATOM 2723 N N . THR A 1 381 ? 24.409 -14.617 16.328 1.00 95.88 381 THR A N 1
ATOM 2724 C CA . THR A 1 381 ? 24.740 -16.020 16.094 1.00 95.88 381 THR A CA 1
ATOM 2725 C C . THR A 1 381 ? 23.890 -16.525 14.946 1.00 95.88 381 THR A C 1
ATOM 2727 O O . THR A 1 381 ? 22.680 -16.324 14.944 1.00 95.88 381 THR A O 1
ATOM 2730 N N . LEU A 1 382 ? 24.519 -17.206 13.991 1.00 91.62 382 LEU A N 1
ATOM 2731 C CA . LEU A 1 382 ? 23.803 -17.856 12.902 1.00 91.62 382 LEU A CA 1
ATOM 2732 C C . LEU A 1 382 ? 23.035 -19.071 13.443 1.00 91.62 382 LEU A C 1
ATOM 2734 O O . LEU A 1 382 ? 23.646 -20.039 13.908 1.00 91.62 382 LEU A O 1
ATOM 2738 N N . ILE A 1 383 ? 21.708 -19.012 13.394 1.00 87.88 383 ILE A N 1
ATOM 2739 C CA . ILE A 1 383 ? 20.794 -20.065 13.839 1.00 87.88 383 ILE A CA 1
ATOM 2740 C C . ILE A 1 383 ? 19.813 -20.320 12.699 1.00 87.88 383 ILE A C 1
ATOM 2742 O O . ILE A 1 383 ? 19.103 -19.413 12.288 1.00 87.88 383 ILE A O 1
ATOM 2746 N N . ASP A 1 384 ? 19.812 -21.546 12.174 1.00 83.25 384 ASP A N 1
ATOM 2747 C CA . ASP A 1 384 ? 18.923 -21.981 11.087 1.00 83.25 384 ASP A CA 1
ATOM 2748 C C . ASP A 1 384 ? 18.911 -21.058 9.848 1.00 83.25 384 ASP A C 1
ATOM 2750 O O . ASP A 1 384 ? 17.925 -20.989 9.128 1.00 83.25 384 ASP A O 1
ATOM 2754 N N . GLY A 1 385 ? 20.041 -20.396 9.566 1.00 81.06 385 GLY A N 1
ATOM 2755 C CA . GLY A 1 385 ? 20.207 -19.495 8.417 1.00 81.06 385 GLY A CA 1
ATOM 2756 C C . GLY A 1 385 ? 20.040 -18.009 8.740 1.00 81.06 385 GLY A C 1
ATOM 2757 O O . GLY A 1 385 ? 20.486 -17.187 7.949 1.00 81.06 385 GLY A O 1
ATOM 2758 N N . SER A 1 386 ? 19.523 -17.663 9.920 1.00 87.00 386 SER A N 1
ATOM 2759 C CA . SER A 1 386 ? 19.291 -16.274 10.343 1.00 87.00 386 SER A CA 1
ATOM 2760 C C . SER A 1 386 ? 20.317 -15.815 11.380 1.00 87.00 386 SER A C 1
ATOM 2762 O O . SER A 1 386 ? 20.720 -16.583 12.261 1.00 87.00 386 SER A O 1
ATOM 2764 N N . LEU A 1 387 ? 20.750 -14.555 11.307 1.00 94.44 387 LEU A N 1
ATOM 2765 C CA . LEU A 1 387 ? 21.620 -13.950 12.317 1.00 94.44 387 LEU A CA 1
ATOM 2766 C C . LEU A 1 387 ? 20.763 -13.405 13.459 1.00 94.44 387 LEU A C 1
ATOM 2768 O O . LEU A 1 387 ? 20.104 -12.379 13.321 1.00 94.44 387 LEU A O 1
ATOM 2772 N N . LEU A 1 388 ? 20.797 -14.087 14.606 1.00 96.19 388 LEU A N 1
ATOM 2773 C CA . LEU A 1 388 ? 19.979 -13.748 15.769 1.00 96.19 388 LEU A CA 1
ATOM 2774 C C . LEU A 1 388 ? 20.843 -13.380 16.976 1.00 96.19 388 LEU A C 1
ATOM 2776 O O . LEU A 1 388 ? 21.787 -14.088 17.343 1.00 96.19 388 LEU A O 1
ATOM 2780 N N . ALA A 1 389 ? 20.493 -12.285 17.640 1.00 96.62 389 ALA A N 1
ATOM 2781 C CA . ALA A 1 389 ? 21.104 -11.850 18.883 1.00 96.62 389 ALA A CA 1
ATOM 2782 C C . ALA A 1 389 ? 20.412 -12.521 20.079 1.00 96.62 389 ALA A C 1
ATOM 2784 O O . ALA A 1 389 ? 19.207 -12.411 20.284 1.00 96.62 389 ALA A O 1
ATOM 2785 N N . GLY A 1 390 ? 21.184 -13.235 20.901 1.00 94.25 390 GLY A N 1
ATOM 2786 C CA . GLY A 1 390 ? 20.688 -13.837 22.143 1.00 94.25 390 GLY A CA 1
ATOM 2787 C C . GLY A 1 390 ? 20.682 -12.849 23.314 1.00 94.25 390 GLY A C 1
ATOM 2788 O O . GLY A 1 390 ? 21.348 -11.824 23.266 1.00 94.25 390 GLY A O 1
ATOM 2789 N N . SER A 1 391 ? 20.039 -13.197 24.435 1.00 94.81 391 SER A N 1
ATOM 2790 C CA . SER A 1 391 ? 19.823 -12.302 25.595 1.00 94.81 391 SER A CA 1
ATOM 2791 C C . SER A 1 391 ? 21.071 -11.714 26.277 1.00 94.81 391 SER A C 1
ATOM 2793 O O . SER A 1 391 ? 20.944 -10.901 27.188 1.00 94.81 391 SER A O 1
ATOM 2795 N N . GLY A 1 392 ? 22.270 -12.185 25.928 1.00 93.81 392 GLY A N 1
ATOM 2796 C CA . GLY A 1 392 ? 23.544 -11.633 26.404 1.00 93.81 392 GLY A CA 1
ATOM 2797 C C . GLY A 1 392 ? 24.196 -10.641 25.436 1.00 93.81 392 GLY A C 1
ATOM 2798 O O . GLY A 1 392 ? 25.227 -10.069 25.781 1.00 93.81 392 GLY A O 1
ATOM 2799 N N . SER A 1 393 ? 23.630 -10.474 24.242 1.00 96.56 393 SER A N 1
ATOM 2800 C CA . SER A 1 393 ? 24.104 -9.564 23.206 1.00 96.56 393 SER A CA 1
ATOM 2801 C C . SER A 1 393 ? 23.580 -8.149 23.434 1.00 96.56 393 SER A C 1
ATOM 2803 O O . SER A 1 393 ? 22.487 -7.959 23.969 1.00 96.56 393 SER A O 1
ATOM 2805 N N . ALA A 1 394 ? 24.347 -7.154 22.988 1.00 95.44 394 ALA A N 1
ATOM 2806 C CA . ALA A 1 394 ? 23.905 -5.765 22.975 1.00 95.44 394 ALA A CA 1
ATOM 2807 C C . ALA A 1 394 ? 22.732 -5.537 22.005 1.00 95.44 394 ALA A C 1
ATOM 2809 O O . ALA A 1 394 ? 21.918 -4.656 22.255 1.00 95.44 394 ALA A O 1
ATOM 2810 N N . ALA A 1 395 ? 22.607 -6.347 20.951 1.00 96.06 395 ALA A N 1
ATOM 2811 C CA . ALA A 1 395 ? 21.537 -6.239 19.959 1.00 96.06 395 ALA A CA 1
ATOM 2812 C C . ALA A 1 395 ? 20.201 -6.866 20.407 1.00 96.06 395 ALA A C 1
ATOM 2814 O O . ALA A 1 395 ? 19.189 -6.734 19.726 1.00 96.06 395 ALA A O 1
ATOM 2815 N N . PHE A 1 396 ? 20.164 -7.553 21.554 1.00 96.94 396 PHE A N 1
ATOM 2816 C CA . PHE A 1 396 ? 18.961 -8.256 22.000 1.00 96.94 396 PHE A CA 1
ATOM 2817 C C . PHE A 1 396 ? 17.796 -7.304 22.300 1.00 96.94 396 PHE A C 1
ATOM 2819 O O . PHE A 1 396 ? 17.912 -6.415 23.144 1.00 96.94 396 PHE A O 1
ATOM 2826 N N . GLY A 1 397 ? 16.652 -7.558 21.663 1.00 94.88 397 GLY A N 1
ATOM 2827 C CA . GLY A 1 397 ? 15.407 -6.809 21.831 1.00 94.88 397 GLY A CA 1
ATOM 2828 C C . GLY A 1 397 ? 15.352 -5.467 21.096 1.00 94.88 397 GLY A C 1
ATOM 2829 O O . GLY A 1 397 ? 14.392 -4.733 21.308 1.00 94.88 397 GLY A O 1
ATOM 2830 N N . GLN A 1 398 ? 16.352 -5.151 20.269 1.00 97.12 398 GLN A N 1
ATOM 2831 C CA . GLN A 1 398 ? 16.433 -3.924 19.467 1.00 97.12 398 GLN A CA 1
ATOM 2832 C C . GLN A 1 398 ? 16.284 -4.246 17.975 1.00 97.12 398 GLN A C 1
ATOM 2834 O O . GLN A 1 398 ? 16.519 -5.385 17.569 1.00 97.12 398 GLN A O 1
ATOM 2839 N N . MET A 1 399 ? 15.928 -3.250 17.163 1.00 98.06 399 MET A N 1
ATOM 2840 C CA . MET A 1 399 ? 15.944 -3.370 15.699 1.00 98.06 399 MET A CA 1
ATOM 2841 C C . MET A 1 399 ? 17.354 -3.128 15.164 1.00 98.06 399 MET A C 1
ATOM 2843 O O . MET A 1 399 ? 18.043 -2.225 15.640 1.00 98.06 399 MET A O 1
ATOM 2847 N N . ASP A 1 400 ? 17.804 -3.912 14.188 1.00 97.94 400 ASP A N 1
ATOM 2848 C CA . ASP A 1 400 ? 19.140 -3.761 13.605 1.00 97.94 400 ASP A CA 1
ATOM 2849 C C . ASP A 1 400 ? 19.157 -2.664 12.534 1.00 97.94 400 ASP A C 1
ATOM 2851 O O . ASP A 1 400 ? 18.597 -2.829 11.452 1.00 97.94 400 ASP A O 1
ATOM 2855 N N . LEU A 1 401 ? 19.826 -1.540 12.821 1.00 97.62 401 LEU A N 1
ATOM 2856 C CA . LEU A 1 401 ? 19.845 -0.383 11.917 1.00 97.62 401 LEU A CA 1
ATOM 2857 C C . LEU A 1 401 ? 20.504 -0.706 10.570 1.00 97.62 401 LEU A C 1
ATOM 2859 O O . LEU A 1 401 ? 20.079 -0.200 9.536 1.00 97.62 401 LEU A O 1
ATOM 2863 N N . LEU A 1 402 ? 21.532 -1.559 10.579 1.00 97.06 402 LEU A N 1
ATOM 2864 C CA . LEU A 1 402 ? 22.239 -1.964 9.367 1.00 97.06 402 LEU A CA 1
ATOM 2865 C C . LEU A 1 402 ? 21.310 -2.691 8.395 1.00 97.06 402 LEU A C 1
ATOM 2867 O O . LEU A 1 402 ? 21.292 -2.350 7.214 1.00 97.06 402 LEU A O 1
ATOM 2871 N N . THR A 1 403 ? 20.522 -3.640 8.898 1.00 96.38 403 THR A N 1
ATOM 2872 C CA . THR A 1 403 ? 19.534 -4.376 8.101 1.00 96.38 403 THR A CA 1
ATOM 2873 C C . THR A 1 403 ? 18.551 -3.433 7.417 1.00 96.38 403 THR A C 1
ATOM 2875 O O . THR A 1 403 ? 18.386 -3.513 6.204 1.00 96.38 403 THR A O 1
ATOM 2878 N N . VAL A 1 404 ? 17.963 -2.494 8.165 1.00 95.38 404 VAL A N 1
ATOM 2879 C CA . VAL A 1 404 ? 16.983 -1.546 7.610 1.00 95.38 404 VAL A CA 1
ATOM 2880 C C . VAL A 1 404 ? 17.619 -0.653 6.550 1.00 95.38 404 VAL A C 1
ATOM 2882 O O . VAL A 1 404 ? 17.084 -0.520 5.459 1.00 95.38 404 VAL A O 1
ATOM 2885 N N . VAL A 1 405 ? 18.804 -0.096 6.809 1.00 95.38 405 VAL A N 1
ATOM 2886 C CA . VAL A 1 405 ? 19.499 0.739 5.816 1.00 95.38 405 VAL A CA 1
ATOM 2887 C C . VAL A 1 405 ? 19.798 -0.042 4.533 1.00 95.38 405 VAL A C 1
ATOM 2889 O O . VAL A 1 405 ? 19.624 0.494 3.442 1.00 95.38 405 VAL A O 1
ATOM 2892 N N . MET A 1 406 ? 20.233 -1.301 4.635 1.00 93.88 406 MET A N 1
ATOM 2893 C CA . MET A 1 406 ? 20.482 -2.128 3.450 1.00 93.88 406 MET A CA 1
ATOM 2894 C C . MET A 1 406 ? 19.196 -2.460 2.696 1.00 93.88 406 MET A C 1
ATOM 2896 O O . MET A 1 406 ? 19.220 -2.420 1.470 1.00 93.88 406 MET A O 1
ATOM 2900 N N . HIS A 1 407 ? 18.100 -2.737 3.401 1.00 91.69 407 HIS A N 1
ATOM 2901 C CA . HIS A 1 407 ? 16.788 -2.987 2.806 1.00 91.69 407 HIS A CA 1
ATOM 2902 C C . HIS A 1 407 ? 16.310 -1.788 1.969 1.00 91.69 407 HIS A C 1
ATOM 2904 O O . HIS A 1 407 ? 16.030 -1.926 0.781 1.00 91.69 407 HIS A O 1
ATOM 2910 N N . GLU A 1 408 ? 16.354 -0.575 2.527 1.00 89.69 408 GLU A N 1
ATOM 2911 C CA . GLU A 1 408 ? 15.950 0.646 1.810 1.00 89.69 408 GLU A CA 1
ATOM 2912 C C . GLU A 1 408 ? 16.862 0.975 0.608 1.00 89.69 408 GLU A C 1
ATOM 2914 O O . GLU A 1 408 ? 16.437 1.557 -0.395 1.00 89.69 408 GLU A O 1
ATOM 2919 N N . LEU A 1 409 ? 18.141 0.590 0.676 1.00 86.75 409 LEU A N 1
ATOM 2920 C CA . LEU A 1 409 ? 19.031 0.648 -0.487 1.00 86.75 409 LEU A CA 1
ATOM 2921 C C . LEU A 1 409 ? 18.640 -0.385 -1.553 1.00 86.75 409 LEU A C 1
ATOM 2923 O O . LEU A 1 409 ? 18.724 -0.073 -2.736 1.00 86.75 409 LEU A O 1
ATOM 2927 N N . GLY A 1 410 ? 18.168 -1.569 -1.158 1.00 85.06 410 GLY A N 1
ATOM 2928 C CA . GLY A 1 410 ? 17.618 -2.572 -2.073 1.00 85.06 410 GLY A CA 1
ATOM 2929 C C . GLY A 1 410 ? 16.434 -2.031 -2.871 1.00 85.06 410 GLY A C 1
ATOM 2930 O O . GLY A 1 410 ? 16.412 -2.137 -4.095 1.00 85.06 410 GLY A O 1
ATOM 2931 N N . HIS A 1 411 ? 15.522 -1.319 -2.212 1.00 79.00 411 HIS A N 1
ATOM 2932 C CA . HIS A 1 411 ? 14.453 -0.582 -2.887 1.00 79.00 411 HIS A CA 1
ATOM 2933 C C . HIS A 1 411 ? 14.958 0.470 -3.876 1.00 79.00 411 HIS A C 1
ATOM 2935 O O . HIS A 1 411 ? 14.386 0.647 -4.948 1.00 79.00 411 HIS A O 1
ATOM 2941 N N . THR A 1 412 ? 16.066 1.146 -3.562 1.00 77.75 412 THR A N 1
ATOM 2942 C CA . THR A 1 412 ? 16.693 2.090 -4.502 1.00 77.75 412 THR A CA 1
ATOM 2943 C C . THR A 1 412 ? 17.222 1.381 -5.758 1.00 77.75 412 THR A C 1
ATOM 2945 O O . THR A 1 412 ? 17.245 1.981 -6.831 1.00 77.75 412 THR A O 1
ATOM 2948 N N . LEU A 1 413 ? 17.611 0.105 -5.648 1.00 76.00 413 LEU A N 1
ATOM 2949 C CA . LEU A 1 413 ? 17.988 -0.747 -6.784 1.00 76.00 413 LEU A CA 1
ATOM 2950 C C . LEU A 1 413 ? 16.781 -1.290 -7.566 1.00 76.00 413 LEU A C 1
ATOM 2952 O O . LEU A 1 413 ? 16.979 -1.903 -8.610 1.00 76.00 413 LEU A O 1
ATOM 2956 N N . GLY A 1 414 ? 15.556 -1.073 -7.078 1.00 71.25 414 GLY A N 1
ATOM 2957 C CA . GLY A 1 414 ? 14.328 -1.612 -7.661 1.00 71.25 414 GLY A CA 1
ATOM 2958 C C . GLY A 1 414 ? 13.900 -2.970 -7.109 1.00 71.25 414 GLY A C 1
ATOM 2959 O O . GLY A 1 414 ? 12.951 -3.542 -7.634 1.00 71.25 414 GLY A O 1
ATOM 2960 N N . LEU A 1 415 ? 14.557 -3.481 -6.059 1.00 77.19 415 LEU A N 1
ATOM 2961 C CA . LEU A 1 415 ? 14.098 -4.692 -5.381 1.00 77.19 415 LEU A CA 1
ATOM 2962 C C . LEU A 1 415 ? 12.779 -4.404 -4.658 1.00 77.19 415 LEU A C 1
ATOM 2964 O O . LEU A 1 415 ? 12.679 -3.438 -3.900 1.00 77.19 415 LEU A O 1
ATOM 2968 N N . GLU A 1 416 ? 11.778 -5.247 -4.884 1.00 74.94 416 GLU A N 1
ATOM 2969 C CA . GLU A 1 416 ? 10.484 -5.163 -4.207 1.00 74.94 416 GLU A CA 1
ATOM 2970 C C . GLU A 1 416 ? 10.523 -5.833 -2.829 1.00 74.94 416 GLU A C 1
ATOM 2972 O O . GLU A 1 416 ? 11.380 -6.678 -2.550 1.00 74.94 416 GLU A O 1
ATOM 2977 N N . ASP A 1 417 ? 9.562 -5.467 -1.982 1.00 77.50 417 ASP A N 1
ATOM 2978 C CA . ASP A 1 417 ? 9.293 -6.194 -0.748 1.00 77.50 417 ASP A CA 1
ATOM 2979 C C . ASP A 1 417 ? 8.851 -7.629 -1.045 1.00 77.50 417 ASP A C 1
ATOM 2981 O O . ASP A 1 417 ? 8.035 -7.903 -1.927 1.00 77.50 417 ASP A O 1
ATOM 2985 N N . LEU A 1 418 ? 9.364 -8.566 -0.258 1.00 78.19 418 LEU A N 1
ATOM 2986 C CA . LEU A 1 418 ? 9.041 -9.977 -0.339 1.00 78.19 418 LEU A CA 1
ATOM 2987 C C . LEU A 1 418 ? 8.194 -10.373 0.867 1.00 78.19 418 LEU A C 1
ATOM 2989 O O . LEU A 1 418 ? 8.621 -10.276 2.011 1.00 78.19 418 LEU A O 1
ATOM 2993 N N . ALA A 1 419 ? 7.044 -10.995 0.624 1.00 69.44 419 ALA A N 1
ATOM 2994 C CA . ALA A 1 419 ? 6.262 -11.630 1.692 1.00 69.44 419 ALA A CA 1
ATOM 2995 C C . ALA A 1 419 ? 6.951 -12.882 2.296 1.00 69.44 419 ALA A C 1
ATOM 2997 O O . ALA A 1 419 ? 6.355 -13.617 3.082 1.00 69.44 419 ALA A O 1
ATOM 2998 N N . THR A 1 420 ? 8.177 -13.204 1.863 1.00 73.88 420 THR A N 1
ATOM 2999 C CA . THR A 1 420 ? 8.944 -14.350 2.365 1.00 73.88 420 THR A CA 1
ATOM 3000 C C . THR A 1 420 ? 9.784 -13.918 3.554 1.00 73.88 420 THR A C 1
ATOM 3002 O O . THR A 1 420 ? 10.717 -13.137 3.384 1.00 73.88 420 THR A O 1
ATOM 3005 N N . ASP A 1 421 ? 9.500 -14.481 4.727 1.00 74.38 421 ASP A N 1
ATOM 3006 C CA . ASP A 1 421 ? 10.247 -14.212 5.957 1.00 74.38 421 ASP A CA 1
ATOM 3007 C C . ASP A 1 421 ? 11.744 -14.550 5.832 1.00 74.38 421 ASP A C 1
ATOM 3009 O O . ASP A 1 421 ? 12.130 -15.601 5.307 1.00 74.38 421 ASP A O 1
ATOM 3013 N N . GLY A 1 422 ? 12.587 -13.693 6.414 1.00 79.69 422 GLY A N 1
ATOM 3014 C CA . GLY A 1 422 ? 14.003 -13.976 6.664 1.00 79.69 422 GLY A CA 1
ATOM 3015 C C . GLY A 1 422 ? 14.978 -13.555 5.561 1.00 79.69 422 GLY A C 1
ATOM 3016 O O . GLY A 1 422 ? 16.179 -13.781 5.718 1.00 79.69 422 GLY A O 1
ATOM 3017 N N . THR A 1 423 ? 14.513 -12.928 4.477 1.00 88.06 423 THR A N 1
ATOM 3018 C CA . THR A 1 423 ? 15.378 -12.317 3.452 1.00 88.06 423 THR A CA 1
ATOM 3019 C C . THR A 1 423 ? 15.610 -10.838 3.758 1.00 88.06 423 THR A C 1
ATOM 3021 O O . THR A 1 423 ? 14.867 -10.225 4.532 1.00 88.06 423 THR A O 1
ATOM 3024 N N . LEU A 1 424 ? 16.657 -10.238 3.176 1.00 90.69 424 LEU A N 1
ATOM 3025 C CA . LEU A 1 424 ? 16.904 -8.804 3.362 1.00 90.69 424 LEU A CA 1
ATOM 3026 C C . LEU A 1 424 ? 15.686 -7.973 2.942 1.00 90.69 424 LEU A C 1
ATOM 3028 O O . LEU A 1 424 ? 15.337 -7.033 3.646 1.00 90.69 424 LEU A O 1
ATOM 3032 N N . MET A 1 425 ? 15.041 -8.355 1.840 1.00 88.19 425 MET A N 1
ATOM 3033 C CA . MET A 1 425 ? 13.897 -7.648 1.274 1.00 88.19 425 MET A CA 1
ATOM 3034 C C . MET A 1 425 ? 12.549 -8.100 1.847 1.00 88.19 425 MET A C 1
ATOM 3036 O O . MET A 1 425 ? 11.535 -7.813 1.231 1.00 88.19 425 MET A O 1
ATOM 3040 N N . SER A 1 426 ? 12.477 -8.820 2.978 1.00 88.31 426 SER A N 1
ATOM 3041 C CA . SER A 1 426 ? 11.151 -9.088 3.558 1.00 88.31 426 SER A CA 1
ATOM 3042 C C . SER A 1 426 ? 10.479 -7.799 4.036 1.00 88.31 426 SER A C 1
ATOM 3044 O O . SER A 1 426 ? 11.162 -6.952 4.606 1.00 88.31 426 SER A O 1
ATOM 3046 N N . ASP A 1 427 ? 9.152 -7.714 3.911 1.00 85.62 427 ASP A N 1
ATOM 3047 C CA . ASP A 1 427 ? 8.325 -6.545 4.291 1.00 85.62 427 ASP A CA 1
ATOM 3048 C C . ASP A 1 427 ? 8.391 -6.147 5.783 1.00 85.62 427 ASP A C 1
ATOM 3050 O O . ASP A 1 427 ? 7.946 -5.071 6.202 1.00 85.62 427 ASP A O 1
ATOM 3054 N N . SER A 1 428 ? 8.939 -7.028 6.620 1.00 90.12 428 SER A N 1
ATOM 3055 C CA . SER A 1 428 ? 9.026 -6.846 8.058 1.00 90.12 428 SER A CA 1
ATOM 3056 C C . SER A 1 428 ? 10.280 -7.472 8.672 1.00 90.12 428 SER A C 1
ATOM 3058 O O . SER A 1 428 ? 10.850 -8.460 8.187 1.00 90.12 428 SER A O 1
ATOM 3060 N N . LEU A 1 429 ? 10.723 -6.875 9.781 1.00 94.06 429 LEU A N 1
ATOM 3061 C CA . LEU A 1 429 ? 11.909 -7.259 10.539 1.00 94.06 429 LEU A CA 1
ATOM 3062 C C . LEU A 1 429 ? 11.561 -7.542 12.005 1.00 94.06 429 LEU A C 1
ATOM 3064 O O . LEU A 1 429 ? 10.900 -6.740 12.676 1.00 94.06 429 LEU A O 1
ATOM 3068 N N . ASP A 1 430 ? 12.043 -8.676 12.514 1.00 95.06 430 ASP A N 1
ATOM 3069 C CA . ASP A 1 430 ? 11.954 -9.016 13.929 1.00 95.06 430 ASP A CA 1
ATOM 3070 C C . ASP A 1 430 ? 13.038 -8.307 14.755 1.00 95.06 430 ASP A C 1
ATOM 3072 O O . ASP A 1 430 ? 14.159 -8.045 14.312 1.00 95.06 430 ASP A O 1
ATOM 3076 N N . VAL A 1 431 ? 12.740 -8.059 16.033 1.00 95.44 431 VAL A N 1
ATOM 3077 C CA . VAL A 1 431 ? 13.763 -7.597 16.980 1.00 95.44 431 VAL A CA 1
ATOM 3078 C C . VAL A 1 431 ? 14.865 -8.641 17.150 1.00 95.44 431 VAL A C 1
ATOM 3080 O O . VAL A 1 431 ? 14.611 -9.842 17.229 1.00 95.44 431 VAL A O 1
ATOM 3083 N N . SER A 1 432 ? 16.091 -8.185 17.407 1.00 96.94 432 SER A N 1
ATOM 3084 C CA . SER A 1 432 ? 17.277 -9.038 17.595 1.00 96.94 432 SER A CA 1
ATOM 3085 C C . SER A 1 432 ? 17.728 -9.775 16.330 1.00 96.94 432 SER A C 1
ATOM 3087 O O . SER A 1 432 ? 18.573 -10.666 16.436 1.00 96.94 432 SER A O 1
ATOM 3089 N N . GLU A 1 433 ? 17.192 -9.440 15.160 1.00 96.31 433 GLU A N 1
ATOM 3090 C CA . GLU A 1 433 ? 17.547 -10.060 13.887 1.00 96.31 433 GLU A CA 1
ATOM 3091 C C . GLU A 1 433 ? 18.435 -9.133 13.053 1.00 96.31 433 GLU A C 1
ATOM 3093 O O . GLU A 1 433 ? 18.226 -7.922 13.023 1.00 96.31 433 GLU A O 1
ATOM 3098 N N . ARG A 1 434 ? 19.424 -9.715 12.369 1.00 96.50 434 ARG A N 1
ATOM 3099 C CA . ARG A 1 434 ? 20.164 -9.067 11.286 1.00 96.50 434 ARG A CA 1
ATOM 3100 C C . ARG A 1 434 ? 19.975 -9.844 9.992 1.00 96.50 434 ARG A C 1
ATOM 3102 O O . ARG A 1 434 ? 20.102 -11.069 9.979 1.00 96.50 434 ARG A O 1
ATOM 3109 N N . ARG A 1 435 ? 19.769 -9.128 8.892 1.00 94.56 435 ARG A N 1
ATOM 3110 C CA . ARG A 1 435 ? 19.753 -9.679 7.535 1.00 94.56 435 ARG A CA 1
ATOM 3111 C C . ARG A 1 435 ? 20.765 -8.929 6.678 1.00 94.56 435 ARG A C 1
ATOM 3113 O O . ARG A 1 435 ? 21.014 -7.748 6.896 1.00 94.56 435 ARG A O 1
ATOM 3120 N N . LEU A 1 436 ? 21.405 -9.641 5.759 1.00 92.62 436 LEU A N 1
ATOM 3121 C CA . LEU A 1 436 ? 22.470 -9.129 4.896 1.00 92.62 436 LEU A CA 1
ATOM 3122 C C . LEU A 1 436 ? 22.094 -9.411 3.434 1.00 92.62 436 LEU A C 1
ATOM 3124 O O . LEU A 1 436 ? 21.444 -10.432 3.199 1.00 92.62 436 LEU A O 1
ATOM 3128 N N . PRO A 1 437 ? 22.509 -8.569 2.472 1.00 89.38 437 PRO A N 1
ATOM 3129 C CA . PRO A 1 437 ? 22.303 -8.854 1.056 1.00 89.38 437 PRO A CA 1
ATOM 3130 C C . PRO A 1 437 ? 23.128 -10.071 0.635 1.00 89.38 437 PRO A C 1
ATOM 3132 O O . PRO A 1 437 ? 24.232 -10.295 1.146 1.00 89.38 437 PRO A O 1
ATOM 3135 N N . THR A 1 438 ? 22.611 -10.844 -0.315 1.00 81.69 438 THR A N 1
ATOM 3136 C CA . THR A 1 438 ? 23.321 -11.976 -0.919 1.00 81.69 438 THR A CA 1
ATOM 3137 C C . THR A 1 438 ? 23.487 -11.790 -2.428 1.00 81.69 438 THR A C 1
ATOM 3139 O O . THR A 1 438 ? 22.717 -11.070 -3.057 1.00 81.69 438 THR A O 1
ATOM 3142 N N . GLU A 1 439 ? 24.495 -12.447 -3.020 1.00 76.12 439 GLU A N 1
ATOM 3143 C CA . GLU A 1 439 ? 24.644 -12.511 -4.487 1.00 76.12 439 GLU A CA 1
ATOM 3144 C C . GLU A 1 439 ? 23.378 -13.097 -5.136 1.00 76.12 439 GLU A C 1
ATOM 3146 O O . GLU A 1 439 ? 22.955 -12.615 -6.179 1.00 76.12 439 GLU A O 1
ATOM 3151 N N . ASP A 1 440 ? 22.724 -14.069 -4.488 1.00 70.31 440 ASP A N 1
ATOM 3152 C CA . ASP A 1 440 ? 21.496 -14.698 -4.990 1.00 70.31 440 ASP A CA 1
ATOM 3153 C C . ASP A 1 440 ? 20.325 -13.697 -5.102 1.00 70.31 440 ASP A C 1
ATOM 3155 O O . ASP A 1 440 ? 19.535 -13.795 -6.042 1.00 70.31 440 ASP A O 1
ATOM 3159 N N . ASP A 1 441 ? 20.227 -12.720 -4.187 1.00 66.81 441 ASP A N 1
ATOM 3160 C CA . ASP A 1 441 ? 19.194 -11.670 -4.232 1.00 66.81 441 ASP A CA 1
ATOM 3161 C C . ASP A 1 441 ? 19.370 -10.763 -5.465 1.00 66.81 441 ASP A C 1
ATOM 3163 O O . ASP A 1 441 ? 18.393 -10.364 -6.100 1.00 66.81 441 ASP A O 1
ATOM 3167 N N . LEU A 1 442 ? 20.622 -10.465 -5.829 1.00 68.00 442 LEU A N 1
ATOM 3168 C CA . LEU A 1 442 ? 20.965 -9.640 -6.989 1.00 68.00 442 LEU A CA 1
ATOM 3169 C C . LEU A 1 442 ? 20.882 -10.429 -8.295 1.00 68.00 442 LEU A C 1
ATOM 3171 O O . LEU A 1 442 ? 20.301 -9.945 -9.263 1.00 68.00 442 LEU A O 1
ATOM 3175 N N . ASP A 1 443 ? 21.424 -11.646 -8.324 1.00 65.56 443 ASP A N 1
ATOM 3176 C CA . ASP A 1 443 ? 21.429 -12.497 -9.510 1.00 65.56 443 ASP A CA 1
ATOM 3177 C C . ASP A 1 443 ? 20.002 -12.840 -9.942 1.00 65.56 443 ASP A C 1
ATOM 3179 O O . ASP A 1 443 ? 19.724 -12.833 -11.139 1.00 65.56 443 ASP A O 1
ATOM 3183 N N . ALA A 1 444 ? 19.082 -13.105 -9.008 1.00 62.94 444 ALA A N 1
ATOM 3184 C CA . ALA A 1 444 ? 17.689 -13.394 -9.342 1.00 62.94 444 ALA A CA 1
ATOM 3185 C C . ALA A 1 444 ? 16.984 -12.196 -9.999 1.00 62.94 444 ALA A C 1
ATOM 3187 O O . ALA A 1 444 ? 16.299 -12.376 -11.005 1.00 62.94 444 ALA A O 1
ATOM 3188 N N . PHE A 1 445 ? 17.181 -10.989 -9.462 1.00 64.69 445 PHE A N 1
ATOM 3189 C CA . PHE A 1 445 ? 16.557 -9.769 -9.972 1.00 64.69 445 PHE A CA 1
ATOM 3190 C C . PHE A 1 445 ? 17.206 -9.292 -11.277 1.00 64.69 445 PHE A C 1
ATOM 3192 O O . PHE A 1 445 ? 16.545 -9.178 -12.305 1.00 64.69 445 PHE A O 1
ATOM 3199 N N . PHE A 1 446 ? 18.526 -9.095 -11.290 1.00 63.66 446 PHE A N 1
ATOM 3200 C CA . PHE A 1 446 ? 19.226 -8.566 -12.461 1.00 63.66 446 PHE A CA 1
ATOM 3201 C C . PHE A 1 446 ? 19.331 -9.575 -13.610 1.00 63.66 446 PHE A C 1
ATOM 3203 O O . PHE A 1 446 ? 19.378 -9.161 -14.766 1.00 63.66 446 PHE A O 1
ATOM 3210 N N . SER A 1 447 ? 19.305 -10.890 -13.350 1.00 61.09 447 SER A N 1
ATOM 3211 C CA . SER A 1 447 ? 19.206 -11.866 -14.449 1.00 61.09 447 SER A CA 1
ATOM 3212 C C . SER A 1 447 ? 17.832 -11.857 -15.114 1.00 61.09 447 SER A C 1
ATOM 3214 O O . SER A 1 447 ? 17.778 -12.121 -16.315 1.00 61.09 447 SER A O 1
ATOM 3216 N N . ALA A 1 448 ? 16.754 -11.570 -14.370 1.00 54.06 448 ALA A N 1
ATOM 3217 C CA . ALA A 1 448 ? 15.412 -11.426 -14.939 1.00 54.06 448 ALA A CA 1
ATOM 3218 C C . ALA A 1 448 ? 15.344 -10.220 -15.889 1.00 54.06 448 ALA A C 1
ATOM 3220 O O . ALA A 1 448 ? 14.804 -10.345 -16.976 1.00 54.06 448 ALA A O 1
ATOM 3221 N N . ILE A 1 449 ? 16.031 -9.135 -15.530 1.00 53.62 449 ILE A N 1
ATOM 3222 C CA . ILE A 1 449 ? 16.053 -7.860 -16.263 1.00 53.62 449 ILE A CA 1
ATOM 3223 C C . ILE A 1 449 ? 17.078 -7.839 -17.425 1.00 53.62 449 ILE A C 1
ATOM 3225 O O . ILE A 1 449 ? 17.022 -6.998 -18.317 1.00 53.62 449 ILE A O 1
ATOM 3229 N N . SER A 1 450 ? 18.040 -8.774 -17.469 1.00 48.09 450 SER A N 1
ATOM 3230 C CA . SER A 1 450 ? 19.147 -8.796 -18.456 1.00 48.09 450 SER A CA 1
ATOM 3231 C C . SER A 1 450 ? 18.760 -9.166 -19.908 1.00 48.09 450 SER A C 1
ATOM 3233 O O . SER A 1 450 ? 19.621 -9.543 -20.714 1.00 48.09 450 SER A O 1
ATOM 3235 N N . GLY A 1 451 ? 17.475 -9.077 -20.269 1.00 50.75 451 GLY A N 1
ATOM 3236 C CA . GLY A 1 451 ? 16.941 -9.362 -21.606 1.00 50.75 451 GLY A CA 1
ATOM 3237 C C . GLY A 1 451 ? 17.424 -8.413 -22.713 1.00 50.75 451 GLY A C 1
ATOM 3238 O O . GLY A 1 451 ? 17.347 -8.765 -23.896 1.00 50.75 451 GLY A O 1
ATOM 3239 N N . GLY A 1 452 ? 18.002 -7.262 -22.351 1.00 48.56 452 GLY A N 1
ATOM 3240 C CA . GLY A 1 452 ? 18.470 -6.228 -23.283 1.00 48.56 452 GLY A CA 1
ATOM 3241 C C . GLY A 1 452 ? 17.350 -5.338 -23.843 1.00 48.56 452 GLY A C 1
ATOM 3242 O O . GLY A 1 452 ? 17.560 -4.640 -24.838 1.00 48.56 452 GLY A O 1
ATOM 3243 N N . ASP A 1 453 ? 16.172 -5.384 -23.227 1.00 55.94 453 ASP A N 1
ATOM 3244 C CA . ASP A 1 453 ? 14.947 -4.629 -23.508 1.00 55.94 453 ASP A CA 1
ATOM 3245 C C . ASP A 1 453 ? 14.814 -3.344 -22.671 1.00 55.94 453 ASP A C 1
ATOM 3247 O O . ASP A 1 453 ? 14.128 -2.421 -23.121 1.00 55.94 453 ASP A O 1
ATOM 3251 N N . ASN A 1 454 ? 15.540 -3.217 -21.547 1.00 55.78 454 ASN A N 1
ATOM 3252 C CA . ASN A 1 454 ? 15.523 -2.028 -20.689 1.00 55.78 454 ASN A CA 1
ATOM 3253 C C . ASN A 1 454 ? 16.911 -1.366 -20.486 1.00 55.78 454 ASN A C 1
ATOM 3255 O O . ASN A 1 454 ? 17.685 -1.752 -19.608 1.00 55.78 454 ASN A O 1
ATOM 3259 N N . PRO A 1 455 ? 17.240 -0.293 -21.232 1.00 49.31 455 PRO A N 1
ATOM 3260 C CA . PRO A 1 455 ? 18.563 0.338 -21.194 1.00 49.31 455 PRO A CA 1
ATOM 3261 C C . PRO A 1 455 ? 18.846 1.163 -19.925 1.00 49.31 455 PRO A C 1
ATOM 3263 O O . PRO A 1 455 ? 19.913 1.767 -19.831 1.00 49.31 455 PRO A O 1
ATOM 3266 N N . LEU A 1 456 ? 17.894 1.270 -18.988 1.00 46.56 456 LEU A N 1
ATOM 3267 C CA . LEU A 1 456 ? 18.092 1.960 -17.706 1.00 46.56 456 LEU A CA 1
ATOM 3268 C C . LEU A 1 456 ? 18.681 1.055 -16.614 1.00 46.56 456 LEU A C 1
ATOM 3270 O O . LEU A 1 456 ? 19.068 1.573 -15.566 1.00 46.56 456 LEU A O 1
ATOM 3274 N N . LEU A 1 457 ? 18.743 -0.257 -16.859 1.00 47.44 457 LEU A N 1
ATOM 3275 C CA . LEU A 1 457 ? 19.185 -1.267 -15.893 1.00 47.44 457 LEU A CA 1
ATOM 3276 C C . LEU A 1 457 ? 20.456 -2.025 -16.347 1.00 47.44 457 LEU A C 1
ATOM 3278 O O . LEU A 1 457 ? 21.016 -2.777 -15.549 1.00 47.44 457 LEU A O 1
ATOM 3282 N N . ASP A 1 458 ? 20.935 -1.754 -17.571 1.00 41.94 458 ASP A N 1
ATOM 3283 C CA . ASP A 1 458 ? 22.181 -2.263 -18.186 1.00 41.94 458 ASP A CA 1
ATOM 3284 C C . ASP A 1 458 ? 23.414 -1.352 -17.988 1.00 41.94 458 ASP A C 1
ATOM 3286 O O . ASP A 1 458 ? 23.295 -0.107 -18.128 1.00 41.94 458 ASP A O 1
#